Protein AF-A0A496BIS8-F1 (afdb_monomer_lite)

Foldseek 3Di:
DDPVVLVVLLVVLVVVLVVVQVLDPPVLNPDPVNLLVSLQVSLVSSLVVVPDDPPVVSVVSSVVSSVVSVVVSVVVVVVVVPPPPPPQLQPQLALVSLCVAAVVVLLVVLVVDFDWDFDDDVNDTPDIDRHRDPVVVLCVVPNSNNQSVVCSVVVNRQRDNVLVNQSSSVSVVLVVVVVPLCCQQVCPPVRDHDNDSVSSSVVSNVVSSVVSVVVVVVVVVVVVVVVVVVVVDSDDPPDDPCVVVVCVVDDPSCVQVPPPLPVQPLALVSLCVPAVVVLVVCQVPDWDKDWDADPVRHTQAIDIPPDPVVLLCVVVNSNNQSVVCVVVVHGDSDNVSVNLSSSCSRVLSRQVVRLSCQQVCPPVRDHDNDSVSSVVSVNVVSSVVVVVCVVVDDDDDDDDDVVVVVVVVVVVVVVVVVVPDDPPDD

Secondary structure (DSSP, 8-state):
--HHHHHHHHHHHHHHHHHHHHHS-HHHHS-HHHHHHHHHHHHHHHHHHT-S--HHHHHHHHHHHHHHHHHHHHHHHHHHHSPP----GGG--SHHHHHHHHHHHHHHHHHH---EEEEEETTEEEEEEE-PPPHHHHHHHS-HHHHHHHHHHTT----SHHHHHHHHHHHHHHHHHHT-HHHHTTTGGGPPP-S-HHHHHHHHHHHHHHHHHHHHHHHHHHHHHHHHHHHHT---TTS-THHHHHHHSSTTTTTTT--------SSHHHHHHHHHHHHHHHHHH--EEEEEE-TTS-EEEEEEESPPHHHHHHHS-HHHHHHHHHHTT----SHHHHHHHHTHHHHHHHHHT-HHHHTTTGGGPPP-S-HHHHHHHHHHHHHHHHHHHHTT------PPPHHHHHHHHHHHHHHHHHHTS-----

Sequence (426 aa):
MTAKHIVQTFTVLLALGMVAFFVAPAAAQTAADAWETWIDEQTDAALKSAGEIDETQRAEMRASIRSKFSTLAAELKKELASPPQTQDYAILQTVKELRDAYDEDYDRKHEDTSVRVSYTTGDTEIFAYDESIPLAEVDAKYPRDTWLQMLLDRGIAIKNADAYWEYLFLRDTLVHIERQPHVWTSGLFGISATEDWETYKTAYIERELNQIQKRLEEKGKRVIIFNDLSEKHHFPLEKHKDLEKILGDLPNLSTRFSVNVSKVPQTVKALRDAYDKKYNERYATTSGSFSWNRDDGSTVFAYKVPLPMSEVDKKYPRDEWLQMLLDKSISIDNFEEYWAYLSKRDTLVALEKQPDAWTSGFFGIPPTEDWETYKAAYLKQMIEKLHHNKEIVYFGKADVPEAIRKKVEDVEKQFKRHLQRPLLDR

Structure (mmCIF, N/CA/C/O backbone):
data_AF-A0A496BIS8-F1
#
_entry.id   AF-A0A496BIS8-F1
#
loop_
_atom_site.group_PDB
_atom_site.id
_atom_site.type_symbol
_atom_site.label_atom_id
_atom_site.label_alt_id
_atom_site.label_comp_id
_atom_site.label_asym_id
_atom_site.label_entity_id
_atom_site.label_seq_id
_atom_site.pdbx_PDB_ins_code
_atom_site.Cartn_x
_atom_site.Cartn_y
_atom_site.Cartn_z
_atom_site.occupancy
_atom_site.B_iso_or_equiv
_atom_site.auth_seq_id
_atom_site.auth_comp_id
_atom_site.auth_asym_id
_atom_site.auth_atom_id
_atom_site.pdbx_PDB_model_num
ATOM 1 N N . MET A 1 1 ? -20.203 -22.746 0.451 1.00 44.84 1 MET A N 1
ATOM 2 C CA . MET A 1 1 ? -19.801 -21.431 0.994 1.00 44.84 1 MET A CA 1
ATOM 3 C C . MET A 1 1 ? -18.278 -21.406 1.077 1.00 44.84 1 MET A C 1
ATOM 5 O O . MET A 1 1 ? -17.712 -22.365 1.584 1.00 44.84 1 MET A O 1
ATOM 9 N N . THR A 1 2 ? -17.596 -20.422 0.481 1.00 37.09 2 THR A N 1
ATOM 10 C CA . THR A 1 2 ? -16.121 -20.388 0.464 1.00 37.09 2 THR A CA 1
ATOM 11 C C . THR A 1 2 ? -15.595 -19.832 1.788 1.00 37.09 2 THR A C 1
ATOM 13 O O . THR A 1 2 ? -16.146 -18.864 2.310 1.00 37.09 2 THR A O 1
ATOM 16 N N . ALA A 1 3 ? -14.518 -20.417 2.325 1.00 39.53 3 ALA A N 1
ATOM 17 C CA . ALA A 1 3 ? -13.895 -20.027 3.600 1.00 39.53 3 ALA A CA 1
ATOM 18 C C . ALA A 1 3 ? -13.641 -18.506 3.739 1.00 39.53 3 ALA A C 1
ATOM 20 O O . ALA A 1 3 ? -13.649 -17.967 4.842 1.00 39.53 3 ALA A O 1
ATOM 21 N N . LYS A 1 4 ? -13.511 -17.799 2.609 1.00 37.94 4 LYS A N 1
ATOM 22 C CA . LYS A 1 4 ? -13.340 -16.345 2.510 1.00 37.94 4 LYS A CA 1
ATOM 23 C C . LYS A 1 4 ? -14.506 -15.529 3.104 1.00 37.94 4 LYS A C 1
ATOM 25 O O . LYS A 1 4 ? -14.252 -14.533 3.769 1.00 37.94 4 LYS A O 1
ATOM 30 N N . HIS A 1 5 ? -15.761 -15.963 2.933 1.00 43.12 5 HIS A N 1
ATOM 31 C CA . HIS A 1 5 ? -16.930 -15.242 3.480 1.00 43.12 5 HIS A CA 1
ATOM 32 C C . HIS A 1 5 ? -17.041 -15.373 5.007 1.00 43.12 5 HIS A C 1
ATOM 34 O O . HIS A 1 5 ? -17.509 -14.458 5.687 1.00 43.12 5 HIS A O 1
ATOM 40 N N . ILE A 1 6 ? -16.567 -16.496 5.554 1.00 47.53 6 ILE A N 1
ATOM 41 C CA . ILE A 1 6 ? -16.536 -16.740 6.999 1.00 47.53 6 ILE A CA 1
ATOM 42 C C . ILE A 1 6 ? -15.524 -15.787 7.645 1.00 47.53 6 ILE A C 1
ATOM 44 O O . ILE A 1 6 ? -15.872 -15.090 8.592 1.00 47.53 6 ILE A O 1
ATOM 48 N N . VAL A 1 7 ? -14.316 -15.667 7.081 1.00 47.19 7 VAL A N 1
ATOM 49 C CA . VAL A 1 7 ? -13.269 -14.764 7.596 1.00 47.19 7 VAL A CA 1
ATOM 50 C C . VAL A 1 7 ? -13.730 -13.301 7.608 1.00 47.19 7 VAL A C 1
ATOM 52 O O . VAL A 1 7 ? -13.605 -12.640 8.632 1.00 47.19 7 VAL A O 1
ATOM 55 N N . GLN A 1 8 ? -14.341 -12.813 6.525 1.00 46.12 8 GLN A N 1
ATOM 56 C CA . GLN A 1 8 ? -14.828 -11.427 6.442 1.00 46.12 8 GLN A CA 1
ATOM 57 C C . GLN A 1 8 ? -15.937 -11.116 7.451 1.00 46.12 8 GLN A C 1
ATOM 59 O O . GLN A 1 8 ? -15.941 -10.050 8.067 1.00 46.12 8 GLN A O 1
ATOM 64 N N . THR A 1 9 ? -16.856 -12.060 7.663 1.00 50.38 9 THR A N 1
ATOM 65 C CA . THR A 1 9 ? -17.918 -11.898 8.663 1.00 50.38 9 THR A CA 1
ATOM 66 C C . THR A 1 9 ? -17.335 -11.857 10.077 1.00 50.38 9 THR A C 1
ATOM 68 O O . THR A 1 9 ? -17.741 -11.021 10.881 1.00 50.38 9 THR A O 1
ATOM 71 N N . PHE A 1 10 ? -16.325 -12.686 10.362 1.00 52.19 10 PHE A N 1
ATOM 72 C CA . PHE A 1 10 ? -15.593 -12.658 11.631 1.00 52.19 10 PHE A CA 1
ATOM 73 C C . PHE A 1 10 ? -14.899 -11.311 11.881 1.00 52.19 10 PHE A C 1
ATOM 75 O O . PHE A 1 10 ? -15.003 -10.776 12.981 1.00 52.19 10 PHE A O 1
ATOM 82 N N . THR A 1 11 ? -14.241 -10.723 10.877 1.00 51.44 11 THR A N 1
ATOM 83 C CA . THR A 1 11 ? -13.547 -9.429 11.021 1.00 51.44 11 THR A CA 1
ATOM 84 C C . THR A 1 11 ? -14.511 -8.271 11.302 1.00 51.44 11 THR A C 1
ATOM 86 O O . THR A 1 11 ? -14.224 -7.418 12.140 1.00 51.44 11 THR A O 1
ATOM 89 N N . VAL A 1 12 ? -15.680 -8.246 10.652 1.00 50.66 12 VAL A N 1
ATOM 90 C CA . VAL A 1 12 ? -16.698 -7.204 10.883 1.00 50.66 12 VAL A CA 1
ATOM 91 C C . VAL A 1 12 ? -17.345 -7.348 12.263 1.00 50.66 12 VAL A C 1
ATOM 93 O O . VAL A 1 12 ? -17.527 -6.349 12.960 1.00 50.66 12 VAL A O 1
ATOM 96 N N . LEU A 1 13 ? -17.642 -8.578 12.691 1.00 52.47 13 LEU A N 1
ATOM 97 C CA . LEU A 1 13 ? -18.185 -8.857 14.026 1.00 52.47 13 LEU A CA 1
ATOM 98 C C . LEU A 1 13 ? -17.187 -8.489 15.138 1.00 52.47 13 LEU A C 1
ATOM 100 O O . LEU A 1 13 ? -17.584 -7.931 16.158 1.00 52.47 13 LEU A O 1
ATOM 104 N N . LEU A 1 14 ? -15.886 -8.691 14.908 1.00 55.94 14 LEU A N 1
ATOM 105 C CA . LEU A 1 14 ? -14.819 -8.251 15.813 1.00 55.94 14 LEU A CA 1
ATOM 106 C C . LEU A 1 14 ? -14.750 -6.727 15.956 1.00 55.94 14 LEU A C 1
ATOM 108 O O . LEU A 1 14 ? -14.685 -6.214 17.074 1.00 55.94 14 LEU A O 1
ATOM 112 N N . ALA A 1 15 ? -14.813 -5.997 14.840 1.00 54.56 15 ALA A N 1
ATOM 113 C CA . ALA A 1 15 ? -14.792 -4.536 14.853 1.00 54.56 15 ALA A CA 1
ATOM 114 C C . ALA A 1 15 ? -16.030 -3.948 15.555 1.00 54.56 15 ALA A C 1
ATOM 116 O O . ALA A 1 15 ? -15.913 -3.011 16.345 1.00 54.56 15 ALA A O 1
ATOM 117 N N . LEU A 1 16 ? -17.212 -4.524 15.316 1.00 50.16 16 LEU A N 1
ATOM 118 C CA . LEU A 1 16 ? -18.456 -4.107 15.970 1.00 50.16 16 LEU A CA 1
ATOM 119 C C . LEU A 1 16 ? -18.479 -4.471 17.460 1.00 50.16 16 LEU A C 1
ATOM 121 O O . LEU A 1 16 ? -18.944 -3.675 18.274 1.00 50.16 16 LEU A O 1
ATOM 125 N N . GLY A 1 17 ? -17.935 -5.636 17.822 1.00 54.38 17 GLY A N 1
ATOM 126 C CA . GLY A 1 17 ? -17.794 -6.070 19.208 1.00 54.38 17 GLY A CA 1
ATOM 127 C C . GLY A 1 17 ? -16.905 -5.142 20.026 1.00 54.38 17 GLY A C 1
ATOM 128 O O . GLY A 1 17 ? -17.297 -4.755 21.123 1.00 54.38 17 GLY A O 1
ATOM 129 N N . MET A 1 18 ? -15.774 -4.697 19.468 1.00 55.94 18 MET A N 1
ATOM 130 C CA . MET A 1 18 ? -14.928 -3.696 20.121 1.00 55.94 18 MET A CA 1
ATOM 131 C C . MET A 1 18 ? -15.689 -2.383 20.354 1.00 55.94 18 MET A C 1
ATOM 133 O O . MET A 1 18 ? -15.742 -1.907 21.484 1.00 55.94 18 MET A O 1
ATOM 137 N N . VAL A 1 19 ? -16.359 -1.828 19.338 1.00 52.78 19 VAL A N 1
ATOM 138 C CA . VAL A 1 19 ? -17.106 -0.561 19.483 1.00 52.78 19 VAL A CA 1
ATOM 139 C C . VAL A 1 19 ? -18.215 -0.661 20.538 1.00 52.78 19 VAL A C 1
ATOM 141 O O . VAL A 1 19 ? -18.371 0.252 21.346 1.00 52.78 19 VAL A O 1
ATOM 144 N N . ALA A 1 20 ? -18.958 -1.769 20.581 1.00 52.22 20 ALA A N 1
ATOM 145 C CA . ALA A 1 20 ? -20.011 -1.969 21.576 1.00 52.22 20 ALA A CA 1
ATOM 146 C C . ALA A 1 20 ? -19.456 -2.102 23.009 1.00 52.22 20 ALA A C 1
ATOM 148 O O . ALA A 1 20 ? -20.039 -1.555 23.946 1.00 52.22 20 ALA A O 1
ATOM 149 N N . PHE A 1 21 ? -18.310 -2.770 23.188 1.00 55.84 21 PHE A N 1
ATOM 150 C CA . PHE A 1 21 ? -17.704 -2.973 24.508 1.00 55.84 21 PHE A CA 1
ATOM 151 C C . PHE A 1 21 ? -16.993 -1.724 25.050 1.00 55.84 21 PHE A C 1
ATOM 153 O O . PHE A 1 21 ? -17.063 -1.462 26.251 1.00 55.84 21 PHE A O 1
ATOM 160 N N . PHE A 1 22 ? -16.364 -0.916 24.188 1.00 54.00 22 PHE A N 1
ATOM 161 C CA . PHE A 1 22 ? -15.695 0.332 24.589 1.00 54.00 22 PHE A CA 1
ATOM 162 C C . PHE A 1 22 ? -16.672 1.455 24.974 1.00 54.00 22 PHE A C 1
ATOM 164 O O . PHE A 1 22 ? -16.296 2.357 25.719 1.00 54.00 22 PHE A O 1
ATOM 171 N N . VAL A 1 23 ? -17.927 1.395 24.515 1.00 50.38 23 VAL A N 1
ATOM 172 C CA . VAL A 1 23 ? -18.979 2.365 24.877 1.00 50.38 23 VAL A CA 1
ATOM 173 C C . VAL A 1 23 ? -19.758 1.930 26.131 1.00 50.38 23 VAL A C 1
ATOM 175 O O . VAL A 1 23 ? -20.436 2.747 26.759 1.00 50.38 23 VAL A O 1
ATOM 178 N N . ALA A 1 24 ? -19.648 0.663 26.542 1.00 52.38 24 ALA A N 1
ATOM 179 C CA . ALA A 1 24 ? -20.301 0.164 27.745 1.00 52.38 24 ALA A CA 1
ATOM 180 C C . ALA A 1 24 ? -19.664 0.758 29.024 1.00 52.38 24 ALA A C 1
ATOM 182 O O . ALA A 1 24 ? -18.443 0.915 29.092 1.00 52.38 24 ALA A O 1
ATOM 183 N N . PRO A 1 25 ? -20.451 1.065 30.075 1.00 52.03 25 PRO A N 1
ATOM 184 C CA . PRO A 1 25 ? -19.917 1.552 31.347 1.00 52.03 25 PRO A CA 1
ATOM 185 C C . PRO A 1 25 ? -18.877 0.584 31.931 1.00 52.03 25 PRO A C 1
ATOM 187 O O . PRO A 1 25 ? -19.069 -0.628 31.863 1.00 52.03 25 PRO A O 1
ATOM 190 N N . ALA A 1 26 ? -17.833 1.088 32.598 1.00 56.12 26 ALA A N 1
ATOM 191 C CA . ALA A 1 26 ? -16.767 0.266 33.202 1.00 56.12 26 ALA A CA 1
ATOM 192 C C . ALA A 1 26 ? -17.280 -0.856 34.142 1.00 56.12 26 ALA A C 1
ATOM 194 O O . ALA A 1 26 ? -16.652 -1.903 34.290 1.00 56.12 26 ALA A O 1
ATOM 195 N N . ALA A 1 27 ? -18.462 -0.672 34.744 1.00 52.56 27 ALA A N 1
ATOM 196 C CA . ALA A 1 27 ? -19.133 -1.690 35.555 1.00 52.56 27 ALA A CA 1
ATOM 197 C C . ALA A 1 27 ? -19.678 -2.881 34.734 1.00 52.56 27 ALA A C 1
ATOM 199 O O . ALA A 1 27 ? -19.747 -3.992 35.248 1.00 52.56 27 ALA A O 1
ATOM 200 N N . ALA A 1 28 ? -20.037 -2.675 33.464 1.00 53.62 28 ALA A N 1
ATOM 201 C CA . ALA A 1 28 ? -20.460 -3.733 32.545 1.00 53.62 28 ALA A CA 1
ATOM 202 C C . ALA A 1 28 ? -19.264 -4.506 31.958 1.00 53.62 28 ALA A C 1
ATOM 204 O O . ALA A 1 28 ? -19.388 -5.684 31.645 1.00 53.62 28 ALA A O 1
ATOM 205 N N . GLN A 1 29 ? -18.089 -3.873 31.871 1.00 53.28 29 GLN A N 1
ATOM 206 C CA . GLN A 1 29 ? -16.870 -4.482 31.321 1.00 53.28 29 GLN A CA 1
ATOM 207 C C . GLN A 1 29 ? -16.220 -5.516 32.261 1.00 53.28 29 GLN A C 1
ATOM 209 O O . GLN A 1 29 ? -15.496 -6.400 31.798 1.00 53.28 29 GLN A O 1
ATOM 214 N N . THR A 1 30 ? -16.488 -5.430 33.571 1.00 55.94 30 THR A N 1
ATOM 215 C CA . THR A 1 30 ? -15.933 -6.329 34.604 1.00 55.94 30 THR A CA 1
ATOM 216 C C . THR A 1 30 ? -16.857 -7.490 34.984 1.00 55.94 30 THR A C 1
ATOM 218 O O . THR A 1 30 ? -16.419 -8.425 35.657 1.00 55.94 30 THR A O 1
ATOM 221 N N . ALA A 1 31 ? -18.115 -7.484 34.534 1.00 62.56 31 ALA A N 1
ATOM 222 C CA . ALA A 1 31 ? -19.036 -8.591 34.760 1.00 62.56 31 ALA A CA 1
ATOM 223 C C . ALA A 1 31 ? -18.650 -9.782 33.865 1.00 62.56 31 ALA A C 1
ATOM 225 O O . ALA A 1 31 ? -18.683 -9.681 32.637 1.00 62.56 31 ALA A O 1
ATOM 226 N N . ALA A 1 32 ? -18.297 -10.922 34.471 1.00 62.06 32 ALA A N 1
ATOM 227 C CA . ALA A 1 32 ? -17.979 -12.156 33.743 1.00 62.06 32 ALA A CA 1
ATOM 228 C C . ALA A 1 32 ? -19.094 -12.546 32.750 1.00 62.06 32 ALA A C 1
ATOM 230 O O . ALA A 1 32 ? -18.803 -12.981 31.635 1.00 62.06 32 ALA A O 1
ATOM 231 N N . ASP A 1 33 ? -20.346 -12.275 33.122 1.00 72.00 33 ASP A N 1
ATOM 232 C CA . ASP A 1 33 ? -21.542 -12.589 32.339 1.00 72.00 33 ASP A CA 1
ATOM 233 C C . ASP A 1 33 ? -21.665 -11.773 31.040 1.00 72.00 33 ASP A C 1
ATOM 235 O O . ASP A 1 33 ? -22.199 -12.274 30.050 1.00 72.00 33 ASP A O 1
ATOM 239 N N . ALA A 1 34 ? -21.142 -10.540 30.990 1.00 75.62 34 ALA A N 1
ATOM 240 C CA . ALA A 1 34 ? -21.241 -9.690 29.798 1.00 75.62 34 ALA A CA 1
ATOM 241 C C . ALA A 1 34 ? -20.382 -10.223 28.641 1.00 75.62 34 ALA A C 1
ATOM 243 O O . ALA A 1 34 ? -20.789 -10.185 27.480 1.00 75.62 34 ALA A O 1
ATOM 244 N N . TRP A 1 35 ? -19.210 -10.775 28.962 1.00 80.62 35 TRP A N 1
ATOM 245 C CA . TRP A 1 35 ? -18.322 -11.381 27.973 1.00 80.62 35 TRP A CA 1
ATOM 246 C C . TRP A 1 35 ? -18.868 -12.693 27.428 1.00 80.62 35 TRP A C 1
ATOM 248 O O . TRP A 1 35 ? -18.810 -12.908 26.223 1.00 80.62 35 TRP A O 1
ATOM 258 N N . GLU A 1 36 ? -19.418 -13.552 28.287 1.00 87.75 36 GLU A N 1
ATOM 259 C CA . GLU A 1 36 ? -20.032 -14.804 27.832 1.00 87.75 36 GLU A CA 1
ATOM 260 C C . GLU A 1 36 ? -21.264 -14.542 26.963 1.00 87.75 36 GLU A C 1
ATOM 262 O O . GLU A 1 36 ? -21.416 -15.177 25.923 1.00 87.75 36 GLU A O 1
ATOM 267 N N . THR A 1 37 ? -22.080 -13.547 27.327 1.00 85.25 37 THR A N 1
ATOM 268 C CA . THR A 1 37 ? -23.227 -13.114 26.515 1.00 85.25 37 THR A CA 1
ATOM 269 C C . THR A 1 37 ? -22.776 -12.612 25.144 1.00 85.25 37 THR A C 1
ATOM 271 O O . THR A 1 37 ? -23.310 -13.043 24.126 1.00 85.25 37 THR A O 1
ATOM 274 N N . TRP A 1 38 ? -21.742 -11.765 25.094 1.00 83.94 38 TRP A N 1
ATOM 275 C CA . TRP A 1 38 ? -21.187 -11.282 23.828 1.00 83.94 38 TRP A CA 1
ATOM 276 C C . TRP A 1 38 ? -20.620 -12.422 22.973 1.00 83.94 38 TRP A C 1
ATOM 278 O O . TRP A 1 38 ? -20.927 -12.502 21.784 1.00 83.94 38 TRP A O 1
ATOM 288 N N . ILE A 1 39 ? -19.841 -13.332 23.569 1.00 87.06 39 ILE A N 1
ATOM 289 C CA . ILE A 1 39 ? -19.305 -14.518 22.884 1.00 87.06 39 ILE A CA 1
ATOM 290 C C . ILE A 1 39 ? -20.451 -15.329 22.264 1.00 87.06 39 ILE A C 1
ATOM 292 O O . ILE A 1 39 ? -20.347 -15.754 21.109 1.00 87.06 39 ILE A O 1
ATOM 296 N N . ASP A 1 40 ? -21.541 -15.534 23.005 1.00 88.12 40 ASP A N 1
ATOM 297 C CA . ASP A 1 40 ? -22.722 -16.243 22.519 1.00 88.12 40 ASP A CA 1
ATOM 298 C C . ASP A 1 40 ? -23.402 -15.531 21.350 1.00 88.12 40 ASP A C 1
ATOM 300 O O . ASP A 1 40 ? -23.618 -16.149 20.307 1.00 88.12 40 ASP A O 1
ATOM 304 N N . GLU A 1 41 ? -23.662 -14.230 21.470 1.00 85.00 41 GLU A N 1
ATOM 305 C CA . GLU A 1 41 ? -24.293 -13.432 20.415 1.00 85.00 41 GLU A CA 1
ATOM 306 C C . GLU A 1 41 ? -23.467 -13.420 19.123 1.00 85.00 41 GLU A C 1
ATOM 308 O O . GLU A 1 41 ? -24.016 -13.597 18.031 1.00 85.00 41 GLU A O 1
ATOM 313 N N . GLN A 1 42 ? -22.141 -13.265 19.226 1.00 84.69 42 GLN A N 1
ATOM 314 C CA . GLN A 1 42 ? -21.257 -13.302 18.056 1.00 84.69 42 GLN A CA 1
ATOM 315 C C . GLN A 1 42 ? -21.198 -14.699 17.433 1.00 84.69 42 GLN A C 1
ATOM 317 O O . GLN A 1 42 ? -21.196 -14.838 16.206 1.00 84.69 42 GLN A O 1
ATOM 322 N N . THR A 1 43 ? -21.196 -15.742 18.266 1.00 87.31 43 THR A N 1
ATOM 323 C CA . THR A 1 43 ? -21.247 -17.133 17.804 1.00 87.31 43 THR A CA 1
ATOM 324 C C . THR A 1 43 ? -22.538 -17.399 17.031 1.00 87.31 43 THR A C 1
ATOM 326 O O . THR A 1 43 ? -22.501 -17.972 15.941 1.00 87.31 43 THR A O 1
ATOM 329 N N . ASP A 1 44 ? -23.674 -16.941 17.553 1.00 86.50 44 ASP A N 1
ATOM 330 C CA . ASP A 1 44 ? -24.978 -17.073 16.909 1.00 86.50 44 ASP A CA 1
ATOM 331 C C . ASP A 1 44 ? -25.080 -16.284 15.602 1.00 86.50 44 ASP A C 1
ATOM 333 O O . ASP A 1 44 ? -25.583 -16.800 14.598 1.00 86.50 44 ASP A O 1
ATOM 337 N N . ALA A 1 45 ? -24.551 -15.061 15.571 1.00 81.31 45 ALA A N 1
ATOM 338 C CA . ALA A 1 45 ? -24.499 -14.249 14.361 1.00 81.31 45 ALA A CA 1
ATOM 339 C C . ALA A 1 45 ? -23.668 -14.921 13.255 1.00 81.31 45 ALA A C 1
ATOM 341 O O . ALA A 1 45 ? -24.106 -14.979 12.102 1.00 81.31 45 ALA A O 1
ATOM 342 N N . ALA A 1 46 ? -22.508 -15.485 13.610 1.00 80.31 46 ALA A N 1
ATOM 343 C CA . ALA A 1 46 ? -21.642 -16.211 12.684 1.00 80.31 46 ALA A CA 1
ATOM 344 C C . ALA A 1 46 ? -22.277 -17.522 12.183 1.00 80.31 46 ALA A C 1
ATOM 346 O O . ALA A 1 46 ? -22.128 -17.883 11.017 1.00 80.31 46 ALA A O 1
ATOM 347 N N . LEU A 1 47 ? -23.032 -18.229 13.028 1.00 84.75 47 LEU A N 1
ATOM 348 C CA . LEU A 1 47 ? -23.787 -19.409 12.596 1.00 84.75 47 LEU A CA 1
ATOM 349 C C . LEU A 1 47 ? -24.943 -19.044 11.665 1.00 84.75 47 LEU A C 1
ATOM 351 O O . LEU A 1 47 ? -25.202 -19.758 10.700 1.00 84.75 47 LEU A O 1
ATOM 355 N N . LYS A 1 48 ? -25.638 -17.935 11.932 1.00 84.12 48 LYS A N 1
ATOM 356 C CA . LYS A 1 48 ? -26.753 -17.468 11.101 1.00 84.12 48 LYS A CA 1
ATOM 357 C C . LYS A 1 48 ? -26.289 -17.035 9.709 1.00 84.12 48 LYS A C 1
ATOM 359 O O . LYS A 1 48 ? -27.007 -17.262 8.738 1.00 84.12 48 LYS A O 1
ATOM 364 N N . SER A 1 49 ? -25.105 -16.432 9.599 1.00 78.56 49 SER A N 1
ATOM 365 C CA . SER A 1 49 ? -24.537 -16.031 8.306 1.00 78.56 49 SER A CA 1
ATOM 366 C C . SER A 1 49 ? -24.057 -17.216 7.466 1.00 78.56 49 SER A C 1
ATOM 368 O O . SER A 1 49 ? -23.994 -17.099 6.243 1.00 78.56 49 SER A O 1
ATOM 370 N N . ALA A 1 50 ? -23.776 -18.362 8.093 1.00 75.75 50 ALA A N 1
ATOM 371 C CA . ALA A 1 50 ? -23.297 -19.566 7.423 1.00 75.75 50 ALA A CA 1
ATOM 372 C C . ALA A 1 50 ? -24.387 -20.359 6.655 1.00 75.75 50 ALA A C 1
ATOM 374 O O . ALA A 1 50 ? -24.057 -21.283 5.911 1.00 75.75 50 ALA A O 1
ATOM 375 N N . GLY A 1 51 ? -25.658 -19.942 6.726 1.00 80.88 51 GLY A N 1
ATOM 376 C CA . GLY A 1 51 ? -26.764 -20.506 5.938 1.00 80.88 51 GLY A CA 1
ATOM 377 C C . GLY A 1 51 ? -27.363 -21.791 6.527 1.00 80.88 51 GLY A C 1
ATOM 378 O O . GLY A 1 51 ? -27.249 -22.042 7.725 1.00 80.88 51 GLY A O 1
ATOM 379 N N . GLU A 1 52 ? -28.049 -22.588 5.697 1.00 84.69 52 GLU A N 1
ATOM 380 C CA . GLU A 1 52 ? -28.594 -23.888 6.118 1.00 84.69 52 GLU A CA 1
ATOM 381 C C . GLU A 1 52 ? -27.453 -24.890 6.332 1.00 84.69 52 GLU A C 1
ATOM 383 O O . GLU A 1 52 ? -26.761 -25.286 5.393 1.00 84.69 52 GLU A O 1
ATOM 388 N N . ILE A 1 53 ? -27.253 -25.275 7.590 1.00 85.81 53 ILE A N 1
ATOM 389 C CA . ILE A 1 53 ? -26.263 -26.257 8.033 1.00 85.81 53 ILE A CA 1
ATOM 390 C C . ILE A 1 53 ? -27.040 -27.397 8.680 1.00 85.81 53 ILE A C 1
ATOM 392 O O . ILE A 1 53 ? -28.004 -27.144 9.405 1.00 85.81 53 ILE A O 1
ATOM 396 N N . ASP A 1 54 ? -26.613 -28.632 8.436 1.00 89.56 54 ASP A N 1
ATOM 397 C CA . ASP A 1 54 ? -27.172 -29.801 9.110 1.00 89.56 54 ASP A CA 1
ATOM 398 C C . ASP A 1 54 ? -27.099 -29.646 10.641 1.00 89.56 54 ASP A C 1
ATOM 400 O O . ASP A 1 54 ? -26.104 -29.152 11.177 1.00 89.56 54 ASP A O 1
ATOM 404 N N . GLU A 1 55 ? -28.142 -30.069 11.358 1.00 85.00 55 GLU A N 1
ATOM 405 C CA . GLU A 1 55 ? -28.270 -29.857 12.810 1.00 85.00 55 GLU A CA 1
ATOM 406 C C . GLU A 1 55 ? -27.097 -30.481 13.590 1.00 85.00 55 GLU A C 1
ATOM 408 O O . GLU A 1 55 ? -26.635 -29.928 14.590 1.00 85.00 55 GLU A O 1
ATOM 413 N N . THR A 1 56 ? -26.553 -31.594 13.087 1.00 83.81 56 THR A N 1
ATOM 414 C CA . THR A 1 56 ? -25.396 -32.283 13.671 1.00 83.81 56 THR A CA 1
ATOM 415 C C . THR A 1 56 ? -24.108 -31.480 13.463 1.00 83.81 56 THR A C 1
ATOM 417 O O . THR A 1 56 ? -23.339 -31.279 14.401 1.00 83.81 56 THR A O 1
ATOM 420 N N . GLN A 1 57 ? -23.906 -30.933 12.260 1.00 85.81 57 GLN A N 1
ATOM 421 C CA . GLN A 1 57 ? -22.758 -30.071 11.933 1.00 85.81 57 GLN A CA 1
ATOM 422 C C . GLN A 1 57 ? -22.834 -28.706 12.631 1.00 85.81 57 GLN A C 1
ATOM 424 O O . GLN A 1 57 ? -21.813 -28.088 12.942 1.00 85.81 57 GLN A O 1
ATOM 429 N N . ARG A 1 58 ? -24.050 -28.228 12.912 1.00 87.31 58 ARG A N 1
ATOM 430 C CA . ARG A 1 58 ? -24.299 -26.945 13.572 1.00 87.31 58 ARG A CA 1
ATOM 431 C C . ARG A 1 58 ? -23.745 -26.909 14.992 1.00 87.31 58 ARG A C 1
ATOM 433 O O . ARG A 1 58 ? -23.160 -25.900 15.382 1.00 87.31 58 ARG A O 1
ATOM 440 N N . ALA A 1 59 ? -23.902 -27.995 15.750 1.00 89.19 59 ALA A N 1
ATOM 441 C CA . ALA A 1 59 ? -23.392 -28.090 17.116 1.00 89.19 59 ALA A CA 1
ATOM 442 C C . ALA A 1 59 ? -21.854 -28.059 17.154 1.00 89.19 59 ALA A C 1
ATOM 444 O O . ALA A 1 59 ? -21.268 -27.300 17.930 1.00 89.19 59 ALA A O 1
ATOM 445 N N . GLU A 1 60 ? -21.203 -28.818 16.268 1.00 89.75 60 GLU A N 1
ATOM 446 C CA . GLU A 1 60 ? -19.740 -28.831 16.135 1.00 89.75 60 GLU A CA 1
ATOM 447 C C . GLU A 1 60 ? -19.201 -27.458 15.711 1.00 89.75 60 GLU A C 1
ATOM 449 O O . GLU A 1 60 ? -18.248 -26.940 16.300 1.00 89.75 60 GLU A O 1
ATOM 454 N N . MET A 1 61 ? -19.855 -26.817 14.737 1.00 84.88 61 MET A N 1
ATOM 455 C CA . MET A 1 61 ? -19.448 -25.499 14.262 1.00 84.88 61 MET A CA 1
ATOM 456 C C . MET A 1 61 ? -19.677 -24.411 15.319 1.00 84.88 61 MET A C 1
ATOM 458 O O . MET A 1 61 ? -18.817 -23.545 15.480 1.00 84.88 61 MET A O 1
ATOM 462 N N . ARG A 1 62 ? -20.764 -24.487 16.108 1.00 92.69 62 ARG A N 1
ATOM 463 C CA . ARG A 1 62 ? -20.987 -23.599 17.264 1.00 92.69 62 ARG A CA 1
ATOM 464 C C . ARG A 1 62 ? -19.839 -23.705 18.256 1.00 92.69 62 ARG A C 1
ATOM 466 O O . ARG A 1 62 ? -19.293 -22.680 18.651 1.00 92.69 62 ARG A O 1
ATOM 473 N N . ALA A 1 63 ? -19.468 -24.925 18.644 1.00 91.75 63 ALA A N 1
ATOM 474 C CA . ALA A 1 63 ? -18.397 -25.151 19.609 1.00 91.75 63 ALA A CA 1
ATOM 475 C C . ALA A 1 63 ? -17.055 -24.589 19.108 1.00 91.75 63 ALA A C 1
ATOM 477 O O . ALA A 1 63 ? -16.352 -23.908 19.855 1.00 91.75 63 ALA A O 1
ATOM 478 N N . SER A 1 64 ? -16.735 -24.803 17.826 1.00 87.00 64 SER A N 1
ATOM 479 C CA . SER A 1 64 ? -15.512 -24.278 17.206 1.00 87.00 64 SER A CA 1
ATOM 480 C C . SER A 1 64 ? -15.482 -22.745 17.158 1.00 87.00 64 SER A C 1
ATOM 482 O O . SER A 1 64 ? -14.494 -22.131 17.564 1.00 87.00 64 SER A O 1
ATOM 484 N N . ILE A 1 65 ? -16.570 -22.113 16.705 1.00 84.38 65 ILE A N 1
ATOM 485 C CA . ILE A 1 65 ? -16.697 -20.650 16.626 1.00 84.38 65 ILE A CA 1
ATOM 486 C C . ILE A 1 65 ? -16.618 -20.030 18.024 1.00 84.38 65 ILE A C 1
ATOM 488 O O . ILE A 1 65 ? -15.834 -19.102 18.235 1.00 84.38 65 ILE A O 1
ATOM 492 N N . ARG A 1 66 ? -17.370 -20.580 18.988 1.00 92.56 66 ARG A N 1
ATOM 493 C CA . ARG A 1 66 ? -17.373 -20.107 20.375 1.00 92.56 66 ARG A CA 1
ATOM 494 C C . ARG A 1 66 ? -15.975 -20.164 20.972 1.00 92.56 66 ARG A C 1
ATOM 496 O O . ARG A 1 66 ? -15.533 -19.178 21.542 1.00 92.56 66 ARG A O 1
ATOM 503 N N . SER A 1 67 ? -15.256 -21.275 20.785 1.00 89.50 67 SER A N 1
ATOM 504 C CA . SER A 1 67 ? -13.883 -21.419 21.280 1.00 89.50 67 SER A CA 1
ATOM 505 C C . SER A 1 67 ? -12.964 -20.311 20.762 1.00 89.50 67 SER A C 1
ATOM 507 O O . SER A 1 67 ? -12.162 -19.794 21.534 1.00 89.50 67 SER A O 1
ATOM 509 N N . LYS A 1 68 ? -13.085 -19.918 19.485 1.00 84.06 68 LYS A N 1
ATOM 510 C CA . LYS A 1 68 ? -12.289 -18.818 18.916 1.00 84.06 68 LYS A CA 1
ATOM 511 C C . LYS A 1 68 ? -12.642 -17.472 19.544 1.00 84.06 68 LYS A C 1
ATOM 513 O O . LYS A 1 68 ? -11.742 -16.725 19.918 1.00 84.06 68 LYS A O 1
ATOM 518 N N . PHE A 1 69 ? -13.934 -17.176 19.695 1.00 83.44 69 PHE A N 1
ATOM 519 C CA . PHE A 1 69 ? -14.374 -15.948 20.358 1.00 83.44 69 PHE A CA 1
ATOM 520 C C . PHE A 1 69 ? -13.983 -15.913 21.839 1.00 83.44 69 PHE A C 1
ATOM 522 O O . PHE A 1 69 ? -13.606 -14.855 22.329 1.00 83.44 69 PHE A O 1
ATOM 529 N N . SER A 1 70 ? -13.989 -17.051 22.537 1.00 87.12 70 SER A N 1
ATOM 530 C CA . SER A 1 70 ? -13.507 -17.157 23.918 1.00 87.12 70 SER A CA 1
ATOM 531 C C . SER A 1 70 ? -12.010 -16.868 24.039 1.00 87.12 70 SER A C 1
ATOM 533 O O . SER A 1 70 ? -11.620 -16.118 24.932 1.00 87.12 70 SER A O 1
ATOM 535 N N . THR A 1 71 ? -11.171 -17.410 23.145 1.00 82.00 71 THR A N 1
ATOM 536 C CA . THR A 1 71 ? -9.730 -17.099 23.117 1.00 82.00 71 THR A CA 1
ATOM 537 C C . THR A 1 71 ? -9.500 -15.607 22.905 1.00 82.00 71 THR A C 1
ATOM 539 O O . THR A 1 71 ? -8.792 -14.974 23.683 1.00 82.00 71 THR A O 1
ATOM 542 N N . LEU A 1 72 ? -10.174 -15.026 21.916 1.00 76.44 72 LEU A N 1
ATOM 543 C CA . LEU A 1 72 ? -10.027 -13.614 21.590 1.00 76.44 72 LEU A CA 1
ATOM 544 C C . LEU A 1 72 ? -10.556 -12.692 22.701 1.00 76.44 72 LEU A C 1
ATOM 546 O O . LEU A 1 72 ? -9.947 -11.674 23.016 1.00 76.44 72 LEU A O 1
ATOM 550 N N . ALA A 1 73 ? -11.658 -13.062 23.355 1.00 80.31 73 ALA A N 1
ATOM 551 C CA . ALA A 1 73 ? -12.155 -12.350 24.528 1.00 80.31 73 ALA A CA 1
ATOM 552 C C . ALA A 1 73 ? -11.158 -12.404 25.697 1.00 80.31 73 ALA A C 1
ATOM 554 O O . ALA A 1 73 ? -11.027 -11.429 26.432 1.00 80.31 73 ALA A O 1
ATOM 555 N N . ALA A 1 74 ? -10.446 -13.519 25.888 1.00 81.25 74 ALA A N 1
ATOM 556 C CA . ALA A 1 74 ? -9.405 -13.622 26.909 1.00 81.25 74 ALA A CA 1
ATOM 557 C C . ALA A 1 74 ? -8.192 -12.729 26.590 1.00 81.25 74 ALA A C 1
ATOM 559 O O . ALA A 1 74 ? -7.669 -12.077 27.495 1.00 81.25 74 ALA A O 1
ATOM 560 N N . GLU A 1 75 ? -7.783 -12.654 25.321 1.00 73.56 75 GLU A N 1
ATOM 561 C CA . GLU A 1 75 ? -6.729 -11.745 24.848 1.00 73.56 75 GLU A CA 1
ATOM 562 C C . GLU A 1 75 ? -7.125 -10.278 25.057 1.00 73.56 75 GLU A C 1
ATOM 564 O O . GLU A 1 75 ? -6.398 -9.542 25.722 1.00 73.56 75 GLU A O 1
ATOM 569 N N . LEU A 1 76 ? -8.329 -9.884 24.631 1.00 72.25 76 LEU A N 1
ATOM 570 C CA . LEU A 1 76 ? -8.864 -8.537 24.862 1.00 72.25 76 LEU A CA 1
ATOM 571 C C . LEU A 1 76 ? -8.987 -8.206 26.352 1.00 72.25 76 LEU A C 1
ATOM 573 O O . LEU A 1 76 ? -8.640 -7.105 26.764 1.00 72.25 76 LEU A O 1
ATOM 577 N N . LYS A 1 77 ? -9.444 -9.143 27.196 1.00 76.75 77 LYS A N 1
ATOM 578 C CA . LYS A 1 77 ? -9.469 -8.951 28.658 1.00 76.75 77 LYS A CA 1
ATOM 579 C C . LYS A 1 77 ? -8.072 -8.689 29.212 1.00 76.75 77 LYS A C 1
ATOM 581 O O . LYS A 1 77 ? -7.932 -7.854 30.099 1.00 76.75 77 LYS A O 1
ATOM 586 N N . LYS A 1 78 ? -7.050 -9.392 28.716 1.00 74.12 78 LYS A N 1
ATOM 587 C CA . LYS A 1 78 ? -5.651 -9.193 29.120 1.00 74.12 78 LYS A CA 1
ATOM 588 C C . LYS A 1 78 ? -5.134 -7.819 28.682 1.00 74.12 78 LYS A C 1
ATOM 590 O O . LYS A 1 78 ? -4.467 -7.152 29.470 1.00 74.12 78 LYS A O 1
ATOM 595 N N . GLU A 1 79 ? -5.470 -7.382 27.472 1.00 63.00 79 GLU A N 1
ATOM 596 C CA . GLU A 1 79 ? -5.147 -6.037 26.982 1.00 63.00 79 GLU A CA 1
ATOM 597 C C . GLU A 1 79 ? -5.868 -4.940 27.777 1.00 63.00 79 GLU A C 1
ATOM 599 O O . GLU A 1 79 ? -5.236 -3.977 28.190 1.00 63.00 79 GLU A O 1
ATOM 604 N N . LEU A 1 80 ? -7.160 -5.106 28.074 1.00 61.69 80 LEU A N 1
ATOM 605 C CA . LEU A 1 80 ? -7.962 -4.141 28.842 1.00 61.69 80 LEU A CA 1
ATOM 606 C C . LEU A 1 80 ? -7.604 -4.094 30.334 1.00 61.69 80 LEU A C 1
ATOM 608 O O . LEU A 1 80 ? -7.744 -3.052 30.969 1.00 61.69 80 LEU A O 1
ATOM 612 N N . ALA A 1 81 ? -7.190 -5.225 30.914 1.00 65.81 81 ALA A N 1
ATOM 613 C CA . ALA A 1 81 ? -6.713 -5.301 32.295 1.00 65.81 81 ALA A CA 1
ATOM 614 C C . ALA A 1 81 ? -5.276 -4.787 32.437 1.00 65.81 81 ALA A C 1
ATOM 616 O O . ALA A 1 81 ? -4.834 -4.488 33.550 1.00 65.81 81 ALA A O 1
ATOM 617 N N . SER A 1 82 ? -4.548 -4.681 31.323 1.00 49.62 82 SER A N 1
ATOM 618 C CA . SER A 1 82 ? -3.309 -3.921 31.302 1.00 49.62 82 SER A CA 1
ATOM 619 C C . SER A 1 82 ? -3.677 -2.448 31.505 1.00 49.62 82 SER A C 1
ATOM 621 O O . SER A 1 82 ? -4.637 -1.976 30.894 1.00 49.62 82 SER A O 1
ATOM 623 N N . PRO A 1 83 ? -2.977 -1.712 32.389 1.00 44.88 83 PRO A N 1
ATOM 624 C CA . PRO A 1 83 ? -3.211 -0.284 32.559 1.00 44.88 83 PRO A CA 1
ATOM 625 C C . PRO A 1 83 ? -3.262 0.374 31.179 1.00 44.88 83 PRO A C 1
ATOM 627 O O . PRO A 1 83 ? -2.420 0.013 30.346 1.00 44.88 83 PRO A O 1
ATOM 630 N N . PRO A 1 84 ? -4.199 1.310 30.915 1.00 46.00 84 PRO A N 1
ATOM 631 C CA . PRO A 1 84 ? -4.134 2.096 29.699 1.00 46.00 84 PRO A CA 1
ATOM 632 C C . PRO A 1 84 ? -2.706 2.602 29.610 1.00 46.00 84 PRO A C 1
ATOM 634 O O . PRO A 1 84 ? -2.169 3.166 30.568 1.00 46.00 84 PRO A O 1
ATOM 637 N N . GLN A 1 85 ? -2.071 2.292 28.490 1.00 43.94 85 GLN A N 1
ATOM 638 C CA . GLN A 1 85 ? -0.720 2.697 28.171 1.00 43.94 85 GLN A CA 1
ATOM 639 C C . GLN A 1 85 ? -0.734 4.219 27.906 1.00 43.94 85 GLN A C 1
ATOM 641 O O . GLN A 1 85 ? -0.446 4.714 26.831 1.00 43.94 85 GLN A O 1
ATOM 646 N N . THR A 1 86 ? -1.148 4.996 28.906 1.00 41.75 86 THR A N 1
ATOM 647 C CA . THR A 1 86 ? -0.933 6.431 29.057 1.00 41.75 86 THR A CA 1
ATOM 648 C C . THR A 1 86 ? 0.339 6.629 29.869 1.00 41.75 86 THR A C 1
ATOM 650 O O . THR A 1 86 ? 0.410 7.498 30.738 1.00 41.75 86 THR A O 1
ATOM 653 N N . GLN A 1 87 ? 1.352 5.788 29.638 1.00 44.69 87 GLN A N 1
ATOM 654 C CA . GLN A 1 87 ? 2.700 6.252 29.895 1.00 44.69 87 GLN A CA 1
ATOM 655 C C . GLN A 1 87 ? 2.878 7.431 28.952 1.00 44.69 87 GLN A C 1
ATOM 657 O O . GLN A 1 87 ? 2.612 7.324 27.758 1.00 44.69 87 GLN A O 1
ATOM 662 N N . ASP A 1 88 ? 3.216 8.586 29.507 1.00 46.38 88 ASP A N 1
ATOM 663 C CA . ASP A 1 88 ? 3.561 9.751 28.716 1.00 46.38 88 ASP A CA 1
ATOM 664 C C . ASP A 1 88 ? 4.827 9.378 27.931 1.00 46.38 88 ASP A C 1
ATOM 666 O O . ASP A 1 88 ? 5.951 9.509 28.411 1.00 46.38 88 ASP A O 1
ATOM 670 N N . TYR A 1 89 ? 4.647 8.775 26.752 1.00 51.06 89 TYR A N 1
ATOM 671 C CA . TYR A 1 89 ? 5.715 8.200 25.931 1.00 51.06 89 TYR A CA 1
ATOM 672 C C . TYR A 1 89 ? 6.714 9.247 25.445 1.00 51.06 89 TYR A C 1
ATOM 674 O O . TYR A 1 89 ? 7.755 8.911 24.886 1.00 51.06 89 TYR A O 1
ATOM 682 N N . ALA A 1 90 ? 6.433 10.524 25.709 1.00 52.38 90 ALA A N 1
ATOM 683 C CA . ALA A 1 90 ? 7.420 11.586 25.669 1.00 52.38 90 ALA A CA 1
ATOM 684 C C . ALA A 1 90 ? 8.651 11.299 26.558 1.00 52.38 90 ALA A C 1
ATOM 686 O O . ALA A 1 90 ? 9.707 11.867 26.295 1.00 52.38 90 ALA A O 1
ATOM 687 N N . ILE A 1 91 ? 8.545 10.420 27.565 1.00 58.97 91 ILE A N 1
ATOM 688 C CA . ILE A 1 91 ? 9.618 10.119 28.525 1.00 58.97 91 ILE A CA 1
ATOM 689 C C . ILE A 1 91 ? 10.603 9.052 28.012 1.00 58.97 91 ILE A C 1
ATOM 691 O O . ILE A 1 91 ? 11.773 9.111 28.378 1.00 58.97 91 ILE A O 1
ATOM 695 N N . LEU A 1 92 ? 10.188 8.116 27.145 1.00 68.19 92 LEU A N 1
ATOM 696 C CA . LEU A 1 92 ? 11.076 7.043 26.663 1.00 68.19 92 LEU A CA 1
ATOM 697 C C . LEU A 1 92 ? 12.018 7.579 25.577 1.00 68.19 92 LEU A C 1
ATOM 699 O O . LEU A 1 92 ? 11.694 7.541 24.392 1.00 68.19 92 LEU A O 1
ATOM 703 N N . GLN A 1 93 ? 13.164 8.127 25.978 1.00 82.94 93 GLN A N 1
ATOM 704 C CA . GLN A 1 93 ? 14.143 8.738 25.064 1.00 82.94 93 GLN A CA 1
ATOM 705 C C . GLN A 1 93 ? 15.568 8.220 25.301 1.00 82.94 93 GLN A C 1
ATOM 707 O O . GLN A 1 93 ? 16.546 8.877 24.949 1.00 82.94 93 GLN A O 1
ATOM 712 N N . THR A 1 94 ? 15.701 7.026 25.882 1.00 92.94 94 THR A N 1
ATOM 713 C CA . THR A 1 94 ? 16.951 6.259 25.860 1.00 92.94 94 THR A CA 1
ATOM 714 C C . THR A 1 94 ? 16.793 5.006 25.004 1.00 92.94 94 THR A C 1
ATOM 716 O O . THR A 1 94 ? 15.709 4.429 24.913 1.00 92.94 94 THR A O 1
ATOM 719 N N . VAL A 1 95 ? 17.890 4.549 24.388 1.00 95.31 95 VAL A N 1
ATOM 720 C CA . VAL A 1 95 ? 17.902 3.311 23.583 1.00 95.31 95 VAL A CA 1
ATOM 721 C C . VAL A 1 95 ? 17.343 2.136 24.381 1.00 95.31 95 VAL A C 1
ATOM 723 O O . VAL A 1 95 ? 16.499 1.400 23.882 1.00 95.31 95 VAL A O 1
ATOM 726 N N . LYS A 1 9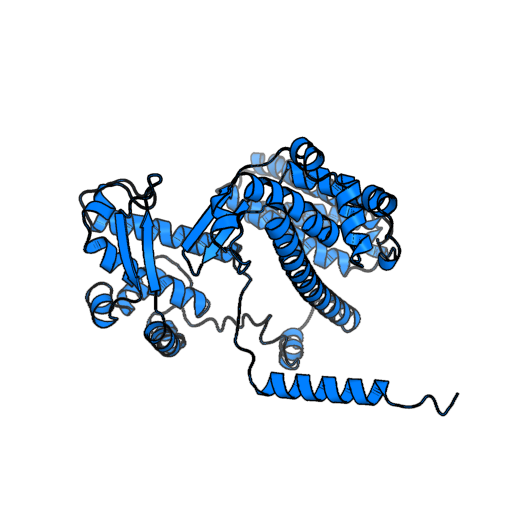6 ? 17.769 1.994 25.641 1.00 95.00 96 LYS A N 1
ATOM 727 C CA . LYS A 1 96 ? 17.329 0.909 26.518 1.00 95.00 96 LYS A CA 1
ATOM 728 C C . LYS A 1 96 ? 15.816 0.934 26.744 1.00 95.00 96 LYS A C 1
ATOM 730 O O . LYS A 1 96 ? 15.167 -0.082 26.552 1.00 95.00 96 LYS A O 1
ATOM 735 N N . GLU A 1 97 ? 15.260 2.085 27.112 1.00 92.50 97 GLU A N 1
ATOM 736 C CA . GLU A 1 97 ? 13.820 2.229 27.363 1.00 92.50 97 GLU A CA 1
ATOM 737 C C . GLU A 1 97 ? 12.978 1.912 26.127 1.00 92.50 97 GLU A C 1
ATOM 739 O O . GLU A 1 97 ? 11.948 1.254 26.234 1.00 92.50 97 GLU A O 1
ATOM 744 N N . LEU A 1 98 ? 13.422 2.359 24.951 1.00 93.00 98 LEU A N 1
ATOM 745 C CA . LEU A 1 98 ? 12.728 2.079 23.697 1.00 93.00 98 LEU A CA 1
ATOM 746 C C . LEU A 1 98 ? 12.751 0.589 23.350 1.00 93.00 98 LEU A C 1
ATOM 748 O O . LEU A 1 98 ? 11.748 0.054 22.886 1.00 93.00 98 LEU A O 1
ATOM 752 N N . ARG A 1 99 ? 13.878 -0.085 23.588 1.00 95.06 99 ARG A N 1
ATOM 753 C CA . ARG A 1 99 ? 14.010 -1.529 23.379 1.00 95.06 99 ARG A CA 1
ATOM 754 C C . ARG A 1 99 ? 13.154 -2.322 24.354 1.00 95.06 99 ARG A C 1
ATOM 756 O O . ARG A 1 99 ? 12.347 -3.130 23.914 1.00 95.06 99 ARG A O 1
ATOM 763 N N . ASP A 1 100 ? 13.260 -2.021 25.645 1.00 89.69 100 ASP A N 1
ATOM 764 C CA . ASP A 1 100 ? 12.472 -2.676 26.693 1.00 89.69 100 ASP A CA 1
ATOM 765 C C . ASP A 1 100 ? 10.957 -2.530 26.436 1.00 89.69 100 ASP A C 1
ATOM 767 O O . ASP A 1 100 ? 10.184 -3.423 26.774 1.00 89.69 100 ASP A O 1
ATOM 771 N N . ALA A 1 101 ? 10.526 -1.421 25.821 1.00 89.25 101 ALA A N 1
ATOM 772 C CA . ALA A 1 101 ? 9.122 -1.167 25.509 1.00 89.25 101 ALA A CA 1
ATOM 773 C C . ALA A 1 101 ? 8.625 -1.808 24.200 1.00 89.25 101 ALA A C 1
ATOM 775 O O . ALA A 1 101 ? 7.446 -2.158 24.127 1.00 89.25 101 ALA A O 1
ATOM 776 N N . TYR A 1 102 ? 9.466 -1.915 23.162 1.00 93.00 102 TYR A N 1
ATOM 777 C CA . TYR A 1 102 ? 8.993 -2.188 21.795 1.00 93.00 102 TYR A CA 1
ATOM 778 C C . TYR A 1 102 ? 9.707 -3.325 21.048 1.00 93.00 102 TYR A C 1
ATOM 780 O O . TYR A 1 102 ? 9.196 -3.736 20.006 1.00 93.00 102 TYR A O 1
ATOM 788 N N . ASP A 1 103 ? 10.833 -3.858 21.541 1.00 94.06 103 ASP A N 1
ATOM 789 C CA . ASP A 1 103 ? 11.595 -4.897 20.821 1.00 94.06 103 ASP A CA 1
ATOM 790 C C . ASP A 1 103 ? 10.763 -6.160 20.578 1.00 94.06 103 ASP A C 1
ATOM 792 O O . ASP A 1 103 ? 10.799 -6.696 19.479 1.00 94.06 103 ASP A O 1
ATOM 796 N N . GLU A 1 104 ? 9.983 -6.616 21.563 1.00 88.12 104 GLU A N 1
ATOM 797 C CA . GLU A 1 104 ? 9.190 -7.847 21.426 1.00 88.12 104 GLU A CA 1
ATOM 798 C C . GLU A 1 104 ? 8.147 -7.736 20.300 1.00 88.12 104 GLU A C 1
ATOM 800 O O . GLU A 1 104 ? 8.002 -8.650 19.487 1.00 88.12 104 GLU A O 1
ATOM 805 N N . ASP A 1 105 ? 7.444 -6.599 20.210 1.00 84.69 105 ASP A N 1
ATOM 806 C CA . ASP A 1 105 ? 6.473 -6.359 19.135 1.00 84.69 105 ASP A CA 1
ATOM 807 C C . ASP A 1 105 ? 7.165 -6.182 17.780 1.00 84.69 105 ASP A C 1
ATOM 809 O O . ASP A 1 105 ? 6.663 -6.670 16.767 1.00 84.69 105 ASP A O 1
ATOM 813 N N . TYR A 1 106 ? 8.320 -5.513 17.762 1.00 89.50 106 TYR A N 1
ATOM 814 C CA . TYR A 1 106 ? 9.119 -5.350 16.555 1.00 89.50 106 TYR A CA 1
ATOM 815 C C . TYR A 1 106 ? 9.629 -6.698 16.033 1.00 89.50 106 TYR A C 1
ATOM 817 O O . TYR A 1 106 ? 9.383 -7.021 14.877 1.00 89.50 106 TYR A O 1
ATOM 825 N N . ASP A 1 107 ? 10.270 -7.519 16.862 1.00 90.94 107 ASP A N 1
ATOM 826 C CA . ASP A 1 107 ? 10.832 -8.804 16.435 1.00 90.94 107 ASP A CA 1
ATOM 827 C C . ASP A 1 107 ? 9.733 -9.726 15.880 1.00 90.94 107 ASP A C 1
ATOM 829 O O . ASP A 1 107 ? 9.892 -10.302 14.803 1.00 90.94 107 ASP A O 1
ATOM 833 N N . ARG A 1 108 ? 8.572 -9.776 16.549 1.00 85.88 108 ARG A N 1
ATOM 834 C CA . ARG A 1 108 ? 7.395 -10.516 16.073 1.00 85.88 108 ARG A CA 1
ATOM 835 C C . ARG A 1 108 ? 6.891 -9.997 14.724 1.00 85.88 108 ARG A C 1
ATOM 837 O O . ARG A 1 108 ? 6.691 -10.774 13.798 1.00 85.88 108 ARG A O 1
ATOM 844 N N . LYS A 1 109 ? 6.682 -8.681 14.593 1.00 83.00 109 LYS A N 1
ATOM 845 C CA . LYS A 1 109 ? 6.208 -8.082 13.333 1.00 83.00 109 LYS A CA 1
ATOM 846 C C . LYS A 1 109 ? 7.197 -8.295 12.192 1.00 83.00 109 LYS A C 1
ATOM 848 O O . LYS A 1 109 ? 6.763 -8.445 11.055 1.00 83.00 109 LYS A O 1
ATOM 853 N N . HIS A 1 110 ? 8.496 -8.293 12.478 1.00 84.06 110 HIS A N 1
ATOM 854 C CA . HIS A 1 110 ? 9.548 -8.521 11.488 1.00 84.06 110 HIS A CA 1
ATOM 855 C C . HIS A 1 110 ? 9.533 -9.943 10.952 1.00 84.06 110 HIS A C 1
ATOM 857 O O . HIS A 1 110 ? 9.578 -10.122 9.739 1.00 84.06 110 HIS A O 1
ATOM 863 N N . GLU A 1 111 ? 9.354 -10.934 11.825 1.00 82.75 111 GLU A N 1
ATOM 864 C CA . GLU A 1 111 ? 9.202 -12.332 11.416 1.00 82.75 111 GLU A CA 1
ATOM 865 C C . GLU A 1 111 ? 7.992 -12.541 10.484 1.00 82.75 111 GLU A C 1
ATOM 867 O O . GLU A 1 111 ? 8.083 -13.278 9.501 1.00 82.75 111 GLU A O 1
ATOM 872 N N . ASP A 1 112 ? 6.887 -11.836 10.744 1.00 76.69 112 ASP A N 1
ATOM 873 C CA . ASP A 1 112 ? 5.628 -11.982 10.004 1.00 76.69 112 ASP A CA 1
ATOM 874 C C . ASP A 1 112 ? 5.521 -11.111 8.735 1.00 76.69 112 ASP A C 1
ATOM 876 O O . ASP A 1 112 ? 4.599 -11.290 7.932 1.00 76.69 112 ASP A O 1
ATOM 880 N N . THR A 1 113 ? 6.422 -10.143 8.538 1.00 74.69 113 THR A N 1
ATOM 881 C CA . THR A 1 113 ? 6.294 -9.136 7.472 1.00 74.69 113 THR A CA 1
ATOM 882 C C . THR A 1 113 ? 7.354 -9.330 6.395 1.00 74.69 113 THR A C 1
ATOM 884 O O . THR A 1 113 ? 8.540 -9.106 6.626 1.00 74.69 113 THR A O 1
ATOM 887 N N . SER A 1 114 ? 6.934 -9.650 5.164 1.00 72.75 114 SER A N 1
ATOM 888 C CA . SER A 1 114 ? 7.837 -9.527 4.017 1.00 72.75 114 SER A CA 1
ATOM 889 C C . SER A 1 114 ? 8.096 -8.049 3.717 1.00 72.75 114 SER A C 1
ATOM 891 O O . SER A 1 114 ? 7.185 -7.218 3.644 1.00 72.75 114 SER A O 1
ATOM 893 N N . VAL A 1 115 ? 9.372 -7.701 3.569 1.00 67.38 115 VAL A N 1
ATOM 894 C CA . VAL 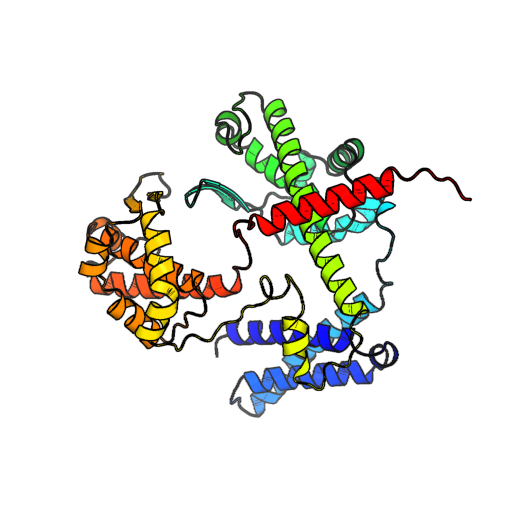A 1 115 ? 9.782 -6.340 3.244 1.00 67.38 115 VAL A CA 1
ATOM 895 C C . VAL A 1 115 ? 9.606 -6.151 1.744 1.00 67.38 115 VAL A C 1
ATOM 897 O O . VAL A 1 115 ? 10.371 -6.698 0.950 1.00 67.38 115 VAL A O 1
ATOM 900 N N . ARG A 1 116 ? 8.609 -5.343 1.358 1.00 72.88 116 ARG A N 1
ATOM 901 C CA . ARG A 1 116 ? 8.485 -4.867 -0.020 1.00 72.88 116 ARG A CA 1
ATOM 902 C C . ARG A 1 116 ? 8.994 -3.441 -0.169 1.00 72.88 116 ARG A C 1
ATOM 904 O O . ARG A 1 116 ? 8.314 -2.495 0.224 1.00 72.88 116 ARG A O 1
ATOM 911 N N . VAL A 1 117 ? 10.160 -3.273 -0.789 1.00 68.12 117 VAL A N 1
ATOM 912 C CA . VAL A 1 117 ? 10.666 -1.950 -1.189 1.00 68.12 117 VAL A CA 1
ATOM 913 C C . VAL A 1 117 ? 10.409 -1.779 -2.673 1.00 68.12 117 VAL A C 1
ATOM 915 O O . VAL A 1 117 ? 11.060 -2.423 -3.490 1.00 68.12 117 VAL A O 1
ATOM 918 N N . SER A 1 118 ? 9.479 -0.900 -3.029 1.00 75.75 118 SER A N 1
ATOM 919 C CA . SER A 1 118 ? 9.195 -0.564 -4.423 1.00 75.75 118 SER A CA 1
ATOM 920 C C . SER A 1 118 ? 9.373 0.925 -4.678 1.00 75.75 118 SER A C 1
ATOM 922 O O . SER A 1 118 ? 8.877 1.748 -3.905 1.00 75.75 118 SER A O 1
ATOM 924 N N . TYR A 1 119 ? 10.006 1.279 -5.793 1.00 71.25 119 TYR A N 1
ATOM 925 C CA . TYR A 1 119 ? 9.987 2.644 -6.308 1.00 71.25 119 TYR A CA 1
ATOM 926 C C . TYR A 1 119 ? 9.106 2.707 -7.548 1.00 71.25 119 TYR A C 1
ATOM 928 O O . TYR A 1 119 ? 9.394 2.084 -8.569 1.00 71.25 119 TYR A O 1
ATOM 936 N N . THR A 1 120 ? 8.038 3.495 -7.469 1.00 71.25 120 THR A N 1
ATOM 937 C CA . THR A 1 120 ? 7.107 3.700 -8.578 1.00 71.25 120 THR A CA 1
ATOM 938 C C . THR A 1 120 ? 7.195 5.133 -9.088 1.00 71.25 120 THR A C 1
ATOM 940 O O . THR A 1 120 ? 7.119 6.080 -8.304 1.00 71.25 120 THR A O 1
ATOM 943 N N . THR A 1 121 ? 7.305 5.316 -10.402 1.00 60.03 121 THR A N 1
ATOM 944 C CA . THR A 1 121 ? 7.150 6.625 -11.054 1.00 60.03 121 THR A CA 1
ATOM 945 C C . THR A 1 121 ? 5.873 6.605 -11.886 1.00 60.03 121 THR A C 1
ATOM 947 O O . THR A 1 121 ? 5.788 5.900 -12.890 1.00 60.03 121 THR A O 1
ATOM 950 N N . GLY A 1 122 ? 4.856 7.356 -11.450 1.00 72.69 122 GLY A N 1
ATOM 951 C CA . GLY A 1 122 ? 3.499 7.204 -11.984 1.00 72.69 122 GLY A CA 1
ATOM 952 C C . GLY A 1 122 ? 2.968 5.801 -11.685 1.00 72.69 122 GLY A C 1
ATOM 953 O O . GLY A 1 122 ? 3.052 5.353 -10.546 1.00 72.69 122 GLY A O 1
ATOM 954 N N . ASP A 1 123 ? 2.493 5.105 -12.717 1.00 65.56 123 ASP A N 1
ATOM 955 C CA . ASP A 1 123 ? 2.015 3.718 -12.617 1.00 65.56 123 ASP A CA 1
ATOM 956 C C . ASP A 1 123 ? 3.113 2.675 -12.918 1.00 65.56 123 ASP A C 1
ATOM 958 O O . ASP A 1 123 ? 2.835 1.479 -12.965 1.00 65.56 123 ASP A O 1
ATOM 962 N N . THR A 1 124 ? 4.356 3.105 -13.169 1.00 51.91 124 THR A N 1
ATOM 963 C CA . THR A 1 124 ? 5.471 2.199 -13.489 1.00 51.91 124 THR A CA 1
ATOM 964 C C . THR A 1 124 ? 6.266 1.875 -12.234 1.00 51.91 124 THR A C 1
ATOM 966 O O . THR A 1 124 ? 6.861 2.771 -11.632 1.00 51.91 124 THR A O 1
ATOM 969 N N . GLU A 1 125 ? 6.315 0.597 -11.867 1.00 75.94 125 GLU A N 1
ATOM 970 C CA . GLU A 1 125 ? 7.261 0.081 -10.881 1.00 75.94 125 GLU A CA 1
ATOM 971 C C . GLU A 1 125 ? 8.647 0.011 -11.528 1.00 75.94 125 GLU A C 1
ATOM 973 O O . GLU A 1 125 ? 8.895 -0.786 -12.427 1.00 75.94 125 GLU A O 1
ATOM 978 N N . ILE A 1 126 ? 9.524 0.928 -11.123 1.00 69.62 126 ILE A N 1
ATOM 979 C CA . ILE A 1 126 ? 10.905 1.012 -11.612 1.00 69.62 126 ILE A CA 1
ATOM 980 C C . ILE A 1 126 ? 11.723 -0.136 -11.027 1.00 69.62 126 ILE A C 1
ATOM 982 O O . ILE A 1 126 ? 12.586 -0.689 -11.701 1.00 69.62 126 ILE A O 1
ATOM 986 N N . PHE A 1 127 ? 11.424 -0.499 -9.783 1.00 76.81 127 PHE A N 1
ATOM 987 C CA . PHE A 1 127 ? 11.881 -1.726 -9.160 1.00 76.81 127 PHE A CA 1
ATOM 988 C C . PHE A 1 127 ? 10.963 -2.082 -7.992 1.00 76.81 127 PHE A C 1
ATOM 990 O O . PHE A 1 127 ? 10.377 -1.194 -7.361 1.00 76.81 127 PHE A O 1
ATOM 997 N N . ALA A 1 128 ? 10.899 -3.370 -7.677 1.00 76.56 128 ALA A N 1
ATOM 998 C CA . ALA A 1 128 ? 10.425 -3.867 -6.401 1.00 76.56 128 ALA A CA 1
ATOM 999 C C . ALA A 1 128 ? 11.303 -5.009 -5.921 1.00 76.56 128 ALA A C 1
ATOM 1001 O O . ALA A 1 128 ? 11.762 -5.835 -6.708 1.00 76.56 128 ALA A O 1
ATOM 1002 N N . TYR A 1 129 ? 11.485 -5.048 -4.612 1.00 73.44 129 TYR A N 1
ATOM 1003 C CA . TYR A 1 129 ? 12.089 -6.162 -3.906 1.00 73.44 129 TYR A CA 1
ATOM 1004 C C . TYR A 1 129 ? 11.040 -6.717 -2.981 1.00 73.44 129 TYR A C 1
ATOM 1006 O O . TYR A 1 129 ? 10.405 -5.935 -2.287 1.00 73.44 129 TYR A O 1
ATOM 1014 N N . ASP A 1 130 ? 10.854 -8.027 -3.017 1.00 73.88 130 ASP A N 1
ATOM 1015 C CA . ASP A 1 130 ? 9.920 -8.757 -2.164 1.00 73.88 130 ASP A CA 1
ATOM 1016 C C . ASP A 1 130 ? 10.689 -9.930 -1.550 1.00 73.88 130 ASP A C 1
ATOM 1018 O O . ASP A 1 130 ? 10.435 -11.103 -1.814 1.00 73.88 130 ASP A O 1
ATOM 1022 N N . GLU A 1 131 ? 11.752 -9.584 -0.825 1.00 76.19 131 GLU A N 1
ATOM 1023 C CA . GLU A 1 131 ? 12.612 -10.540 -0.139 1.00 76.19 131 GLU A CA 1
ATOM 1024 C C . GLU A 1 131 ? 12.656 -10.172 1.339 1.00 76.19 131 GLU A C 1
ATOM 1026 O O . GLU A 1 131 ? 13.035 -9.063 1.705 1.00 76.19 131 GLU A O 1
ATOM 1031 N N . SER A 1 132 ? 12.301 -11.116 2.206 1.00 81.06 132 SER A N 1
ATOM 1032 C CA . SER A 1 132 ? 12.524 -10.973 3.641 1.00 81.06 132 SER A CA 1
ATOM 1033 C C . SER A 1 132 ? 14.026 -11.017 3.923 1.00 81.06 132 SER A C 1
ATOM 1035 O O . SER A 1 132 ? 14.677 -12.034 3.664 1.00 81.06 132 SER A O 1
ATOM 1037 N N . ILE A 1 133 ? 14.581 -9.943 4.477 1.00 84.31 133 ILE A N 1
ATOM 1038 C CA . ILE A 1 133 ? 15.951 -9.958 4.990 1.00 84.31 133 ILE A CA 1
ATOM 1039 C C . ILE A 1 133 ? 15.901 -10.485 6.422 1.00 84.31 133 ILE A C 1
ATOM 1041 O O . ILE A 1 133 ? 15.166 -9.921 7.227 1.00 84.31 133 ILE A O 1
ATOM 1045 N N . PRO A 1 134 ? 16.668 -11.528 6.784 1.00 90.69 134 PRO A N 1
ATOM 1046 C CA . PRO A 1 134 ? 16.728 -11.983 8.165 1.00 90.69 134 PRO A CA 1
ATOM 1047 C C . PRO A 1 134 ? 17.171 -10.852 9.096 1.00 90.69 134 PRO A C 1
ATOM 1049 O O . PRO A 1 134 ? 18.168 -10.181 8.827 1.00 90.69 134 PRO A O 1
ATOM 1052 N N . LEU A 1 135 ? 16.490 -10.689 10.230 1.00 90.12 135 LEU A N 1
ATOM 1053 C CA . LEU A 1 135 ? 16.775 -9.612 11.182 1.00 90.12 135 LEU A CA 1
ATOM 1054 C C . LEU A 1 135 ? 18.238 -9.588 11.650 1.00 90.12 135 LEU A C 1
ATOM 1056 O O . LEU A 1 135 ? 18.836 -8.523 11.778 1.00 90.12 135 LEU A O 1
ATOM 1060 N N . ALA A 1 136 ? 18.854 -10.764 11.801 1.00 92.56 136 ALA A N 1
ATOM 1061 C CA . ALA A 1 136 ? 20.272 -10.893 12.130 1.00 92.56 136 ALA A CA 1
ATOM 1062 C C . ALA A 1 136 ? 21.198 -10.231 11.092 1.00 92.56 136 ALA A C 1
ATOM 1064 O O . ALA A 1 136 ? 22.246 -9.697 11.449 1.00 92.56 136 ALA A O 1
ATOM 1065 N N . GLU A 1 137 ? 20.827 -10.244 9.811 1.00 94.25 137 GLU A N 1
ATOM 1066 C CA . GLU A 1 137 ? 21.593 -9.572 8.762 1.00 94.25 137 GLU A CA 1
ATOM 1067 C C . GLU A 1 137 ? 21.441 -8.046 8.846 1.00 94.25 137 GLU A C 1
ATOM 1069 O O . GLU A 1 137 ? 22.413 -7.299 8.711 1.00 94.25 137 GLU A O 1
ATOM 1074 N N . VAL A 1 138 ? 20.225 -7.583 9.128 1.00 94.88 138 VAL A N 1
ATOM 1075 C CA . VAL A 1 138 ? 19.910 -6.161 9.308 1.00 94.88 138 VAL A CA 1
ATOM 1076 C C . VAL A 1 138 ? 20.649 -5.610 10.527 1.00 94.88 138 VAL A C 1
ATOM 1078 O O . VAL A 1 138 ? 21.265 -4.548 10.448 1.00 94.88 138 VAL A O 1
ATOM 1081 N N . ASP A 1 139 ? 20.653 -6.351 11.637 1.00 95.50 139 ASP A N 1
ATOM 1082 C CA . ASP A 1 139 ? 21.401 -6.033 12.855 1.00 95.50 139 ASP A CA 1
ATOM 1083 C C . ASP A 1 139 ? 22.921 -6.068 12.630 1.00 95.50 139 ASP A C 1
ATOM 1085 O O . ASP A 1 139 ? 23.635 -5.259 13.220 1.00 95.50 139 ASP A O 1
ATOM 1089 N N . ALA A 1 140 ? 23.428 -6.937 11.750 1.00 96.81 140 ALA A N 1
ATOM 1090 C CA . ALA A 1 140 ? 24.851 -6.972 11.417 1.00 96.81 140 ALA A CA 1
ATOM 1091 C C . ALA A 1 140 ? 25.311 -5.724 10.643 1.00 96.81 140 ALA A C 1
ATOM 1093 O O . ALA A 1 140 ? 26.415 -5.233 10.878 1.00 96.81 140 ALA A O 1
ATOM 1094 N N . LYS A 1 141 ? 24.484 -5.203 9.725 1.00 96.62 141 LYS A N 1
ATOM 1095 C CA . LYS A 1 141 ? 24.821 -4.013 8.922 1.00 96.62 141 LYS A CA 1
ATOM 1096 C C . LYS A 1 141 ? 24.477 -2.695 9.599 1.00 96.62 141 LYS A C 1
ATOM 1098 O O . LYS A 1 141 ? 25.262 -1.750 9.563 1.00 96.62 141 LYS A O 1
ATOM 1103 N N . TYR A 1 142 ? 23.302 -2.630 10.206 1.00 97.19 142 TYR A N 1
ATOM 1104 C CA . TYR A 1 142 ? 22.758 -1.430 10.822 1.00 97.19 142 TYR A CA 1
ATOM 1105 C C . TYR A 1 142 ? 22.356 -1.747 12.257 1.00 97.19 142 TYR A C 1
ATOM 1107 O O . TYR A 1 142 ? 21.161 -1.829 12.505 1.00 97.19 142 TYR A O 1
ATOM 1115 N N . PRO A 1 143 ? 23.289 -1.944 13.206 1.00 97.69 143 PRO A N 1
ATOM 1116 C CA . PRO A 1 143 ? 22.954 -2.380 14.560 1.00 97.69 143 PRO A CA 1
ATOM 1117 C C . PRO A 1 143 ? 21.858 -1.531 15.207 1.00 97.69 143 PRO A C 1
ATOM 1119 O O . PRO A 1 143 ? 21.914 -0.299 15.177 1.00 97.69 143 PRO A O 1
ATOM 1122 N N . ARG A 1 144 ? 20.866 -2.198 15.804 1.00 95.62 144 ARG A N 1
ATOM 1123 C CA . ARG A 1 144 ? 19.662 -1.560 16.356 1.00 95.62 144 ARG A CA 1
ATOM 1124 C C . ARG A 1 144 ? 19.984 -0.461 17.365 1.00 95.62 144 ARG A C 1
ATOM 1126 O O . ARG A 1 144 ? 19.466 0.644 17.239 1.00 95.62 144 ARG A O 1
ATOM 1133 N N . ASP A 1 145 ? 20.885 -0.728 18.308 1.00 97.44 145 ASP A N 1
ATOM 1134 C CA . ASP A 1 145 ? 21.276 0.241 19.341 1.00 97.44 145 ASP A CA 1
ATOM 1135 C C . ASP A 1 145 ? 21.897 1.501 18.731 1.00 97.44 145 ASP A C 1
ATOM 1137 O O . ASP A 1 145 ? 21.536 2.621 19.090 1.00 97.44 145 ASP A O 1
ATOM 1141 N N . THR A 1 146 ? 22.797 1.322 17.760 1.00 97.50 146 THR A N 1
ATOM 1142 C CA . THR A 1 146 ? 23.433 2.427 17.034 1.00 97.50 146 THR A CA 1
ATOM 1143 C C . THR A 1 146 ? 22.408 3.228 16.238 1.00 97.50 146 THR A C 1
ATOM 1145 O O . THR A 1 146 ? 22.467 4.456 16.211 1.00 97.50 146 THR A O 1
ATOM 1148 N N . TRP A 1 147 ? 21.446 2.547 15.617 1.00 97.69 147 TRP A N 1
ATOM 1149 C CA . TRP A 1 147 ? 20.382 3.186 14.857 1.00 97.69 147 TRP A CA 1
ATOM 1150 C C . TRP A 1 147 ? 19.457 4.019 15.744 1.00 97.69 147 TRP A C 1
ATOM 1152 O O . TRP A 1 147 ? 19.210 5.186 15.454 1.00 97.69 147 TRP A O 1
ATOM 1162 N N . LEU A 1 148 ? 18.986 3.447 16.853 1.00 97.31 148 LEU A N 1
ATOM 1163 C CA . LEU A 1 148 ? 18.145 4.152 17.817 1.00 97.31 148 LEU A CA 1
ATOM 1164 C C . LEU A 1 148 ? 18.879 5.356 18.407 1.00 97.31 148 LEU A C 1
ATOM 1166 O O . LEU A 1 148 ? 18.303 6.439 18.469 1.00 97.31 148 LEU A O 1
ATOM 1170 N N . GLN A 1 149 ? 20.160 5.204 18.757 1.00 97.50 149 GLN A N 1
ATOM 1171 C CA . GLN A 1 149 ? 20.961 6.325 19.241 1.00 97.50 149 GLN A CA 1
ATOM 1172 C C . GLN A 1 149 ? 21.063 7.438 18.189 1.00 97.50 149 GLN A C 1
ATOM 1174 O O . GLN A 1 149 ? 20.830 8.596 18.515 1.00 97.50 149 GLN A O 1
ATOM 1179 N N . MET A 1 150 ? 21.306 7.101 16.917 1.00 96.94 150 MET A N 1
ATOM 1180 C CA . MET A 1 150 ? 21.331 8.082 15.825 1.00 96.94 150 MET A CA 1
ATOM 1181 C C . MET A 1 150 ? 20.000 8.845 15.694 1.00 96.94 150 MET A C 1
ATOM 1183 O O . MET A 1 150 ? 20.009 10.049 15.437 1.00 96.94 150 MET A O 1
ATOM 1187 N N . LEU A 1 151 ? 18.853 8.175 15.844 1.00 96.19 151 LEU A N 1
ATOM 1188 C CA . LEU A 1 151 ? 17.542 8.834 15.799 1.00 96.19 151 LEU A CA 1
ATOM 1189 C C . LEU A 1 151 ? 17.375 9.817 16.966 1.00 96.19 151 LEU A C 1
ATOM 1191 O O . LEU A 1 151 ? 16.959 10.958 16.752 1.00 96.19 151 LEU A O 1
ATOM 1195 N N . LEU A 1 152 ? 17.751 9.399 18.177 1.00 94.56 152 LEU A N 1
ATOM 1196 C CA . LEU A 1 152 ? 17.695 10.231 19.381 1.00 94.56 152 LEU A CA 1
ATOM 1197 C C . LEU A 1 152 ? 18.627 11.446 19.276 1.00 94.56 152 LEU A C 1
ATOM 1199 O O . LEU A 1 152 ? 18.205 12.566 19.561 1.00 94.56 152 LEU A O 1
ATOM 1203 N N . ASP A 1 153 ? 19.849 11.256 18.777 1.00 93.88 153 ASP A N 1
ATOM 1204 C CA . ASP A 1 153 ? 20.823 12.333 18.553 1.00 93.88 153 ASP A CA 1
ATOM 1205 C C . ASP A 1 153 ? 20.320 13.362 17.525 1.00 93.88 153 ASP A C 1
ATOM 1207 O O . ASP A 1 153 ? 20.656 14.545 17.594 1.00 93.88 153 ASP A O 1
ATOM 1211 N N . ARG A 1 154 ? 19.465 12.933 16.587 1.00 93.25 154 ARG A N 1
ATOM 1212 C CA . ARG A 1 154 ? 18.769 13.800 15.619 1.00 93.25 154 ARG A CA 1
ATOM 1213 C C . ARG A 1 154 ? 17.503 14.459 16.186 1.00 93.25 154 ARG A C 1
ATOM 1215 O O . ARG A 1 154 ? 16.791 15.135 15.446 1.00 93.25 154 ARG A O 1
ATOM 1222 N N . GLY A 1 155 ? 17.207 14.277 17.473 1.00 92.62 155 GLY A N 1
ATOM 1223 C CA . GLY A 1 155 ? 16.036 14.850 18.142 1.00 92.62 155 GLY A CA 1
ATOM 1224 C C . GLY A 1 155 ? 14.712 14.183 17.762 1.00 92.62 155 GLY A C 1
ATOM 1225 O O . GLY A 1 155 ? 13.651 14.797 17.891 1.00 92.62 155 GLY A O 1
ATOM 1226 N N . ILE A 1 156 ? 14.750 12.946 17.261 1.00 92.25 156 ILE A N 1
ATOM 1227 C CA . ILE A 1 156 ? 13.552 12.218 16.843 1.00 92.25 156 ILE A CA 1
ATOM 1228 C C . ILE A 1 156 ? 12.910 11.546 18.053 1.00 92.25 156 ILE A C 1
ATOM 1230 O O . ILE A 1 156 ? 13.438 10.581 18.594 1.00 92.25 156 ILE A O 1
ATOM 1234 N N . ALA A 1 157 ? 11.725 12.026 18.430 1.00 90.94 157 ALA A N 1
ATOM 1235 C CA . ALA A 1 157 ? 10.937 11.424 19.498 1.00 90.94 157 ALA A CA 1
ATOM 1236 C C . ALA A 1 157 ? 10.139 10.213 18.990 1.00 90.94 157 ALA A C 1
ATOM 1238 O O . ALA A 1 157 ? 9.260 10.348 18.130 1.00 90.94 157 ALA A O 1
ATOM 1239 N N . ILE A 1 158 ? 10.398 9.039 19.567 1.00 91.44 158 ILE A N 1
ATOM 1240 C CA . ILE A 1 158 ? 9.681 7.795 19.258 1.00 91.44 158 ILE A CA 1
ATOM 1241 C C . ILE A 1 158 ? 8.579 7.582 20.298 1.00 91.44 158 ILE A C 1
ATOM 1243 O O . ILE A 1 158 ? 8.837 7.189 21.430 1.00 91.44 158 IL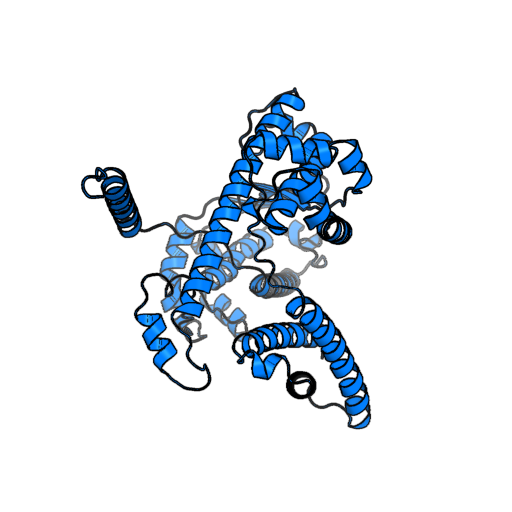E A O 1
ATOM 1247 N N . LYS A 1 159 ? 7.337 7.902 19.922 1.00 86.31 159 LYS A N 1
ATOM 1248 C CA . LYS A 1 159 ? 6.220 8.048 20.873 1.00 86.31 159 LYS A CA 1
ATOM 1249 C C . LYS A 1 159 ? 5.337 6.810 21.034 1.00 86.31 159 LYS A C 1
ATOM 1251 O O . LYS A 1 159 ? 4.452 6.828 21.875 1.00 86.31 159 LYS A O 1
ATOM 1256 N N . ASN A 1 160 ? 5.486 5.798 20.185 1.00 85.62 160 ASN A N 1
ATOM 1257 C CA . ASN A 1 160 ? 4.678 4.576 20.211 1.00 85.62 160 ASN A CA 1
ATOM 1258 C C . ASN A 1 160 ? 5.329 3.476 19.358 1.00 85.62 160 ASN A C 1
ATOM 1260 O O . ASN A 1 160 ? 6.286 3.738 18.622 1.00 85.62 160 ASN A O 1
ATOM 1264 N N . ALA A 1 161 ? 4.771 2.266 19.436 1.00 86.19 161 ALA A N 1
ATOM 1265 C CA . ALA A 1 161 ? 5.229 1.098 18.686 1.00 86.19 161 ALA A CA 1
ATOM 1266 C C . ALA A 1 161 ? 5.192 1.307 17.160 1.00 86.19 161 ALA A C 1
ATOM 1268 O O . ALA A 1 161 ? 6.102 0.870 16.465 1.00 86.19 161 ALA A O 1
ATOM 1269 N N . ASP A 1 162 ? 4.198 2.028 16.630 1.00 85.31 162 ASP A N 1
ATOM 1270 C CA . ASP A 1 162 ? 4.110 2.318 15.190 1.00 85.31 162 ASP A CA 1
ATOM 1271 C C . ASP A 1 162 ? 5.269 3.196 14.708 1.00 85.31 162 ASP A C 1
ATOM 1273 O O . ASP A 1 162 ? 5.871 2.928 13.670 1.00 85.31 162 ASP A O 1
ATOM 1277 N N . ALA A 1 163 ? 5.603 4.246 15.464 1.00 90.56 163 ALA A N 1
ATOM 1278 C CA . ALA A 1 163 ? 6.749 5.093 15.169 1.00 90.56 163 ALA A CA 1
ATOM 1279 C C . ALA A 1 163 ? 8.051 4.291 15.271 1.00 90.56 163 ALA A C 1
ATOM 1281 O O . ALA A 1 163 ? 8.894 4.385 14.383 1.00 90.56 163 ALA A O 1
ATOM 1282 N N . TYR A 1 164 ? 8.193 3.483 16.325 1.00 94.19 164 TYR A N 1
ATOM 1283 C CA . TYR A 1 164 ? 9.350 2.612 16.529 1.00 94.19 164 TYR A CA 1
ATOM 1284 C C . TYR A 1 164 ? 9.552 1.666 15.336 1.00 94.19 164 TYR A C 1
ATOM 1286 O O . TYR A 1 164 ? 10.638 1.623 14.755 1.00 94.19 164 TYR A O 1
ATOM 1294 N N . TRP A 1 165 ? 8.475 1.003 14.910 1.00 92.56 165 TRP A N 1
ATOM 1295 C CA . TRP A 1 165 ? 8.442 0.140 13.736 1.00 92.56 165 TRP A CA 1
ATOM 1296 C C . TRP A 1 165 ? 8.830 0.885 12.454 1.00 92.56 165 TRP A C 1
ATOM 1298 O O . TRP A 1 165 ? 9.765 0.465 11.778 1.00 92.56 165 TRP A O 1
ATOM 1308 N N . GLU A 1 166 ? 8.180 2.014 12.129 1.00 91.50 166 GLU A N 1
ATOM 1309 C CA . GLU A 1 166 ? 8.477 2.768 10.896 1.00 91.50 166 GLU A CA 1
ATOM 1310 C C . GLU A 1 166 ? 9.946 3.223 1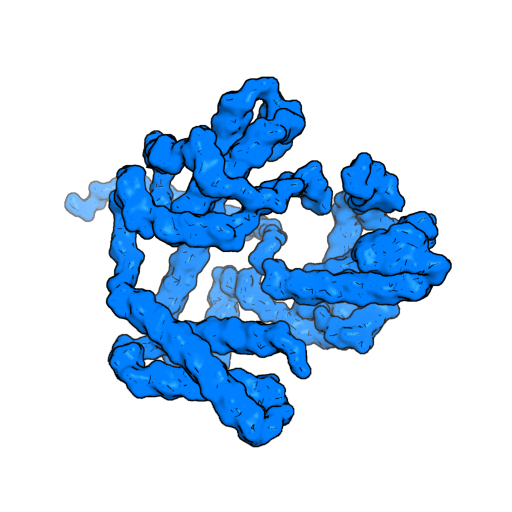0.832 1.00 91.50 166 GLU A C 1
ATOM 1312 O O . GLU A 1 166 ? 10.553 3.195 9.760 1.00 91.50 166 GLU A O 1
ATOM 1317 N N . TYR A 1 167 ? 10.542 3.611 11.965 1.00 95.62 167 TYR A N 1
ATOM 1318 C CA . TYR A 1 167 ? 11.944 4.023 12.000 1.00 95.62 167 TYR A CA 1
ATOM 1319 C C . TYR A 1 167 ? 12.933 2.860 11.911 1.00 95.62 167 TYR A C 1
ATOM 1321 O O . TYR A 1 167 ? 13.992 3.029 11.302 1.00 95.62 167 TYR A O 1
ATOM 1329 N N . LEU A 1 168 ? 12.639 1.703 12.512 1.00 95.00 168 LEU A N 1
ATOM 1330 C CA . LEU A 1 168 ? 13.506 0.531 12.386 1.00 95.00 168 LEU A CA 1
ATOM 1331 C C . LEU A 1 168 ? 13.378 -0.141 11.017 1.00 95.00 168 LEU A C 1
ATOM 1333 O O . LEU A 1 168 ? 14.388 -0.597 10.491 1.00 95.00 168 LEU A O 1
ATOM 1337 N N . PHE A 1 169 ? 12.198 -0.110 10.398 1.00 91.56 169 PHE A N 1
ATOM 1338 C CA . PHE A 1 169 ? 11.961 -0.639 9.050 1.00 91.56 169 PHE A CA 1
ATOM 1339 C C . PHE A 1 169 ? 12.825 0.042 7.970 1.00 91.56 169 PHE A C 1
ATOM 1341 O O . PHE A 1 169 ? 13.157 -0.528 6.928 1.00 91.56 169 PHE A O 1
ATOM 1348 N N . LEU A 1 170 ? 13.259 1.280 8.225 1.00 93.75 170 LEU A N 1
ATOM 1349 C CA . LEU A 1 170 ? 14.196 1.986 7.352 1.00 93.75 170 LEU A CA 1
ATOM 1350 C C . LEU A 1 170 ? 15.552 1.258 7.236 1.00 93.75 170 LEU A C 1
ATOM 1352 O O . LEU A 1 170 ? 16.202 1.348 6.194 1.00 93.75 170 LEU A O 1
ATOM 1356 N N . ARG A 1 171 ? 15.961 0.497 8.261 1.00 95.38 171 ARG A N 1
ATOM 1357 C CA . ARG A 1 171 ? 17.192 -0.313 8.253 1.00 95.38 171 ARG A CA 1
ATOM 1358 C C . ARG A 1 171 ? 17.097 -1.441 7.235 1.00 95.38 171 ARG A C 1
ATOM 1360 O O . ARG A 1 171 ? 18.017 -1.611 6.440 1.00 95.38 171 ARG A O 1
ATOM 1367 N N . ASP A 1 172 ? 15.966 -2.144 7.215 1.00 91.44 172 ASP A N 1
ATOM 1368 C CA . ASP A 1 172 ? 15.685 -3.208 6.245 1.00 91.44 172 ASP A CA 1
ATOM 1369 C C . ASP A 1 172 ? 15.779 -2.666 4.817 1.00 91.44 172 ASP A C 1
ATOM 1371 O O . ASP A 1 172 ? 16.472 -3.206 3.952 1.00 91.44 172 ASP A O 1
ATOM 1375 N N . THR A 1 173 ? 15.154 -1.507 4.601 1.00 90.81 173 THR A N 1
ATOM 1376 C CA . THR A 1 173 ? 15.159 -0.822 3.307 1.00 90.81 173 THR A CA 1
ATOM 1377 C C . THR A 1 173 ? 16.575 -0.457 2.853 1.00 90.81 173 THR A C 1
ATOM 1379 O O . THR A 1 173 ? 16.912 -0.625 1.680 1.00 90.81 173 THR A O 1
ATOM 1382 N N . LEU A 1 174 ? 17.436 0.005 3.765 1.00 94.44 174 LEU A N 1
ATOM 1383 C CA . LEU A 1 174 ? 18.824 0.328 3.437 1.00 94.44 174 LEU A CA 1
ATOM 1384 C C . LEU A 1 174 ? 19.642 -0.894 3.026 1.00 94.44 174 LEU A C 1
ATOM 1386 O O . LEU A 1 174 ? 20.441 -0.774 2.101 1.00 94.44 174 LEU A O 1
ATOM 1390 N N . VAL A 1 175 ? 19.440 -2.058 3.654 1.00 94.44 175 VAL A N 1
ATOM 1391 C CA . VAL A 1 175 ? 20.153 -3.283 3.252 1.00 94.44 175 VAL A CA 1
ATOM 1392 C C . VAL A 1 175 ? 19.811 -3.657 1.807 1.00 94.44 175 VAL A C 1
ATOM 1394 O O . VAL A 1 175 ? 20.716 -3.994 1.039 1.00 94.44 175 VAL A O 1
ATOM 1397 N N . HIS A 1 176 ? 18.539 -3.550 1.406 1.00 90.38 176 HIS A N 1
ATOM 1398 C CA . HIS A 1 176 ? 18.137 -3.783 0.015 1.00 90.38 176 HIS A CA 1
ATOM 1399 C C . HIS A 1 176 ? 18.801 -2.801 -0.949 1.00 90.38 176 HIS A C 1
ATOM 1401 O O . HIS A 1 176 ? 19.399 -3.224 -1.938 1.00 90.38 176 HIS A O 1
ATOM 1407 N N . ILE A 1 177 ? 18.728 -1.503 -0.648 1.00 91.06 177 ILE A N 1
ATOM 1408 C CA . ILE A 1 177 ? 19.267 -0.466 -1.533 1.00 91.06 177 ILE A CA 1
ATOM 1409 C C . ILE A 1 177 ? 20.795 -0.588 -1.654 1.00 91.06 177 ILE A C 1
ATOM 1411 O O . ILE A 1 177 ? 21.344 -0.438 -2.744 1.00 91.06 177 ILE A O 1
ATOM 1415 N N . GLU A 1 178 ? 21.497 -0.905 -0.566 1.00 94.25 178 GLU A N 1
ATOM 1416 C CA . GLU A 1 178 ? 22.955 -1.063 -0.571 1.00 94.25 178 GLU A CA 1
ATOM 1417 C C . GLU A 1 178 ? 23.416 -2.169 -1.529 1.00 94.25 178 GLU A C 1
ATOM 1419 O O . GLU A 1 178 ? 24.422 -2.017 -2.222 1.00 94.25 178 GLU A O 1
ATOM 1424 N N . ARG A 1 179 ? 22.652 -3.266 -1.629 1.00 92.38 179 ARG A N 1
ATOM 1425 C CA . ARG A 1 179 ? 22.931 -4.386 -2.547 1.00 92.38 179 ARG A CA 1
ATOM 1426 C C . ARG A 1 179 ? 22.783 -4.005 -4.025 1.00 92.38 179 ARG A C 1
ATOM 1428 O O . ARG A 1 179 ? 23.056 -4.829 -4.897 1.00 92.38 179 ARG A O 1
ATOM 1435 N N . GLN A 1 180 ? 22.335 -2.788 -4.326 1.00 88.12 180 GLN A N 1
ATOM 1436 C CA . GLN A 1 180 ? 21.898 -2.388 -5.655 1.00 88.12 180 GLN A CA 1
ATOM 1437 C C . GLN A 1 180 ? 22.491 -1.043 -6.060 1.00 88.12 180 GLN A C 1
ATOM 1439 O O . GLN A 1 180 ? 21.823 -0.009 -5.997 1.00 88.12 180 GLN A O 1
ATOM 1444 N N . PRO A 1 181 ? 23.731 -1.060 -6.575 1.00 91.88 181 PRO A N 1
ATOM 1445 C CA . PRO A 1 181 ? 24.415 0.148 -7.010 1.00 91.88 181 PRO A CA 1
ATOM 1446 C C . PRO A 1 181 ? 23.580 1.043 -7.920 1.00 91.88 181 PRO A C 1
ATOM 1448 O O . PRO A 1 181 ? 23.497 2.248 -7.707 1.00 91.88 181 PRO A O 1
ATOM 1451 N N . HIS A 1 182 ? 22.856 0.435 -8.860 1.00 86.81 182 HIS A N 1
ATOM 1452 C CA . HIS A 1 182 ? 22.014 1.156 -9.806 1.00 86.81 182 HIS A CA 1
ATOM 1453 C C . HIS A 1 182 ? 20.942 2.042 -9.151 1.00 86.81 182 HIS A C 1
ATOM 1455 O O . HIS A 1 182 ? 20.530 3.012 -9.779 1.00 86.81 182 HIS A O 1
ATOM 1461 N N . VAL A 1 183 ? 20.485 1.761 -7.924 1.00 85.88 183 VAL A N 1
ATOM 1462 C CA . VAL A 1 183 ? 19.483 2.593 -7.239 1.00 85.88 183 VAL A CA 1
ATOM 1463 C C . VAL A 1 183 ? 20.090 3.914 -6.777 1.00 85.88 183 VAL A C 1
ATOM 1465 O O . VAL A 1 183 ? 19.515 4.978 -7.007 1.00 85.88 183 VAL A O 1
ATOM 1468 N N . TRP A 1 184 ? 21.272 3.867 -6.167 1.00 90.75 184 TRP A N 1
ATOM 1469 C CA . TRP A 1 184 ? 21.917 5.054 -5.615 1.00 90.75 184 TRP A CA 1
ATOM 1470 C C . TRP A 1 184 ? 22.817 5.801 -6.611 1.00 90.75 184 TRP A C 1
ATOM 1472 O O . TRP A 1 184 ? 23.065 6.996 -6.440 1.00 90.75 184 TRP A O 1
ATOM 1482 N N . THR A 1 185 ? 23.196 5.166 -7.725 1.00 89.81 185 THR A N 1
ATOM 1483 C CA . THR A 1 185 ? 23.895 5.830 -8.840 1.00 89.81 185 THR A CA 1
ATOM 1484 C C . THR A 1 185 ? 22.960 6.466 -9.873 1.00 89.81 185 THR A C 1
ATOM 1486 O O . THR A 1 185 ? 23.430 7.165 -10.766 1.00 89.81 185 THR A O 1
ATOM 1489 N N . SER A 1 186 ? 21.647 6.224 -9.819 1.00 84.44 186 SER A N 1
ATOM 1490 C CA . SER A 1 186 ? 20.687 6.718 -10.831 1.00 84.44 186 SER A CA 1
ATOM 1491 C C . SER A 1 186 ? 19.958 7.999 -10.432 1.00 84.44 186 SER A C 1
ATOM 1493 O O . SER A 1 186 ? 19.255 8.593 -11.248 1.00 84.44 186 SER A O 1
ATOM 1495 N N . GLY A 1 187 ? 20.123 8.440 -9.187 1.00 82.69 187 GLY A N 1
ATOM 1496 C CA . GLY A 1 187 ? 19.424 9.601 -8.652 1.00 82.69 187 GLY A CA 1
ATOM 1497 C C . GLY A 1 187 ? 17.930 9.361 -8.393 1.00 82.69 187 GLY A C 1
ATOM 1498 O O . GLY A 1 187 ? 17.113 10.287 -8.446 1.00 82.69 187 GLY A O 1
ATOM 1499 N N . LEU A 1 188 ? 17.548 8.102 -8.151 1.00 81.88 188 LEU A N 1
ATOM 1500 C CA . LEU A 1 188 ? 16.189 7.754 -7.749 1.00 81.88 188 LEU A CA 1
ATOM 1501 C C . LEU A 1 188 ? 15.843 8.398 -6.407 1.00 81.88 188 LEU A C 1
ATOM 1503 O O . LEU A 1 188 ? 16.694 8.934 -5.696 1.00 81.88 188 LEU A O 1
ATOM 1507 N N . PHE A 1 189 ? 14.550 8.397 -6.083 1.00 81.31 189 PHE A N 1
ATOM 1508 C CA . PHE A 1 189 ? 14.029 9.012 -4.863 1.00 81.31 189 PHE A CA 1
ATOM 1509 C C . PHE A 1 189 ? 14.228 10.536 -4.774 1.00 81.31 189 PHE A C 1
ATOM 1511 O O . PHE A 1 189 ? 13.944 11.134 -3.739 1.00 81.31 189 PHE A O 1
ATOM 1518 N N . GLY A 1 190 ? 14.653 11.197 -5.854 1.00 83.12 190 GLY A N 1
ATOM 1519 C CA . GLY A 1 190 ? 14.966 12.628 -5.827 1.00 83.12 190 GLY A CA 1
ATOM 1520 C C . GLY A 1 190 ? 16.212 12.949 -4.998 1.00 83.12 190 GLY A C 1
ATOM 1521 O O . GLY A 1 190 ? 16.356 14.075 -4.527 1.00 83.12 190 GLY A O 1
ATOM 1522 N N . ILE A 1 191 ? 17.084 11.960 -4.796 1.00 88.50 191 ILE A N 1
ATOM 1523 C CA . ILE A 1 191 ? 18.418 12.124 -4.217 1.00 88.50 191 ILE A CA 1
ATOM 1524 C C . ILE A 1 191 ? 19.389 12.219 -5.388 1.00 88.50 191 ILE A C 1
ATOM 1526 O O . ILE A 1 191 ? 19.229 11.500 -6.365 1.00 88.50 191 ILE A O 1
ATOM 1530 N N . SER A 1 192 ? 20.376 13.110 -5.335 1.00 89.06 192 SER A N 1
ATOM 1531 C CA . SER A 1 192 ? 21.360 13.217 -6.416 1.00 89.06 192 SER A CA 1
ATOM 1532 C C . SER A 1 192 ? 22.112 11.899 -6.609 1.00 89.06 192 SER A C 1
ATOM 1534 O O . SER A 1 192 ? 22.530 11.274 -5.636 1.00 89.06 192 SER A O 1
ATOM 1536 N N . ALA A 1 193 ? 22.313 11.507 -7.869 1.00 90.81 193 ALA A N 1
ATOM 1537 C CA . ALA A 1 193 ? 23.171 10.381 -8.216 1.00 90.81 193 ALA A CA 1
ATOM 1538 C C . ALA A 1 193 ? 24.572 10.573 -7.619 1.00 90.81 193 ALA A C 1
ATOM 1540 O O . ALA A 1 193 ? 25.152 11.657 -7.717 1.00 90.81 193 ALA A O 1
ATOM 1541 N N . THR A 1 194 ? 25.113 9.520 -7.016 1.00 93.50 194 THR A N 1
ATOM 1542 C CA . THR A 1 194 ? 26.456 9.515 -6.431 1.00 93.50 194 THR A CA 1
ATOM 1543 C C . THR A 1 194 ? 27.084 8.135 -6.590 1.00 93.50 194 THR A C 1
ATOM 1545 O O . THR A 1 194 ? 26.373 7.137 -6.665 1.00 93.50 194 THR A O 1
ATOM 1548 N N . GLU A 1 195 ? 28.413 8.075 -6.657 1.00 94.06 195 GLU A N 1
ATOM 1549 C CA . GLU A 1 195 ? 29.170 6.815 -6.606 1.00 94.06 195 GLU A CA 1
ATOM 1550 C C . GLU A 1 195 ? 29.521 6.404 -5.163 1.00 94.06 195 GLU A C 1
ATOM 1552 O O . GLU A 1 195 ? 29.990 5.294 -4.922 1.00 94.06 195 GLU A O 1
ATOM 1557 N N . ASP A 1 196 ? 29.282 7.294 -4.197 1.00 96.50 196 ASP A N 1
ATOM 1558 C CA . ASP A 1 196 ? 29.539 7.056 -2.781 1.00 96.50 196 ASP A CA 1
ATOM 1559 C C . ASP A 1 196 ? 28.258 6.647 -2.043 1.00 96.50 196 ASP A C 1
ATOM 1561 O O . ASP A 1 196 ? 27.351 7.463 -1.828 1.00 96.50 196 ASP A O 1
ATOM 1565 N N . TRP A 1 197 ? 28.221 5.380 -1.622 1.00 95.88 197 TRP A N 1
ATOM 1566 C CA . TRP A 1 197 ? 27.133 4.808 -0.833 1.00 95.88 197 TRP A CA 1
ATOM 1567 C C . TRP A 1 197 ? 26.866 5.598 0.450 1.00 95.88 197 TRP A C 1
ATOM 1569 O O . TRP A 1 197 ? 25.708 5.827 0.789 1.00 95.88 197 TRP A O 1
ATOM 1579 N N . GLU A 1 198 ? 27.901 6.056 1.157 1.00 97.12 198 GLU A N 1
ATOM 1580 C CA . GLU A 1 198 ? 27.730 6.732 2.448 1.00 97.12 198 GLU A CA 1
ATOM 1581 C C . GLU A 1 198 ? 27.046 8.098 2.288 1.00 97.12 198 GLU A C 1
ATOM 1583 O O . GLU A 1 198 ? 26.138 8.446 3.058 1.00 97.12 198 GLU A O 1
ATOM 1588 N N . THR A 1 199 ? 27.405 8.833 1.232 1.00 96.69 199 THR A N 1
ATOM 1589 C CA . THR A 1 199 ? 26.713 10.061 0.824 1.00 96.69 199 THR A CA 1
ATOM 1590 C C . THR A 1 199 ? 25.246 9.789 0.481 1.00 96.69 199 THR A C 1
ATOM 1592 O O . THR A 1 199 ? 24.363 10.484 0.992 1.00 96.69 199 THR A O 1
ATOM 1595 N N . TYR A 1 200 ? 24.955 8.763 -0.331 1.00 96.38 200 TYR A N 1
ATOM 1596 C CA . TYR A 1 200 ? 23.570 8.425 -0.678 1.00 96.38 200 TYR A CA 1
ATOM 1597 C C . TYR A 1 200 ? 22.760 8.013 0.553 1.00 96.38 200 TYR A C 1
ATOM 1599 O O . TYR A 1 200 ? 21.670 8.534 0.781 1.00 96.38 200 TYR A O 1
ATOM 1607 N N . LYS A 1 201 ? 23.302 7.099 1.365 1.00 96.75 201 LYS A N 1
ATOM 1608 C CA . LYS A 1 201 ? 22.679 6.584 2.587 1.00 96.75 201 LYS A CA 1
ATOM 1609 C C . LYS A 1 201 ? 22.281 7.726 3.513 1.00 96.75 201 LYS A C 1
ATOM 1611 O O . LYS A 1 201 ? 21.154 7.750 4.000 1.00 96.75 201 LYS A O 1
ATOM 1616 N N . THR A 1 202 ? 23.168 8.699 3.715 1.00 96.44 202 THR A N 1
ATOM 1617 C CA . THR A 1 202 ? 22.894 9.871 4.558 1.00 96.44 202 THR A CA 1
ATOM 1618 C C . THR A 1 202 ? 21.711 10.685 4.031 1.00 96.44 202 THR A C 1
ATOM 1620 O O . THR A 1 202 ? 20.784 10.973 4.793 1.00 96.44 202 THR A O 1
ATOM 1623 N N . ALA A 1 203 ? 21.701 11.000 2.732 1.00 94.75 203 ALA A N 1
ATOM 1624 C CA . ALA A 1 203 ? 20.614 11.746 2.098 1.00 94.75 203 ALA A CA 1
ATOM 1625 C C . ALA A 1 203 ? 19.286 10.967 2.103 1.00 94.75 203 ALA A C 1
ATOM 1627 O O . ALA A 1 203 ? 18.216 11.543 2.317 1.00 94.75 203 ALA A O 1
ATOM 1628 N N . TYR A 1 204 ? 19.348 9.648 1.910 1.00 95.12 204 TYR A N 1
ATOM 1629 C CA . TYR A 1 204 ? 18.186 8.767 1.944 1.00 95.12 204 TYR A CA 1
ATOM 1630 C C . TYR A 1 204 ? 17.562 8.705 3.334 1.00 95.12 204 TYR A C 1
ATOM 1632 O O . TYR A 1 204 ? 16.356 8.915 3.467 1.00 95.12 204 TYR A O 1
ATOM 1640 N N . ILE A 1 205 ? 18.383 8.501 4.369 1.00 96.31 205 ILE A N 1
ATOM 1641 C CA . ILE A 1 205 ? 17.940 8.528 5.765 1.00 96.31 205 ILE A CA 1
ATOM 1642 C C . ILE A 1 205 ? 17.246 9.856 6.061 1.00 96.31 205 ILE A C 1
ATOM 1644 O O . ILE A 1 205 ? 16.124 9.870 6.551 1.00 96.31 205 ILE A O 1
ATOM 1648 N N . GLU A 1 206 ? 17.866 10.984 5.724 1.00 95.19 206 GLU A N 1
ATOM 1649 C CA . GLU A 1 206 ? 17.301 12.302 6.017 1.00 95.19 206 GLU A CA 1
ATOM 1650 C C . GLU A 1 206 ? 15.955 12.538 5.311 1.00 95.19 206 GLU A C 1
ATOM 1652 O O . GLU A 1 206 ? 14.994 13.024 5.915 1.00 95.19 206 GLU A O 1
ATOM 1657 N N . ARG A 1 207 ? 15.841 12.122 4.047 1.00 93.94 207 ARG A N 1
ATOM 1658 C CA . ARG A 1 207 ? 14.585 12.172 3.293 1.00 93.94 207 ARG A CA 1
ATOM 1659 C C . ARG A 1 207 ? 13.498 11.299 3.920 1.00 93.94 207 ARG A C 1
ATOM 1661 O O . ARG A 1 207 ? 12.372 11.771 4.082 1.00 93.94 207 ARG A O 1
ATOM 1668 N N . GLU A 1 208 ? 13.799 10.045 4.242 1.00 93.56 208 GLU A N 1
ATOM 1669 C CA . GLU A 1 208 ? 12.804 9.108 4.770 1.00 93.56 208 GLU A CA 1
ATOM 1670 C C . GLU A 1 208 ? 12.371 9.464 6.191 1.00 93.56 208 GLU A C 1
ATOM 1672 O O . GLU A 1 208 ? 11.180 9.406 6.487 1.00 93.56 208 GLU A O 1
ATOM 1677 N N . LEU A 1 209 ? 13.279 9.948 7.044 1.00 94.69 209 LEU A N 1
ATOM 1678 C CA . LEU A 1 209 ? 12.920 10.436 8.379 1.00 94.69 209 LEU A CA 1
ATOM 1679 C C . LEU A 1 209 ? 11.909 11.587 8.306 1.00 94.69 209 LEU A C 1
ATOM 1681 O O . LEU A 1 209 ? 10.903 11.560 9.014 1.00 94.69 209 LEU A O 1
ATOM 1685 N N . ASN A 1 210 ? 12.108 12.540 7.391 1.00 92.06 210 ASN A N 1
ATOM 1686 C CA . ASN A 1 210 ? 11.145 13.620 7.155 1.00 92.06 210 ASN A CA 1
ATOM 1687 C C . ASN A 1 210 ? 9.773 13.090 6.694 1.00 92.06 210 ASN A C 1
ATOM 1689 O O . ASN A 1 210 ? 8.726 13.596 7.108 1.00 92.06 210 ASN A O 1
ATOM 1693 N N . GLN A 1 211 ? 9.750 12.064 5.837 1.00 88.81 211 GLN A N 1
ATOM 1694 C CA . GLN A 1 211 ? 8.498 11.461 5.375 1.00 88.81 211 GLN A CA 1
ATOM 1695 C C . GLN A 1 211 ? 7.780 10.683 6.481 1.00 88.81 211 GLN A C 1
ATOM 1697 O O . GLN A 1 211 ? 6.565 10.836 6.624 1.00 88.81 211 GLN A O 1
ATOM 1702 N N . ILE A 1 212 ? 8.513 9.887 7.265 1.00 91.81 212 ILE A N 1
ATOM 1703 C CA . ILE A 1 212 ? 7.984 9.147 8.417 1.00 91.81 212 ILE A CA 1
ATOM 1704 C C . ILE A 1 212 ? 7.360 10.130 9.409 1.00 91.81 212 ILE A C 1
ATOM 1706 O O . ILE A 1 212 ? 6.188 9.988 9.753 1.00 91.81 212 ILE A O 1
ATOM 1710 N N . GLN A 1 213 ? 8.080 11.188 9.792 1.00 90.94 213 GLN A N 1
ATOM 1711 C CA . GLN A 1 213 ? 7.568 12.210 10.711 1.00 90.94 213 GLN A CA 1
ATOM 1712 C C . GLN A 1 213 ? 6.271 12.840 10.203 1.00 90.94 213 GLN A C 1
ATOM 1714 O O . GLN A 1 213 ? 5.281 12.889 10.933 1.00 90.94 213 GLN A O 1
ATO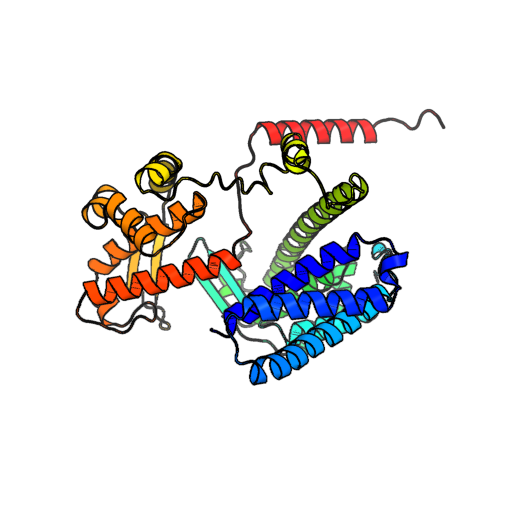M 1719 N N . LYS A 1 214 ? 6.224 13.236 8.926 1.00 88.00 214 LYS A N 1
ATOM 1720 C CA . LYS A 1 214 ? 5.009 13.788 8.319 1.00 88.00 214 LYS A CA 1
ATOM 1721 C C . LYS A 1 214 ? 3.834 12.803 8.373 1.00 88.00 214 LYS A C 1
ATOM 1723 O O . LYS A 1 214 ? 2.724 13.201 8.728 1.00 88.00 214 LYS A O 1
ATOM 1728 N N . ARG A 1 215 ? 4.056 11.521 8.052 1.00 86.88 215 ARG A N 1
ATOM 1729 C CA . ARG A 1 215 ? 3.009 10.484 8.127 1.00 86.88 215 ARG A CA 1
ATOM 1730 C C . ARG A 1 215 ? 2.524 10.274 9.559 1.00 86.88 215 ARG A C 1
ATOM 1732 O O . ARG A 1 215 ? 1.316 10.193 9.778 1.00 86.88 215 ARG A O 1
ATOM 1739 N N . LEU A 1 216 ? 3.434 10.225 10.529 1.00 84.56 216 LEU A N 1
ATOM 1740 C CA . LEU A 1 216 ? 3.103 10.071 11.947 1.00 84.56 216 LEU A CA 1
ATOM 1741 C C . LEU A 1 216 ? 2.320 11.276 12.485 1.00 84.56 216 LEU A C 1
ATOM 1743 O O . LEU A 1 216 ? 1.335 11.094 13.198 1.00 84.56 216 LEU A O 1
ATOM 1747 N N . GLU A 1 217 ? 2.678 12.502 12.100 1.00 83.81 217 GLU A N 1
ATOM 1748 C CA . GLU A 1 217 ? 1.907 13.703 12.444 1.00 83.81 217 GLU A CA 1
ATOM 1749 C C . GLU A 1 217 ? 0.497 13.681 11.846 1.00 83.81 217 GLU A C 1
ATOM 1751 O O . GLU A 1 217 ? -0.480 14.033 12.513 1.00 83.81 217 GLU A O 1
ATOM 1756 N N . GLU A 1 218 ? 0.368 13.272 10.582 1.00 80.50 218 GLU A N 1
ATOM 1757 C CA . GLU A 1 218 ? -0.926 13.129 9.916 1.00 80.50 218 GLU A CA 1
ATOM 1758 C C . GLU A 1 218 ? -1.793 12.051 10.582 1.00 80.50 218 GLU A C 1
ATOM 1760 O O . GLU A 1 218 ? -2.996 12.266 10.750 1.00 80.50 218 GLU A O 1
ATOM 1765 N N . LYS A 1 219 ? -1.198 10.925 11.003 1.00 76.50 219 LYS A N 1
ATOM 1766 C CA . LYS A 1 219 ? -1.872 9.872 11.782 1.00 76.50 219 LYS A CA 1
ATOM 1767 C C . LYS A 1 219 ? -2.301 10.385 13.160 1.00 76.50 219 LYS A C 1
ATOM 1769 O O . LYS A 1 219 ? -3.468 10.247 13.517 1.00 76.50 219 LYS A O 1
ATOM 1774 N N . GLY A 1 220 ? -1.414 11.054 13.898 1.00 73.44 220 GLY A N 1
ATOM 1775 C CA . GLY A 1 220 ? -1.713 11.604 15.225 1.00 73.44 220 GLY A CA 1
ATOM 1776 C C . GLY A 1 220 ? -2.864 12.614 15.205 1.00 73.44 220 GLY A C 1
ATOM 1777 O O . GLY A 1 220 ? -3.768 12.546 16.036 1.00 73.44 220 GLY A O 1
ATOM 1778 N N . LYS A 1 221 ? -2.909 13.491 14.192 1.00 71.75 221 LYS A N 1
ATOM 1779 C CA . LYS A 1 221 ? -4.035 14.421 13.988 1.00 71.75 221 LYS A CA 1
ATOM 1780 C C . LYS A 1 221 ? -5.370 13.691 13.805 1.00 71.75 221 LYS A C 1
ATOM 1782 O O . LYS A 1 221 ? -6.388 14.193 14.268 1.00 71.75 221 LYS A O 1
ATOM 1787 N N . ARG A 1 222 ? -5.389 12.514 13.163 1.00 61.12 222 ARG A N 1
ATOM 1788 C CA . ARG A 1 222 ? -6.619 11.712 13.002 1.00 61.12 222 ARG A CA 1
ATOM 1789 C C . ARG A 1 222 ? -7.110 11.145 14.332 1.00 61.12 222 ARG A C 1
ATOM 1791 O O . ARG A 1 222 ? -8.307 11.207 14.587 1.00 61.12 222 ARG A O 1
ATOM 1798 N N . VAL A 1 223 ? -6.199 10.640 15.164 1.00 57.16 223 VAL A N 1
ATOM 1799 C CA . VAL A 1 223 ? -6.537 10.059 16.476 1.00 57.16 223 VAL A CA 1
ATOM 1800 C C . VAL A 1 223 ? -7.106 11.122 17.415 1.00 57.16 223 VAL A C 1
ATOM 1802 O O . VAL A 1 223 ? -8.147 10.898 18.022 1.00 57.16 223 VAL A O 1
ATOM 1805 N N . ILE A 1 224 ? -6.492 12.310 17.470 1.00 54.84 224 ILE A N 1
ATOM 1806 C CA . ILE A 1 224 ? -6.986 13.418 18.305 1.00 54.84 224 ILE A CA 1
ATOM 1807 C C . ILE A 1 224 ? -8.402 13.823 17.886 1.00 54.84 224 ILE A C 1
ATOM 1809 O O . ILE A 1 224 ? -9.264 13.968 18.741 1.00 54.84 224 ILE A O 1
ATOM 1813 N N . ILE A 1 225 ? -8.669 13.944 16.580 1.00 49.78 225 ILE A N 1
ATOM 1814 C CA . ILE A 1 225 ? -10.013 14.267 16.076 1.00 49.78 225 ILE A CA 1
ATOM 1815 C C . ILE A 1 225 ? -11.032 13.204 16.509 1.00 49.78 225 ILE A C 1
ATOM 1817 O O . ILE A 1 225 ? -12.144 13.555 16.888 1.00 49.78 225 ILE A O 1
ATOM 1821 N N . PHE A 1 226 ? -10.663 11.922 16.473 1.00 39.88 226 PHE A N 1
ATOM 1822 C CA . PHE A 1 226 ? -11.548 10.830 16.877 1.00 39.88 226 PHE A CA 1
ATOM 1823 C C . PHE A 1 226 ? -11.845 10.846 18.386 1.00 39.88 226 PHE A C 1
ATOM 1825 O O . PHE A 1 226 ? -13.003 10.726 18.782 1.00 39.88 226 PHE A O 1
ATOM 1832 N N . ASN A 1 227 ? -10.828 11.075 19.220 1.00 42.66 227 ASN A N 1
ATOM 1833 C CA . ASN A 1 227 ? -10.985 11.141 20.676 1.00 42.66 227 ASN A CA 1
ATOM 1834 C C . ASN A 1 227 ? -11.803 12.366 21.111 1.00 42.66 227 ASN A C 1
ATOM 1836 O O . ASN A 1 227 ? -12.741 12.220 21.890 1.00 42.66 227 ASN A O 1
ATOM 1840 N N . ASP A 1 228 ? -11.543 13.543 20.532 1.00 47.59 228 ASP A N 1
ATOM 1841 C CA . ASP A 1 228 ? -12.320 14.765 20.784 1.00 47.59 228 ASP A CA 1
ATOM 1842 C C . ASP A 1 228 ? -13.810 14.591 20.437 1.00 47.59 228 ASP A C 1
ATOM 1844 O O . ASP A 1 228 ? -14.683 15.158 21.097 1.00 47.59 228 ASP A O 1
ATOM 1848 N N . LEU A 1 229 ? -14.112 13.824 19.381 1.00 45.03 229 LEU A N 1
ATOM 1849 C CA . LEU A 1 229 ? -15.481 13.496 18.974 1.00 45.03 229 LEU A CA 1
ATOM 1850 C C . LEU A 1 229 ? -16.131 12.494 19.931 1.00 45.03 229 LEU A C 1
ATOM 1852 O O . LEU A 1 229 ? -17.307 12.646 20.255 1.00 45.03 229 LEU A O 1
ATOM 1856 N N . SER A 1 230 ? -15.372 11.505 20.402 1.00 43.72 230 SER A N 1
ATOM 1857 C CA . SER A 1 230 ? -15.845 10.527 21.383 1.00 43.72 230 SER A CA 1
ATOM 1858 C C . SER A 1 230 ? -16.162 11.180 22.734 1.00 43.72 230 SER A C 1
ATOM 1860 O O . SER A 1 230 ? -17.199 10.891 23.325 1.00 43.72 230 SER A O 1
ATOM 1862 N N . GLU A 1 231 ? -15.314 12.097 23.208 1.00 47.91 231 GLU A N 1
ATOM 1863 C CA . GLU A 1 231 ? -15.507 12.799 24.485 1.00 47.91 231 GLU A CA 1
ATOM 1864 C C . GLU A 1 231 ? -16.655 13.818 24.434 1.00 47.91 231 GLU A C 1
ATOM 1866 O O . GLU A 1 231 ? -17.429 13.948 25.383 1.00 47.91 231 GLU A O 1
ATOM 1871 N N . LYS A 1 232 ? -16.825 14.532 23.312 1.00 46.19 232 LYS A N 1
ATOM 1872 C CA . LYS A 1 232 ? -17.910 15.522 23.163 1.00 46.19 232 LYS A CA 1
ATOM 1873 C C . LYS A 1 232 ? -19.291 14.891 22.974 1.00 46.19 232 LYS A C 1
ATOM 1875 O O . LYS A 1 232 ? -20.294 15.581 23.163 1.00 46.19 232 LYS A O 1
ATOM 1880 N N . HIS A 1 233 ? -19.364 13.608 22.621 1.00 45.88 233 HIS A N 1
ATOM 1881 C CA . HIS A 1 233 ? -20.611 12.937 22.256 1.00 45.88 233 HIS A CA 1
ATOM 1882 C C . HIS A 1 233 ? -20.848 11.630 23.027 1.00 45.88 233 HIS A C 1
ATOM 1884 O O . HIS A 1 233 ? -21.223 10.625 22.429 1.00 45.88 233 HIS A O 1
ATOM 1890 N N . HIS A 1 234 ? -20.718 11.661 24.360 1.00 42.50 234 HIS A N 1
ATOM 1891 C CA . HIS A 1 234 ? -21.211 10.619 25.277 1.00 42.50 234 HIS A CA 1
ATOM 1892 C C . HIS A 1 234 ? -22.745 10.419 25.182 1.00 42.50 234 HIS A C 1
ATOM 1894 O O . HIS A 1 234 ? -23.486 10.743 26.110 1.00 42.50 234 HIS A O 1
ATOM 1900 N N . PHE A 1 235 ? -23.249 9.897 24.062 1.00 40.97 235 PHE A N 1
ATOM 1901 C CA . PHE A 1 235 ? -24.653 9.539 23.872 1.00 40.97 235 PHE A CA 1
ATOM 1902 C C . PHE A 1 235 ? -24.797 8.041 23.576 1.00 40.97 235 PHE A C 1
ATOM 1904 O O . PHE A 1 235 ? -24.053 7.505 22.753 1.00 40.97 235 PHE A O 1
ATOM 1911 N N . PRO A 1 236 ? -25.762 7.353 24.214 1.00 40.38 236 PRO A N 1
ATOM 1912 C CA . PRO A 1 236 ? -26.045 5.956 23.927 1.00 40.38 236 PRO A CA 1
ATOM 1913 C C . PRO A 1 236 ? -26.546 5.824 22.482 1.00 40.38 236 PRO A C 1
ATOM 1915 O O . PRO A 1 236 ? -27.578 6.384 22.112 1.00 40.38 236 PRO A O 1
ATOM 1918 N N . LEU A 1 237 ? -25.798 5.072 21.673 1.00 39.69 237 LEU A N 1
ATOM 1919 C CA . LEU A 1 237 ? -25.985 4.879 20.226 1.00 39.69 237 LEU A CA 1
ATOM 1920 C C . LEU A 1 237 ? -27.294 4.172 19.828 1.00 39.69 237 LEU A C 1
ATOM 1922 O O . LEU A 1 237 ? -27.549 3.974 18.643 1.00 39.69 237 LEU A O 1
ATOM 1926 N N . GLU A 1 238 ? -28.142 3.783 20.779 1.00 35.78 238 GLU A N 1
ATOM 1927 C CA . GLU A 1 238 ? -29.252 2.873 20.494 1.00 35.78 238 GLU A CA 1
ATOM 1928 C C . GLU A 1 238 ? -30.458 3.514 19.803 1.00 35.78 238 GLU A C 1
ATOM 1930 O O . GLU A 1 238 ? -31.260 2.790 19.213 1.00 35.78 238 GLU A O 1
ATOM 1935 N N . LYS A 1 239 ? -30.630 4.843 19.815 1.00 45.00 239 LYS A N 1
ATOM 1936 C CA . LYS A 1 239 ? -31.776 5.472 19.134 1.00 45.00 239 LYS A CA 1
ATOM 1937 C C . LYS A 1 239 ? -31.461 6.895 18.676 1.00 45.00 239 LYS A C 1
ATOM 1939 O O . LYS A 1 239 ? -31.349 7.765 19.525 1.00 45.00 239 LYS A O 1
ATOM 1944 N N . HIS A 1 240 ? -31.419 7.138 17.359 1.00 38.53 240 HIS A N 1
ATOM 1945 C CA . HIS A 1 240 ? -32.191 8.183 16.645 1.00 38.53 240 HIS A CA 1
ATOM 1946 C C . HIS A 1 240 ? -31.553 8.708 15.342 1.00 38.53 240 HIS A C 1
ATOM 1948 O O . HIS A 1 240 ? -30.341 8.787 15.174 1.00 38.53 240 HIS A O 1
ATOM 1954 N N . LYS A 1 241 ? -32.455 9.165 14.457 1.00 42.28 241 LYS A N 1
ATOM 1955 C CA . LYS A 1 241 ? -32.281 9.906 13.188 1.00 42.28 241 LYS A CA 1
ATOM 1956 C C . LYS A 1 241 ? -31.428 11.187 13.264 1.00 42.28 241 LYS A C 1
ATOM 1958 O O . LYS A 1 241 ? -31.166 11.800 12.236 1.00 42.28 241 LYS A O 1
ATOM 1963 N N . ASP A 1 242 ? -31.000 11.605 14.450 1.00 42.06 242 ASP A N 1
ATOM 1964 C CA . ASP A 1 242 ? -30.250 12.850 14.645 1.00 42.06 242 ASP A CA 1
ATOM 1965 C C . ASP A 1 242 ? -28.761 12.718 14.295 1.00 42.06 242 ASP A C 1
ATOM 1967 O O . ASP A 1 242 ? -28.088 13.725 14.093 1.00 42.06 242 ASP A O 1
ATOM 1971 N N . LEU A 1 243 ? -28.263 11.489 14.121 1.00 40.78 243 LEU A N 1
ATOM 1972 C CA . LEU A 1 243 ? -26.905 11.211 13.646 1.00 40.78 243 LEU A CA 1
ATOM 1973 C C . LEU A 1 243 ? -26.656 11.801 12.243 1.00 40.78 243 LEU A C 1
ATOM 1975 O O . LEU A 1 243 ? -25.612 12.401 12.010 1.00 40.78 243 LEU A O 1
ATOM 1979 N N . GLU A 1 244 ? -27.642 11.741 11.337 1.00 40.41 244 GLU A N 1
ATOM 1980 C CA . GLU A 1 244 ? -27.556 12.361 10.000 1.00 40.41 244 GLU A CA 1
ATOM 1981 C C . GLU A 1 244 ? -27.500 13.893 10.064 1.00 40.41 244 GLU A C 1
ATOM 1983 O O . GLU A 1 244 ? -26.793 14.529 9.283 1.00 40.41 244 GLU A O 1
ATOM 1988 N N . LYS A 1 245 ? -28.216 14.497 11.017 1.00 40.97 245 LYS A N 1
ATOM 1989 C CA . LYS A 1 245 ? -28.263 15.952 11.194 1.00 40.97 245 LYS A CA 1
ATOM 1990 C C . LYS A 1 245 ? -26.984 16.484 11.844 1.00 40.97 245 LYS A C 1
ATOM 1992 O O . LYS A 1 245 ? -26.431 17.476 11.384 1.00 40.97 245 LYS A O 1
ATOM 1997 N N . ILE A 1 246 ? -26.470 15.780 12.853 1.00 42.12 246 ILE A N 1
ATOM 1998 C CA . ILE A 1 246 ? -25.214 16.116 13.540 1.00 42.12 246 ILE A CA 1
ATOM 1999 C C . ILE A 1 246 ? -24.015 15.964 12.590 1.00 42.12 246 ILE A C 1
ATOM 2001 O O . ILE A 1 246 ? -23.113 16.798 12.604 1.00 42.12 246 ILE A O 1
ATOM 2005 N N . LEU A 1 247 ? -24.026 14.960 11.706 1.00 40.41 247 LEU A N 1
ATOM 2006 C CA . LEU A 1 247 ? -23.010 14.801 10.659 1.00 40.41 247 LEU A CA 1
ATOM 2007 C C . LEU A 1 247 ? -23.116 15.864 9.548 1.00 40.41 247 LEU A C 1
ATOM 2009 O O . LEU A 1 247 ? -22.097 16.211 8.946 1.00 40.41 247 LEU A O 1
ATOM 2013 N N . GLY A 1 248 ? -24.317 16.396 9.293 1.00 39.69 248 GLY A N 1
ATOM 2014 C CA . GLY A 1 248 ? -24.575 17.450 8.305 1.00 39.69 248 GLY A CA 1
ATOM 2015 C C . GLY A 1 248 ? -24.106 18.851 8.720 1.00 39.69 248 GLY A C 1
ATOM 2016 O O . GLY A 1 248 ? -23.742 19.646 7.854 1.00 39.69 248 GLY A O 1
ATOM 2017 N N . ASP A 1 249 ? -24.044 19.137 10.023 1.00 38.41 249 ASP A N 1
ATOM 2018 C CA . ASP A 1 249 ? -23.678 20.459 10.560 1.00 38.41 249 ASP A CA 1
ATOM 2019 C C . ASP A 1 249 ? -22.156 20.633 10.812 1.00 38.41 249 ASP A C 1
ATOM 2021 O O . ASP A 1 249 ? -21.698 21.709 11.209 1.00 38.41 249 ASP A O 1
ATOM 2025 N N . LEU A 1 250 ? -21.337 19.605 10.545 1.00 39.56 250 LEU A N 1
ATOM 2026 C CA . LEU A 1 250 ? -19.880 19.617 10.753 1.00 39.56 250 LEU A CA 1
ATOM 2027 C C . LEU A 1 250 ? -19.113 20.012 9.471 1.00 39.56 250 LEU A C 1
ATOM 2029 O O . LEU A 1 250 ? -19.067 19.232 8.511 1.00 39.56 250 LEU A O 1
ATOM 2033 N N . PRO A 1 251 ? -18.404 21.160 9.429 1.00 38.50 251 PRO A N 1
ATOM 2034 C CA . PRO A 1 251 ? -17.535 21.473 8.303 1.00 38.50 251 PRO A CA 1
ATOM 2035 C C . PRO A 1 251 ? -16.299 20.558 8.354 1.00 38.50 251 PRO A C 1
ATOM 2037 O O . PRO A 1 251 ? -15.495 20.659 9.275 1.00 38.50 251 PRO A O 1
ATOM 2040 N N . ASN A 1 252 ? -16.149 19.699 7.336 1.00 43.12 252 ASN A N 1
ATOM 2041 C CA . ASN A 1 252 ? -15.065 18.721 7.082 1.00 43.12 252 ASN A CA 1
ATOM 2042 C C . ASN A 1 252 ? -15.187 17.273 7.604 1.00 43.12 252 ASN A C 1
ATOM 2044 O O . ASN A 1 252 ? -14.267 16.493 7.357 1.00 43.12 252 ASN A O 1
ATOM 2048 N N . LEU A 1 253 ? -16.312 16.836 8.178 1.00 33.56 253 LEU A N 1
ATOM 2049 C CA . LEU A 1 253 ? -16.600 15.386 8.270 1.00 33.56 253 LEU A CA 1
ATOM 2050 C C . LEU A 1 253 ? -17.404 14.884 7.060 1.00 33.56 253 LEU A C 1
ATOM 2052 O O . LEU A 1 253 ? -17.111 13.811 6.528 1.00 33.56 253 LEU A O 1
ATOM 2056 N N . SER A 1 254 ? -18.284 15.730 6.513 1.00 34.50 254 SER A N 1
ATOM 2057 C CA . SER A 1 254 ? -19.066 15.455 5.297 1.00 34.50 254 SER A CA 1
ATOM 2058 C C . SER A 1 254 ? -18.242 15.376 3.993 1.00 34.50 254 SER A C 1
ATOM 2060 O O . SER A 1 254 ? -18.800 15.165 2.924 1.00 34.50 254 SER A O 1
ATOM 2062 N N . THR A 1 255 ? -16.920 15.544 4.019 1.00 36.12 255 THR A N 1
ATOM 2063 C CA . THR A 1 255 ? -16.057 15.382 2.826 1.00 36.12 255 THR A CA 1
ATOM 2064 C C . THR A 1 255 ? -14.986 14.306 2.983 1.00 36.12 255 THR A C 1
ATOM 2066 O O . THR A 1 255 ? -14.345 13.957 1.996 1.00 36.12 255 THR A O 1
ATOM 2069 N N . ARG A 1 256 ? -14.794 13.744 4.186 1.00 35.25 256 ARG A N 1
ATOM 2070 C CA . ARG A 1 256 ? -13.857 12.624 4.419 1.00 35.25 256 ARG A CA 1
ATOM 2071 C C . ARG A 1 256 ? -14.504 11.352 4.960 1.00 35.25 256 ARG A C 1
ATOM 2073 O O . ARG A 1 256 ? -13.927 10.291 4.768 1.00 35.25 256 ARG A O 1
ATOM 2080 N N . PHE A 1 257 ? -15.695 11.441 5.551 1.00 30.53 257 PHE A N 1
ATOM 2081 C CA . PHE A 1 257 ? -16.509 10.277 5.918 1.00 30.53 257 PHE A CA 1
ATOM 2082 C C . PHE A 1 257 ? -17.915 10.294 5.310 1.00 30.53 257 PHE A C 1
ATOM 2084 O O . PHE A 1 257 ? -18.636 9.309 5.433 1.00 30.53 257 PHE A O 1
ATOM 2091 N N . SER A 1 258 ? -18.279 11.319 4.529 1.00 31.70 258 SER A N 1
ATOM 2092 C CA . SER A 1 258 ? -19.287 11.096 3.495 1.00 31.70 258 SER A CA 1
ATOM 2093 C C . SER A 1 258 ? -18.659 10.293 2.364 1.00 31.70 258 SER A C 1
ATOM 2095 O O . SER A 1 258 ? -18.285 10.832 1.326 1.00 31.70 258 SER A O 1
ATOM 2097 N N . VAL A 1 259 ? -18.728 8.974 2.492 1.00 35.62 259 VAL A N 1
ATOM 2098 C CA . VAL A 1 259 ? -19.424 8.281 1.417 1.00 35.62 259 VAL A CA 1
ATOM 2099 C C . VAL A 1 259 ? -20.908 8.571 1.651 1.00 35.62 259 VAL A C 1
ATOM 2101 O O . VAL A 1 259 ? -21.679 7.724 2.081 1.00 35.62 259 VAL A O 1
ATOM 2104 N N . ASN A 1 260 ? -21.338 9.796 1.324 1.00 38.28 260 ASN A N 1
ATOM 2105 C CA . ASN A 1 260 ? -22.624 9.898 0.664 1.00 38.28 260 ASN A CA 1
ATOM 2106 C C . ASN A 1 260 ? -22.357 9.176 -0.654 1.00 38.28 260 ASN A C 1
ATOM 2108 O O . ASN A 1 260 ? -22.061 9.799 -1.674 1.00 38.28 260 ASN A O 1
ATOM 2112 N N . VAL A 1 261 ? -22.422 7.839 -0.610 1.00 43.91 261 VAL A N 1
ATOM 2113 C CA . VAL A 1 261 ? -22.915 7.076 -1.735 1.00 43.91 261 VAL A CA 1
ATOM 2114 C C . VAL A 1 261 ? -24.322 7.636 -1.863 1.00 43.91 261 VAL A C 1
ATOM 2116 O O . VAL A 1 261 ? -25.282 7.100 -1.316 1.00 43.91 261 VAL A O 1
ATOM 2119 N N . SER A 1 262 ? -24.457 8.797 -2.515 1.00 45.56 262 SER A N 1
ATOM 2120 C CA . SER A 1 262 ? -25.645 9.032 -3.301 1.00 45.56 262 SER A CA 1
ATOM 2121 C C . SER A 1 262 ? -25.703 7.764 -4.119 1.00 45.56 262 SER A C 1
ATOM 2123 O O . SER A 1 262 ? -24.818 7.541 -4.947 1.00 45.56 262 SER A O 1
ATOM 2125 N N . LYS A 1 263 ? -26.592 6.846 -3.725 1.00 70.44 263 LYS A N 1
ATOM 2126 C CA . LYS A 1 263 ? -26.779 5.578 -4.408 1.00 70.44 263 LYS A CA 1
ATOM 2127 C C . LYS A 1 263 ? -27.352 5.979 -5.745 1.00 70.44 263 LYS A C 1
ATOM 2129 O O . LYS A 1 263 ? -28.567 6.049 -5.911 1.00 70.44 263 LYS A O 1
ATOM 2134 N N . VAL A 1 264 ? -26.454 6.354 -6.654 1.00 86.88 264 VAL A N 1
ATOM 2135 C CA . VAL A 1 264 ? -26.781 6.620 -8.036 1.00 86.88 264 VAL A CA 1
ATOM 2136 C C . VAL A 1 264 ? -27.488 5.350 -8.473 1.00 86.88 264 VAL A C 1
ATOM 2138 O O . VAL A 1 264 ? -26.936 4.258 -8.272 1.00 86.88 264 VAL A O 1
ATOM 2141 N N . PRO A 1 265 ? -28.737 5.449 -8.957 1.00 94.94 265 PRO A N 1
ATOM 2142 C CA . PRO A 1 265 ? -29.441 4.281 -9.442 1.00 94.94 265 PRO A CA 1
ATOM 2143 C C . PRO A 1 265 ? -28.519 3.493 -10.369 1.00 94.94 265 PRO A C 1
ATOM 2145 O O . PRO A 1 265 ? -27.887 4.078 -11.248 1.00 94.94 265 PRO A O 1
ATOM 2148 N N . GLN A 1 266 ? -28.408 2.184 -10.153 1.00 95.38 266 GLN A N 1
ATOM 2149 C CA . GLN A 1 266 ? -27.481 1.321 -10.890 1.00 95.38 266 GLN A CA 1
ATOM 2150 C C . GLN A 1 266 ? -28.052 1.019 -12.283 1.00 95.38 266 GLN A C 1
ATOM 2152 O O . GLN A 1 266 ? -28.453 -0.091 -12.609 1.00 95.38 266 GLN A O 1
ATOM 2157 N N . THR A 1 267 ? -28.162 2.078 -13.082 1.00 97.50 267 THR A N 1
ATOM 2158 C CA . THR A 1 267 ? -28.633 2.099 -14.465 1.00 97.50 267 THR A CA 1
ATOM 2159 C C . THR A 1 267 ? -27.626 2.893 -15.284 1.00 97.50 267 THR A C 1
ATOM 2161 O O . THR A 1 267 ? -27.075 3.881 -14.790 1.00 97.50 267 THR A O 1
ATOM 2164 N N . VAL A 1 268 ? -27.413 2.503 -16.543 1.00 97.50 268 VAL A N 1
ATOM 2165 C CA . VAL A 1 268 ? -26.465 3.178 -17.446 1.00 97.50 268 VAL A CA 1
ATOM 2166 C C . VAL A 1 268 ? -26.708 4.686 -17.473 1.00 97.50 268 VAL A C 1
ATOM 2168 O O . VAL A 1 268 ? -25.788 5.466 -17.243 1.00 97.50 268 VAL A O 1
ATOM 2171 N N . LYS A 1 269 ? -27.966 5.102 -17.668 1.00 97.69 269 LYS A N 1
ATOM 2172 C CA . LYS A 1 269 ? -28.344 6.516 -17.737 1.00 97.69 269 LYS A CA 1
ATOM 2173 C C . LYS A 1 269 ? -27.949 7.285 -16.475 1.00 97.69 269 LYS A C 1
ATOM 2175 O O . LYS A 1 269 ? -27.292 8.311 -16.579 1.00 97.69 269 LYS A O 1
ATOM 2180 N N . ALA A 1 270 ? -28.317 6.788 -15.294 1.00 96.62 270 ALA A N 1
ATOM 2181 C CA . ALA A 1 270 ? -28.049 7.502 -14.049 1.00 96.62 270 ALA A CA 1
ATOM 2182 C C . ALA A 1 270 ? -26.546 7.598 -13.742 1.00 96.62 270 ALA A C 1
ATOM 2184 O O . ALA A 1 270 ? -26.084 8.645 -13.293 1.00 96.62 270 ALA A O 1
ATOM 2185 N N . LEU A 1 271 ? -25.773 6.544 -14.026 1.00 96.94 271 LEU A N 1
ATOM 2186 C CA . LEU A 1 271 ? -24.316 6.562 -13.868 1.00 96.94 271 LEU A CA 1
ATOM 2187 C C . LEU A 1 271 ? -23.656 7.571 -14.813 1.00 96.94 271 LEU A C 1
ATOM 2189 O O . LEU A 1 271 ? -22.779 8.327 -14.394 1.00 96.94 271 LEU A O 1
ATOM 2193 N N . ARG A 1 272 ? -24.114 7.636 -16.067 1.00 97.31 272 ARG A N 1
ATOM 2194 C CA . ARG A 1 272 ? -23.637 8.632 -17.031 1.00 97.31 272 ARG A CA 1
ATOM 2195 C C . ARG A 1 272 ? -23.997 10.046 -16.605 1.00 97.31 272 ARG A C 1
ATOM 2197 O O . ARG A 1 272 ? -23.105 10.887 -16.532 1.00 97.31 272 ARG A O 1
ATOM 2204 N N . ASP A 1 273 ? -25.255 10.292 -16.253 1.00 96.00 273 ASP A N 1
ATOM 2205 C CA . ASP A 1 273 ? -25.722 11.602 -15.788 1.00 96.00 273 ASP A CA 1
ATOM 2206 C C . ASP A 1 273 ? -24.917 12.083 -14.564 1.00 96.00 273 ASP A C 1
ATOM 2208 O O . ASP A 1 273 ? -24.587 13.265 -14.458 1.00 96.00 273 ASP A O 1
ATOM 2212 N N . ALA A 1 274 ? -24.540 11.164 -13.666 1.00 94.56 274 ALA A N 1
ATOM 2213 C CA . ALA A 1 274 ? -23.747 11.474 -12.480 1.00 94.56 274 ALA A CA 1
ATOM 2214 C C . ALA A 1 274 ? -22.256 11.733 -12.774 1.00 94.56 274 ALA A C 1
ATOM 2216 O O . ALA A 1 274 ? -21.654 12.600 -12.133 1.00 94.56 274 ALA A O 1
ATOM 2217 N N . TYR A 1 275 ? -21.638 10.987 -13.700 1.00 96.50 275 TYR A N 1
ATOM 2218 C CA . TYR A 1 275 ? -20.173 10.895 -13.778 1.00 96.50 275 TYR A CA 1
ATOM 2219 C C . TYR A 1 275 ? -19.541 11.236 -15.135 1.00 96.50 275 TYR A C 1
ATOM 2221 O O . TYR A 1 275 ? -18.344 11.532 -15.164 1.00 96.50 275 TYR A O 1
ATOM 2229 N N . ASP A 1 276 ? -20.284 11.272 -16.248 1.00 96.81 276 ASP A N 1
ATOM 2230 C CA . ASP A 1 276 ? -19.692 11.420 -17.591 1.00 96.81 276 ASP A CA 1
ATOM 2231 C C . ASP A 1 276 ? -18.939 12.731 -17.784 1.00 96.81 276 ASP A C 1
ATOM 2233 O O . ASP A 1 276 ? -17.880 12.745 -18.413 1.00 96.81 276 ASP A O 1
ATOM 2237 N N . LYS A 1 277 ? -19.460 13.836 -17.240 1.00 95.81 277 LYS A N 1
ATOM 2238 C CA . LYS A 1 277 ? -18.796 15.138 -17.350 1.00 95.81 277 LYS A CA 1
ATOM 2239 C C . LYS A 1 277 ? -17.391 15.076 -16.745 1.00 95.81 277 LYS A C 1
ATOM 2241 O O . LYS A 1 277 ? -16.413 15.367 -17.429 1.00 95.81 277 LYS A O 1
ATOM 2246 N N . LYS A 1 278 ? -17.297 14.612 -15.494 1.00 94.06 278 LYS A N 1
ATOM 2247 C CA . LYS A 1 278 ? -16.028 14.475 -14.767 1.00 94.06 278 LYS A CA 1
ATOM 2248 C C . LYS A 1 278 ? -15.115 13.433 -15.421 1.00 94.06 278 LYS A C 1
ATOM 2250 O O . LYS A 1 278 ? -13.902 13.615 -15.463 1.00 94.06 278 LYS A O 1
ATOM 2255 N N . TYR A 1 279 ? -15.691 12.360 -15.965 1.00 94.31 279 TYR A N 1
ATOM 2256 C CA . TYR A 1 279 ? -14.947 11.340 -16.700 1.00 94.31 279 TYR A CA 1
ATOM 2257 C C . TYR A 1 279 ? -14.288 11.931 -17.948 1.00 94.31 279 TYR A C 1
ATOM 2259 O O . TYR A 1 279 ? -13.087 11.767 -18.129 1.00 94.31 279 TYR A O 1
ATOM 2267 N N . ASN A 1 280 ? -15.035 12.672 -18.771 1.00 94.62 280 ASN A N 1
ATOM 2268 C CA . ASN A 1 280 ? -14.514 13.290 -19.991 1.00 94.62 280 ASN A CA 1
ATOM 2269 C C . ASN A 1 280 ? -13.432 14.345 -19.682 1.00 94.62 280 ASN A C 1
ATOM 2271 O O . ASN A 1 280 ? -12.416 14.391 -20.371 1.00 94.62 280 ASN A O 1
ATOM 2275 N N . GLU A 1 281 ? -13.617 15.152 -18.632 1.00 90.50 281 GLU A N 1
ATOM 2276 C CA . GLU A 1 281 ? -12.620 16.130 -18.167 1.00 90.50 281 GLU A CA 1
ATOM 2277 C C . GLU A 1 281 ? -11.314 15.450 -17.715 1.00 90.50 281 GLU A C 1
ATOM 2279 O O . GLU A 1 281 ? -10.217 15.852 -18.119 1.00 90.50 281 GLU A O 1
ATOM 2284 N N . ARG A 1 282 ? -11.419 14.374 -16.922 1.00 89.50 282 ARG A N 1
ATOM 2285 C CA . ARG A 1 282 ? -10.254 13.587 -16.490 1.00 89.50 282 ARG A CA 1
ATOM 2286 C C . ARG A 1 282 ? -9.587 12.880 -17.664 1.00 89.50 282 ARG A C 1
ATOM 2288 O O . ARG A 1 282 ? -8.365 12.867 -17.747 1.00 89.50 282 ARG A O 1
ATOM 2295 N N . TYR A 1 283 ? -10.365 12.338 -18.595 1.00 88.75 283 TYR A N 1
ATOM 2296 C CA . TYR A 1 283 ? -9.833 11.671 -19.779 1.00 88.75 283 TYR A CA 1
ATOM 2297 C C . TYR A 1 283 ? -9.037 12.634 -20.657 1.00 88.75 283 TYR A C 1
ATOM 2299 O O . TYR A 1 283 ? -7.918 12.320 -21.034 1.00 88.75 283 TYR A O 1
ATOM 2307 N N . ALA A 1 284 ? -9.550 13.841 -20.905 1.00 87.06 284 ALA A N 1
ATOM 2308 C CA . ALA A 1 284 ? -8.866 14.841 -21.725 1.00 87.06 284 ALA A CA 1
ATOM 2309 C C . ALA A 1 284 ? -7.526 15.325 -21.137 1.00 87.06 284 ALA A C 1
ATOM 2311 O O . ALA A 1 284 ? -6.663 15.782 -21.882 1.00 87.06 284 ALA A O 1
ATOM 2312 N N . THR A 1 285 ? -7.362 15.250 -19.814 1.00 86.00 285 THR A N 1
ATOM 2313 C CA . THR A 1 285 ? -6.143 15.689 -19.110 1.00 86.00 285 THR A CA 1
ATOM 2314 C C . THR A 1 285 ? -5.210 14.541 -18.731 1.00 86.00 285 THR A C 1
ATOM 2316 O O . THR A 1 285 ? -4.055 14.780 -18.378 1.00 86.00 285 THR A O 1
ATOM 2319 N N . THR A 1 286 ? -5.675 13.293 -18.825 1.00 81.69 286 THR A N 1
ATOM 2320 C CA . THR A 1 286 ? -4.834 12.117 -18.599 1.00 81.69 286 THR A CA 1
ATOM 2321 C C . THR A 1 286 ? -3.789 12.040 -19.706 1.00 81.69 286 THR A C 1
ATOM 2323 O O . THR A 1 286 ? -4.090 12.239 -20.879 1.00 81.69 286 THR A O 1
ATOM 2326 N N . SER A 1 287 ? -2.542 11.767 -19.340 1.00 83.44 287 SER A N 1
ATOM 2327 C CA . SER A 1 287 ? -1.474 11.488 -20.293 1.00 83.44 287 SER A CA 1
ATOM 2328 C C . SER A 1 287 ? -0.484 10.519 -19.664 1.00 83.44 287 SER A C 1
ATOM 2330 O O . SER A 1 287 ? -0.203 10.595 -18.468 1.00 83.44 287 SER A O 1
ATOM 2332 N N . GLY A 1 288 ? 0.020 9.585 -20.459 1.00 84.56 288 GLY A N 1
ATOM 2333 C CA . GLY A 1 288 ? 0.983 8.600 -19.998 1.00 84.56 288 GLY A CA 1
ATOM 2334 C C . GLY A 1 288 ? 1.264 7.533 -21.042 1.00 84.56 288 GLY A C 1
ATOM 2335 O O . GLY A 1 288 ? 0.825 7.606 -22.193 1.00 84.56 288 GLY A O 1
ATOM 2336 N N . SER A 1 289 ? 1.999 6.515 -20.625 1.00 82.50 289 SER A N 1
ATOM 2337 C CA . SER A 1 289 ? 2.203 5.293 -21.390 1.00 82.50 289 SER A CA 1
ATOM 2338 C C . SER A 1 289 ? 1.932 4.105 -20.492 1.00 82.50 289 SER A C 1
ATOM 2340 O O . SER A 1 289 ? 2.413 4.058 -19.363 1.00 82.50 289 SER A O 1
ATOM 2342 N N . PHE A 1 290 ? 1.185 3.143 -21.009 1.00 80.38 290 PHE A N 1
ATOM 2343 C CA . PHE A 1 290 ? 1.088 1.827 -20.416 1.00 80.38 290 PHE A CA 1
ATOM 2344 C C . PHE A 1 290 ? 2.101 0.932 -21.120 1.00 80.38 290 PHE A C 1
ATOM 2346 O O . PHE A 1 290 ? 2.096 0.858 -22.348 1.00 80.38 290 PHE A O 1
ATOM 2353 N N . SER A 1 291 ? 2.961 0.260 -20.362 1.00 83.75 291 SER A N 1
ATOM 2354 C CA . SER A 1 291 ? 3.880 -0.747 -20.886 1.00 83.75 291 SER A CA 1
ATOM 2355 C C . SER A 1 291 ? 3.880 -1.969 -19.984 1.00 83.75 291 SER A C 1
ATOM 2357 O O . SER A 1 291 ? 3.814 -1.850 -18.763 1.00 83.75 291 SER A O 1
ATOM 2359 N N . TRP A 1 292 ? 3.973 -3.138 -20.598 1.00 78.06 292 TRP A N 1
ATOM 2360 C CA . TRP A 1 292 ? 4.162 -4.415 -19.942 1.00 78.06 292 TRP A CA 1
ATOM 2361 C C . TRP A 1 292 ? 5.435 -5.057 -20.476 1.00 78.06 292 TRP A C 1
ATOM 2363 O O . TRP A 1 292 ? 5.586 -5.247 -21.690 1.00 78.06 292 TRP A O 1
ATOM 2373 N N . ASN A 1 293 ? 6.341 -5.370 -19.558 1.00 81.38 293 ASN A N 1
ATOM 2374 C CA . ASN A 1 293 ? 7.627 -5.977 -19.857 1.00 81.38 293 ASN A CA 1
ATOM 2375 C C . ASN A 1 293 ? 7.636 -7.422 -19.343 1.00 81.38 293 ASN A C 1
ATOM 2377 O O . ASN A 1 293 ? 6.956 -7.741 -18.369 1.00 81.38 293 ASN A O 1
ATOM 2381 N N . ARG A 1 294 ? 8.387 -8.295 -20.011 1.00 75.44 294 ARG A N 1
ATOM 2382 C CA . ARG A 1 294 ? 8.750 -9.620 -19.491 1.00 75.44 294 ARG A CA 1
ATOM 2383 C C . ARG A 1 294 ? 9.815 -9.492 -18.403 1.00 75.44 294 ARG A C 1
ATOM 2385 O O . ARG A 1 294 ? 10.465 -8.456 -18.284 1.00 75.44 294 ARG A O 1
ATOM 2392 N N . ASP A 1 295 ? 10.041 -10.588 -17.683 1.00 74.81 295 ASP A N 1
ATOM 2393 C CA . ASP A 1 295 ? 11.099 -10.700 -16.667 1.00 74.81 295 ASP A CA 1
ATOM 2394 C C . ASP A 1 295 ? 12.506 -10.471 -17.252 1.00 74.81 295 ASP A C 1
ATOM 2396 O O . ASP A 1 295 ? 13.418 -10.050 -16.548 1.00 74.81 295 ASP A O 1
ATOM 2400 N N . ASP A 1 296 ? 12.680 -10.688 -18.561 1.00 77.88 296 ASP A N 1
ATOM 2401 C CA . ASP A 1 296 ? 13.910 -10.383 -19.305 1.00 77.88 296 ASP A CA 1
ATOM 2402 C C . ASP A 1 296 ? 14.072 -8.887 -19.662 1.00 77.88 296 ASP A C 1
ATOM 2404 O O . ASP A 1 296 ? 15.034 -8.503 -20.327 1.00 77.88 296 ASP A O 1
ATOM 2408 N N . GLY A 1 297 ? 13.129 -8.038 -19.241 1.00 76.00 297 GLY A N 1
ATOM 2409 C CA . GLY A 1 297 ? 13.104 -6.601 -19.502 1.00 76.00 297 GLY A CA 1
ATOM 2410 C C . GLY A 1 297 ? 12.561 -6.206 -20.879 1.00 76.00 297 GLY A C 1
ATOM 2411 O O . GLY A 1 297 ? 12.425 -5.013 -21.154 1.00 76.00 297 GLY A O 1
ATOM 2412 N N . SER A 1 298 ? 12.217 -7.159 -21.752 1.00 79.06 298 SER A N 1
ATOM 2413 C CA . SER A 1 298 ? 11.665 -6.848 -23.072 1.00 79.06 298 SER A CA 1
ATOM 2414 C C . SER A 1 298 ? 10.222 -6.348 -22.975 1.00 79.06 298 SER A C 1
ATOM 2416 O O . SER A 1 298 ? 9.362 -6.978 -22.357 1.00 79.06 298 SER A O 1
ATOM 2418 N N . THR A 1 299 ? 9.931 -5.205 -23.604 1.00 81.31 299 THR A N 1
ATOM 2419 C CA . THR A 1 299 ? 8.562 -4.686 -23.714 1.00 81.31 299 THR A CA 1
ATOM 2420 C C . THR A 1 299 ? 7.773 -5.520 -24.700 1.00 81.31 299 THR A C 1
ATOM 2422 O O . THR A 1 299 ? 8.122 -5.580 -25.878 1.00 81.31 299 THR A O 1
ATOM 2425 N N . VAL A 1 300 ? 6.681 -6.122 -24.232 1.00 79.75 300 VAL A N 1
ATOM 2426 C CA . VAL A 1 300 ? 5.838 -6.965 -25.088 1.00 79.75 300 VAL A CA 1
ATOM 2427 C C . VAL A 1 300 ? 4.499 -6.347 -25.423 1.00 79.75 300 VAL A C 1
ATOM 2429 O O . VAL A 1 300 ? 3.866 -6.722 -26.403 1.00 79.75 300 VAL A O 1
ATOM 2432 N N . PHE A 1 301 ? 4.075 -5.374 -24.632 1.00 84.88 301 PHE A N 1
ATOM 2433 C CA . PHE A 1 301 ? 2.865 -4.629 -24.900 1.00 84.88 301 PHE A CA 1
ATOM 2434 C C . PHE A 1 301 ? 3.067 -3.205 -24.421 1.00 84.88 301 PHE A C 1
ATOM 2436 O O . PHE A 1 301 ? 3.398 -2.989 -23.260 1.00 84.88 301 PHE A O 1
ATOM 2443 N N . ALA A 1 302 ? 2.874 -2.222 -25.291 1.00 87.31 302 ALA A N 1
ATOM 2444 C CA . ALA A 1 302 ? 2.886 -0.831 -24.874 1.00 87.31 302 ALA A CA 1
ATOM 2445 C C . ALA A 1 302 ? 1.962 0.021 -25.735 1.00 87.31 302 ALA A C 1
ATOM 2447 O O . ALA A 1 302 ? 1.814 -0.212 -26.937 1.00 87.31 302 ALA A O 1
ATOM 2448 N N . TYR A 1 303 ? 1.356 1.030 -25.115 1.00 87.69 303 TYR A N 1
ATOM 2449 C CA . TYR A 1 303 ? 0.558 2.037 -25.802 1.00 87.69 303 TYR A CA 1
ATOM 2450 C C . TYR A 1 303 ? 0.503 3.345 -25.001 1.00 87.69 303 TYR A C 1
ATOM 2452 O O . TYR A 1 303 ? 0.768 3.380 -23.799 1.00 87.69 303 TYR A O 1
ATOM 2460 N N . LYS A 1 304 ? 0.180 4.452 -25.675 1.00 87.75 304 LYS A N 1
ATOM 2461 C CA . LYS A 1 304 ? -0.017 5.756 -25.025 1.00 87.75 304 LYS A CA 1
ATOM 2462 C C . LYS A 1 304 ? -1.433 5.860 -24.469 1.00 87.75 304 LYS A C 1
ATOM 2464 O O . LYS A 1 304 ? -2.382 5.509 -25.162 1.00 87.75 304 LYS A O 1
ATOM 2469 N N . VAL A 1 305 ? -1.551 6.374 -23.249 1.00 86.88 305 VAL A N 1
ATOM 2470 C CA . VAL A 1 305 ? -2.822 6.570 -22.545 1.00 86.88 305 VAL A CA 1
ATOM 2471 C C . VAL A 1 305 ? -3.125 8.072 -22.461 1.00 86.88 305 VAL A C 1
ATOM 2473 O O . VAL A 1 305 ? -2.210 8.849 -22.173 1.00 86.88 305 VAL A O 1
ATOM 2476 N N . PRO A 1 306 ? -4.385 8.488 -22.646 1.00 87.56 306 PRO A N 1
ATOM 2477 C CA . PRO A 1 306 ? -5.489 7.684 -23.155 1.00 87.56 306 PRO A CA 1
ATOM 2478 C C . PRO A 1 306 ? -5.386 7.476 -24.668 1.00 87.56 306 PRO A C 1
ATOM 2480 O O . PRO A 1 306 ? -4.712 8.227 -25.380 1.00 87.56 306 PRO A O 1
ATOM 2483 N N . LEU A 1 307 ? -6.103 6.475 -25.172 1.00 91.31 307 LEU A N 1
ATOM 2484 C CA . LEU A 1 307 ? -6.384 6.407 -26.605 1.00 91.31 307 LEU A CA 1
ATOM 2485 C C . LEU A 1 307 ? -7.389 7.510 -26.991 1.00 91.31 307 LEU A C 1
ATOM 2487 O O . LEU A 1 307 ? -8.053 8.085 -26.131 1.00 91.31 307 LEU A O 1
ATOM 2491 N N . PRO A 1 308 ? -7.536 7.868 -28.277 1.00 94.19 308 PRO A N 1
ATOM 2492 C CA . PRO A 1 308 ? -8.596 8.786 -28.674 1.00 94.19 308 PRO A CA 1
ATOM 2493 C C . PRO A 1 308 ? -9.969 8.229 -28.266 1.00 94.19 308 PRO A C 1
ATOM 2495 O O . PRO A 1 308 ? -10.326 7.124 -28.666 1.00 94.19 308 PRO A O 1
ATOM 2498 N N . MET A 1 309 ? -10.773 9.000 -27.524 1.00 92.19 309 MET A N 1
ATOM 2499 C CA . MET A 1 309 ? -12.087 8.540 -27.034 1.00 92.19 309 MET A CA 1
ATOM 2500 C C . MET A 1 309 ? -12.988 8.028 -28.168 1.00 92.19 309 MET A C 1
ATOM 2502 O O . MET A 1 309 ? -13.707 7.052 -27.999 1.00 92.19 309 MET A O 1
ATOM 2506 N N . SER A 1 310 ? -12.921 8.654 -29.347 1.00 94.38 310 SER A N 1
ATOM 2507 C CA . SER A 1 310 ? -13.665 8.224 -30.536 1.00 94.38 310 SER A CA 1
ATOM 2508 C C . SER A 1 310 ? -13.252 6.840 -31.043 1.00 94.38 310 SER A C 1
ATOM 2510 O O . SER A 1 310 ? -14.076 6.117 -31.595 1.00 94.38 310 SER A O 1
ATOM 2512 N N . GLU A 1 311 ? -11.989 6.459 -30.861 1.00 95.31 311 GLU A N 1
ATOM 2513 C CA . GLU A 1 311 ? -11.493 5.121 -31.171 1.00 95.31 311 GLU A CA 1
ATOM 2514 C C . GLU A 1 311 ? -12.015 4.104 -30.153 1.00 95.31 311 GLU A C 1
ATOM 2516 O O . GLU A 1 311 ? -12.478 3.026 -30.531 1.00 95.31 311 GLU A O 1
ATOM 2521 N N . VAL A 1 312 ? -11.996 4.479 -28.874 1.00 95.94 312 VAL A N 1
ATOM 2522 C CA . VAL A 1 312 ? -12.430 3.621 -27.770 1.00 95.94 312 VAL A CA 1
ATOM 2523 C C . VAL A 1 312 ? -13.929 3.381 -27.806 1.00 95.94 312 VAL A C 1
ATOM 2525 O O . VAL A 1 312 ? -14.353 2.230 -27.824 1.00 95.94 312 VAL A O 1
ATOM 2528 N N . ASP A 1 313 ? -14.737 4.434 -27.916 1.00 95.44 313 ASP A N 1
ATOM 2529 C CA . ASP A 1 313 ? -16.197 4.327 -27.967 1.00 95.44 313 ASP A CA 1
ATOM 2530 C C . ASP A 1 313 ? -16.688 3.642 -29.258 1.00 95.44 313 ASP A C 1
ATOM 2532 O O . ASP A 1 313 ? -17.778 3.077 -29.264 1.00 95.44 313 ASP A O 1
ATOM 2536 N N . LYS A 1 314 ? -15.892 3.623 -30.339 1.00 96.38 314 LYS A N 1
ATOM 2537 C CA . LYS A 1 314 ? -16.216 2.854 -31.555 1.00 96.38 314 LYS A CA 1
ATOM 2538 C C . LYS A 1 314 ? -16.131 1.341 -31.330 1.00 96.38 314 LYS A C 1
ATOM 2540 O O . LYS A 1 314 ? -16.858 0.594 -31.980 1.00 96.38 314 LYS A O 1
ATOM 2545 N N . LYS A 1 315 ? -15.208 0.887 -30.481 1.00 95.25 315 LYS A N 1
ATOM 2546 C CA . LYS A 1 315 ? -14.957 -0.539 -30.212 1.00 95.25 315 LYS A CA 1
ATOM 2547 C C . LYS A 1 315 ? -15.677 -1.036 -28.964 1.00 95.25 315 LYS A C 1
ATOM 2549 O O . LYS A 1 315 ? -16.242 -2.122 -28.979 1.00 95.25 315 LYS A O 1
ATOM 2554 N N . TYR A 1 316 ? -15.668 -0.225 -27.914 1.00 96.12 316 TYR A N 1
ATOM 2555 C CA . TYR A 1 316 ? -16.283 -0.504 -26.622 1.00 96.12 316 TYR A CA 1
ATOM 2556 C C . TYR A 1 316 ? -17.162 0.685 -26.216 1.00 96.12 316 TYR A C 1
ATOM 2558 O O . TYR A 1 316 ? -16.754 1.503 -25.375 1.00 96.12 316 TYR A O 1
ATOM 2566 N N . PRO A 1 317 ? -18.364 0.807 -26.819 1.00 97.06 317 PRO A N 1
ATOM 2567 C CA . PRO A 1 317 ? -19.298 1.874 -26.498 1.00 97.06 317 PRO A CA 1
ATOM 2568 C C . PRO A 1 317 ? -19.559 1.941 -24.996 1.00 97.06 317 PRO A C 1
ATOM 2570 O O . PRO A 1 317 ? -19.736 0.924 -24.324 1.00 97.06 317 PRO A O 1
ATOM 2573 N N . ARG A 1 318 ? -19.583 3.159 -24.455 1.00 95.50 318 ARG A N 1
ATOM 2574 C CA . ARG A 1 318 ? -19.719 3.383 -23.009 1.00 95.50 318 ARG A CA 1
ATOM 2575 C C . ARG A 1 318 ? -20.990 2.773 -22.430 1.00 95.50 318 ARG A C 1
ATOM 2577 O O . ARG A 1 318 ? -20.934 2.170 -21.365 1.00 95.50 318 ARG A O 1
ATOM 2584 N N . ASP A 1 319 ? -22.103 2.910 -23.143 1.00 97.19 319 ASP A N 1
ATOM 2585 C CA . ASP A 1 319 ? -23.404 2.407 -22.698 1.00 97.19 319 ASP A CA 1
ATOM 2586 C C . ASP A 1 319 ? -23.406 0.885 -22.586 1.00 97.19 319 ASP A C 1
ATOM 2588 O O . ASP A 1 319 ? -23.786 0.345 -21.551 1.00 97.19 319 ASP A O 1
ATOM 2592 N N . GLU A 1 320 ? -22.909 0.202 -23.617 1.00 96.25 320 GLU A N 1
ATOM 2593 C CA . GLU A 1 320 ? -22.791 -1.258 -23.640 1.00 96.25 320 GLU A CA 1
ATOM 2594 C C . GLU A 1 320 ? -21.825 -1.757 -22.564 1.00 96.25 320 GLU A C 1
ATOM 2596 O O . GLU A 1 320 ? -22.089 -2.755 -21.896 1.00 96.25 320 GLU A O 1
ATOM 2601 N N . TRP A 1 321 ? -20.727 -1.031 -22.341 1.00 95.25 321 TRP A N 1
ATOM 2602 C CA . TRP A 1 321 ? -19.762 -1.372 -21.305 1.00 95.25 321 TRP A CA 1
ATOM 2603 C C . TRP A 1 321 ? -20.350 -1.264 -19.901 1.00 95.25 321 TRP A C 1
ATOM 2605 O O . TRP A 1 321 ? -20.196 -2.175 -19.090 1.00 95.25 321 TRP A O 1
ATOM 2615 N N . LEU A 1 322 ? -21.039 -0.160 -19.608 1.00 96.12 322 LEU A N 1
ATOM 2616 C CA . LEU A 1 322 ? -21.714 0.027 -18.327 1.00 96.12 322 LEU A CA 1
ATOM 2617 C C . LEU A 1 322 ? -22.822 -1.008 -18.142 1.00 96.12 322 LEU A C 1
ATOM 2619 O O . LEU A 1 322 ? -22.919 -1.586 -17.063 1.00 96.12 322 LEU A O 1
ATOM 2623 N N . GLN A 1 323 ? -23.606 -1.292 -19.186 1.00 97.12 323 GLN A N 1
ATOM 2624 C CA . GLN A 1 323 ? -24.647 -2.316 -19.127 1.00 97.12 323 GLN A CA 1
ATOM 2625 C C . GLN A 1 323 ? -24.051 -3.688 -18.802 1.00 97.12 323 GLN A C 1
ATOM 2627 O O . GLN A 1 323 ? -24.513 -4.347 -17.880 1.00 97.12 323 GLN A O 1
ATOM 2632 N N . MET A 1 324 ? -22.962 -4.075 -19.468 1.00 93.94 324 MET A N 1
ATOM 2633 C CA . MET A 1 324 ? -22.253 -5.325 -19.191 1.00 93.94 324 MET A CA 1
ATOM 2634 C C . MET A 1 324 ? -21.773 -5.421 -17.733 1.00 93.94 324 MET A C 1
ATOM 2636 O O . MET A 1 324 ? -21.834 -6.499 -17.140 1.00 93.94 324 MET A O 1
ATOM 2640 N N . LEU A 1 325 ? -21.263 -4.329 -17.149 1.00 92.19 325 LEU A N 1
ATOM 2641 C CA . LEU A 1 325 ? -20.844 -4.321 -15.742 1.00 92.19 325 LEU A CA 1
ATOM 2642 C C . LEU A 1 325 ? -22.046 -4.529 -14.809 1.00 92.19 325 LEU A C 1
ATOM 2644 O O . LEU A 1 325 ? -21.982 -5.354 -13.895 1.00 92.19 325 LEU A O 1
ATOM 2648 N N . LEU A 1 326 ? -23.154 -3.837 -15.081 1.00 94.06 326 LEU A N 1
ATOM 2649 C CA . LEU A 1 326 ? -24.396 -3.952 -14.315 1.00 94.06 326 LEU A CA 1
ATOM 2650 C C . LEU A 1 326 ? -25.020 -5.350 -14.424 1.00 94.06 326 LEU A C 1
ATOM 2652 O O . LEU A 1 326 ? -25.417 -5.916 -13.408 1.00 94.06 326 LEU A O 1
ATOM 2656 N N . ASP A 1 327 ? -25.029 -5.952 -15.615 1.00 92.81 327 ASP A N 1
ATOM 2657 C CA . ASP A 1 327 ? -25.526 -7.316 -15.848 1.00 92.81 327 ASP A CA 1
ATOM 2658 C C . ASP A 1 327 ? -24.707 -8.360 -15.072 1.00 92.81 327 ASP A C 1
ATOM 2660 O O . ASP A 1 327 ? -25.221 -9.394 -14.647 1.00 92.81 327 ASP A O 1
ATOM 2664 N N . LYS A 1 328 ? -23.425 -8.066 -14.824 1.00 87.31 328 LYS A N 1
ATOM 2665 C CA . LYS A 1 328 ? -22.533 -8.860 -13.966 1.00 87.31 328 LYS A CA 1
ATOM 2666 C C . LYS A 1 328 ? -22.659 -8.517 -12.477 1.00 87.31 328 LYS A C 1
ATOM 2668 O O . LYS A 1 328 ? -21.838 -8.974 -11.686 1.00 87.31 328 LYS A O 1
ATOM 2673 N N . SER A 1 329 ? -23.683 -7.753 -12.089 1.00 89.12 329 SER A N 1
ATOM 2674 C CA . SER A 1 329 ? -23.947 -7.315 -10.710 1.00 89.12 329 SER A CA 1
ATOM 2675 C C . SER A 1 329 ? -22.803 -6.505 -10.086 1.00 89.12 329 SER A C 1
ATOM 2677 O O . SER A 1 329 ? -22.576 -6.564 -8.878 1.00 89.12 329 SER A O 1
ATOM 2679 N N . ILE A 1 330 ? -22.063 -5.745 -10.898 1.00 88.00 330 ILE A N 1
ATOM 2680 C CA . ILE A 1 330 ? -20.984 -4.878 -10.416 1.00 88.00 330 ILE A CA 1
ATOM 2681 C C . ILE A 1 330 ? -21.576 -3.514 -10.076 1.00 88.00 330 ILE A C 1
ATOM 2683 O O . ILE A 1 330 ? -22.014 -2.789 -10.971 1.00 88.00 330 ILE A O 1
ATOM 2687 N N . SER A 1 331 ? -21.565 -3.156 -8.790 1.00 90.94 331 SER A N 1
ATOM 2688 C CA . SER A 1 331 ? -21.942 -1.814 -8.351 1.00 90.94 331 SER A CA 1
ATOM 2689 C C . SER A 1 331 ? -20.835 -0.806 -8.649 1.00 90.94 331 SER A C 1
ATOM 2691 O O . SER A 1 331 ? -19.640 -1.085 -8.478 1.00 90.94 331 SER A O 1
ATOM 2693 N N . ILE A 1 332 ? -21.256 0.380 -9.082 1.00 91.62 332 ILE A N 1
ATOM 2694 C CA . ILE A 1 332 ? -20.404 1.556 -9.217 1.00 91.62 332 ILE A CA 1
ATOM 2695 C C . ILE A 1 332 ? -20.928 2.599 -8.242 1.00 91.62 332 ILE A C 1
ATOM 2697 O O . ILE A 1 332 ? -21.942 3.258 -8.488 1.00 91.62 332 ILE A O 1
ATOM 2701 N N . ASP A 1 333 ? -20.239 2.708 -7.114 1.00 88.44 333 ASP A N 1
ATOM 2702 C CA . ASP A 1 333 ? -20.707 3.462 -5.954 1.00 88.44 333 ASP A CA 1
ATOM 2703 C C . ASP A 1 333 ? -20.143 4.890 -5.931 1.00 88.44 333 ASP A C 1
ATOM 2705 O O . ASP A 1 333 ? -20.647 5.770 -5.231 1.00 88.44 333 ASP A O 1
ATOM 2709 N N . ASN A 1 334 ? -19.086 5.144 -6.705 1.00 87.88 334 ASN A N 1
ATOM 2710 C CA . ASN A 1 334 ? -18.447 6.449 -6.784 1.00 87.88 334 ASN A CA 1
ATOM 2711 C C . ASN A 1 334 ? -17.743 6.683 -8.132 1.00 87.88 334 ASN A C 1
ATOM 2713 O O . ASN A 1 334 ? -17.603 5.795 -8.975 1.00 87.88 334 ASN A O 1
ATOM 2717 N N . PHE A 1 335 ? -17.270 7.916 -8.321 1.00 89.75 335 PHE A N 1
ATOM 2718 C CA . PHE A 1 335 ? -16.575 8.322 -9.539 1.00 89.75 335 PHE A CA 1
ATOM 2719 C C . PHE A 1 335 ? -15.246 7.585 -9.771 1.00 89.75 335 PHE A C 1
ATOM 2721 O O . PHE A 1 335 ? -14.889 7.350 -10.922 1.00 89.75 335 PHE A O 1
ATOM 2728 N N . GLU A 1 336 ? -14.498 7.245 -8.720 1.00 86.94 336 GLU A N 1
ATOM 2729 C CA . GLU A 1 336 ? -13.200 6.577 -8.884 1.00 86.94 336 GLU A CA 1
ATOM 2730 C C . GLU A 1 336 ? -13.383 5.161 -9.427 1.00 86.94 336 GLU A C 1
ATOM 2732 O O . GLU A 1 336 ? -12.660 4.753 -10.331 1.00 86.94 336 GLU A O 1
ATOM 2737 N N . GLU A 1 337 ? -14.415 4.453 -8.972 1.00 89.94 337 GLU A N 1
ATOM 2738 C CA . GLU A 1 337 ? -14.819 3.170 -9.547 1.00 89.94 337 GLU A CA 1
ATOM 2739 C C . GLU A 1 337 ? -15.293 3.326 -10.993 1.00 89.94 337 GLU A C 1
ATOM 2741 O O . GLU A 1 337 ? -14.846 2.588 -11.870 1.00 89.94 337 GLU A O 1
ATOM 2746 N N . TYR A 1 338 ? -16.144 4.321 -11.267 1.00 93.75 338 TYR A N 1
ATOM 2747 C CA . TYR A 1 338 ? -16.612 4.620 -12.624 1.00 93.75 338 TYR A CA 1
ATOM 2748 C C . TYR A 1 338 ? -15.436 4.840 -13.587 1.00 93.75 338 TYR A C 1
ATOM 2750 O O . TYR A 1 338 ? -15.373 4.247 -14.666 1.00 93.75 338 TYR A O 1
ATOM 2758 N N . TRP A 1 339 ? -14.460 5.648 -13.168 1.00 91.94 339 TRP A N 1
ATOM 2759 C CA . TRP A 1 339 ? -13.224 5.896 -13.903 1.00 91.94 339 TRP A CA 1
ATOM 2760 C C . TRP A 1 339 ? -12.376 4.627 -14.060 1.00 91.94 339 TRP A C 1
ATOM 2762 O O . TRP A 1 339 ? -11.935 4.312 -15.170 1.00 91.94 339 TRP A O 1
ATOM 2772 N N . ALA A 1 340 ? -12.156 3.881 -12.976 1.00 89.50 340 ALA A N 1
ATOM 2773 C CA . ALA A 1 340 ? -11.343 2.670 -12.979 1.00 89.50 340 ALA A CA 1
ATOM 2774 C C . ALA A 1 340 ? -11.915 1.600 -13.917 1.00 89.50 340 ALA A C 1
ATOM 2776 O O . ALA A 1 340 ? -11.153 0.964 -14.640 1.00 89.50 340 ALA A O 1
ATOM 2777 N N . TYR A 1 341 ? -13.239 1.438 -13.965 1.00 91.94 341 TYR A N 1
ATOM 2778 C CA . TYR A 1 341 ? -13.883 0.494 -14.875 1.00 91.94 341 TYR A CA 1
ATOM 2779 C C . TYR A 1 341 ? -13.880 0.972 -16.330 1.00 91.94 341 TYR A C 1
ATOM 2781 O O . TYR A 1 341 ? -13.601 0.179 -17.230 1.00 91.94 341 TYR A O 1
ATOM 2789 N N . LEU A 1 342 ? -14.178 2.249 -16.592 1.00 93.75 342 LEU A N 1
ATOM 2790 C CA . LEU A 1 342 ? -14.247 2.758 -17.965 1.00 93.75 342 LEU A CA 1
ATOM 2791 C C . LEU A 1 342 ? -12.880 2.951 -18.622 1.00 93.75 342 LEU A C 1
ATOM 2793 O O . LEU A 1 342 ? -12.789 2.823 -19.842 1.00 93.75 342 LEU A O 1
ATOM 2797 N N . SER A 1 343 ? -11.829 3.254 -17.857 1.00 90.81 343 SER A N 1
ATOM 2798 C CA . SER A 1 343 ? -10.465 3.420 -18.391 1.00 90.81 343 SER A CA 1
ATOM 2799 C C . SER A 1 343 ? -9.872 2.121 -18.944 1.00 90.81 343 SER A C 1
ATOM 2801 O O . SER A 1 343 ? -8.973 2.153 -19.776 1.00 90.81 343 SER A O 1
ATOM 2803 N N . LYS A 1 344 ? -10.403 0.957 -18.554 1.00 91.50 344 LYS A N 1
ATOM 2804 C CA . LYS A 1 344 ? -9.924 -0.350 -19.034 1.00 91.50 344 LYS A CA 1
ATOM 2805 C C . LYS A 1 344 ? -10.326 -0.662 -20.472 1.00 91.50 344 LYS A C 1
ATOM 2807 O O . LYS A 1 344 ? -9.730 -1.543 -21.091 1.00 91.50 344 LYS A O 1
ATOM 2812 N N . ARG A 1 345 ? -11.285 0.087 -21.019 1.00 94.56 345 ARG A N 1
ATOM 2813 C CA . ARG A 1 345 ? -11.659 0.017 -22.435 1.00 94.56 345 ARG A CA 1
ATOM 2814 C C . ARG A 1 345 ? -10.473 0.354 -23.334 1.00 94.56 345 ARG A C 1
ATOM 2816 O O . ARG A 1 345 ? -10.244 -0.358 -24.305 1.00 94.56 345 ARG A O 1
ATOM 2823 N N . ASP A 1 346 ? -9.674 1.354 -22.961 1.00 91.81 346 ASP A N 1
ATOM 2824 C CA . ASP A 1 346 ? -8.453 1.735 -23.679 1.00 91.81 346 ASP A CA 1
ATOM 2825 C C . ASP A 1 346 ? -7.483 0.552 -23.782 1.00 91.81 346 ASP A C 1
ATOM 2827 O O . ASP A 1 346 ? -6.995 0.228 -24.866 1.00 91.81 346 ASP A O 1
ATOM 2831 N N . THR A 1 347 ? -7.264 -0.151 -22.665 1.00 90.75 347 THR A N 1
ATOM 2832 C CA . THR A 1 347 ? -6.393 -1.328 -22.634 1.00 90.75 347 THR A CA 1
ATOM 2833 C C . THR A 1 347 ? -6.908 -2.432 -23.550 1.00 90.75 347 THR A C 1
ATOM 2835 O O . THR A 1 347 ? -6.106 -3.026 -24.264 1.00 90.75 347 THR A O 1
ATOM 2838 N N . LEU A 1 348 ? -8.220 -2.692 -23.591 1.00 93.50 348 LEU A N 1
ATOM 2839 C CA . LEU A 1 348 ? -8.773 -3.686 -24.516 1.00 93.50 348 LEU A CA 1
ATOM 2840 C C . LEU A 1 348 ? -8.593 -3.296 -25.984 1.00 93.50 348 LEU A C 1
ATOM 2842 O O . LEU A 1 348 ? -8.228 -4.158 -26.775 1.00 93.50 348 LEU A O 1
ATOM 2846 N N . VAL A 1 349 ? -8.799 -2.027 -26.355 1.00 96.00 349 VAL A N 1
ATOM 2847 C CA . VAL A 1 349 ? -8.561 -1.576 -27.741 1.00 96.00 349 VAL A CA 1
ATOM 2848 C C . VAL A 1 349 ? -7.104 -1.782 -28.135 1.00 96.00 349 VAL A C 1
ATOM 2850 O O . VAL A 1 349 ? -6.817 -2.250 -29.236 1.00 96.00 349 VAL A O 1
ATOM 2853 N N . ALA A 1 350 ? -6.178 -1.437 -27.242 1.00 93.50 350 ALA A N 1
ATOM 2854 C CA . ALA A 1 350 ? -4.760 -1.636 -27.490 1.00 93.50 350 ALA A CA 1
ATOM 2855 C C . ALA A 1 350 ? -4.399 -3.132 -27.581 1.00 93.50 350 ALA A C 1
ATOM 2857 O O . ALA A 1 350 ? -3.647 -3.509 -28.478 1.00 93.50 350 ALA A O 1
ATOM 2858 N N . LEU A 1 351 ? -4.962 -3.984 -26.713 1.00 91.94 351 LEU A N 1
ATOM 2859 C CA . LEU A 1 351 ? -4.740 -5.437 -26.729 1.00 91.94 351 LEU A CA 1
ATOM 2860 C C . LEU A 1 351 ? -5.289 -6.099 -27.994 1.00 91.94 351 LEU A C 1
ATOM 2862 O O . LEU A 1 351 ? -4.607 -6.925 -28.589 1.00 91.94 351 LEU A O 1
ATOM 2866 N N . GLU A 1 352 ? -6.475 -5.704 -28.451 1.00 94.31 352 GLU A N 1
ATOM 2867 C CA . GLU A 1 352 ? -7.086 -6.237 -29.675 1.00 94.31 352 GLU A CA 1
ATOM 2868 C C . GLU A 1 352 ? -6.188 -6.012 -30.902 1.00 94.31 352 GLU A C 1
ATOM 2870 O O . GLU A 1 352 ? -6.111 -6.851 -31.797 1.00 94.31 352 GLU A O 1
ATOM 2875 N N . LYS A 1 353 ? -5.457 -4.890 -30.927 1.00 93.19 353 LYS A N 1
ATOM 2876 C CA . LYS A 1 353 ? -4.516 -4.538 -32.000 1.00 93.19 353 LYS A CA 1
ATOM 2877 C C . LYS A 1 353 ? -3.203 -5.324 -31.961 1.00 93.19 353 LYS A C 1
ATOM 2879 O O . LYS A 1 353 ? -2.420 -5.198 -32.900 1.00 93.19 353 LYS A O 1
ATOM 2884 N N . GLN A 1 354 ? -2.935 -6.089 -30.903 1.00 90.38 354 GLN A N 1
ATOM 2885 C CA . GLN A 1 354 ? -1.674 -6.805 -30.706 1.00 90.38 354 GLN A CA 1
ATOM 2886 C C . GLN A 1 354 ? -1.945 -8.296 -30.444 1.00 90.38 354 GLN A C 1
ATOM 2888 O O . GLN A 1 354 ? -1.973 -8.711 -29.288 1.00 90.38 354 GLN A O 1
ATOM 2893 N N . PRO A 1 355 ? -2.137 -9.118 -31.497 1.00 89.44 355 PRO A N 1
ATOM 2894 C CA . PRO A 1 355 ? -2.384 -10.557 -31.367 1.00 89.44 355 PRO A CA 1
ATOM 2895 C C . PRO A 1 355 ? -1.357 -11.304 -30.521 1.00 89.44 355 PRO A C 1
ATOM 2897 O O . PRO A 1 355 ? -1.717 -12.144 -29.695 1.00 89.44 355 PRO A O 1
ATOM 2900 N N . ASP A 1 356 ? -0.086 -10.928 -30.647 1.00 86.88 356 ASP A N 1
ATOM 2901 C CA . ASP A 1 356 ? 1.015 -11.478 -29.852 1.00 86.88 356 ASP A CA 1
ATOM 2902 C C . ASP A 1 356 ? 0.789 -11.300 -28.343 1.00 86.88 356 ASP A C 1
ATOM 2904 O O . ASP A 1 356 ? 1.299 -12.077 -27.533 1.00 86.88 356 ASP A O 1
ATOM 2908 N N . ALA A 1 357 ? -0.007 -10.299 -27.947 1.00 83.69 357 ALA A N 1
ATOM 2909 C CA . ALA A 1 357 ? -0.300 -10.041 -26.552 1.00 83.69 357 ALA A CA 1
ATOM 2910 C C . ALA A 1 357 ? -1.198 -11.116 -25.924 1.00 83.69 357 ALA A C 1
ATOM 2912 O O . ALA A 1 357 ? -0.957 -11.596 -24.820 1.00 83.69 357 ALA A O 1
ATOM 2913 N N . TRP A 1 358 ? -2.241 -11.534 -26.623 1.00 86.56 358 TRP A N 1
ATOM 2914 C CA . TRP A 1 358 ? -3.217 -12.468 -26.066 1.00 86.56 358 TRP A CA 1
ATOM 2915 C C . TRP A 1 358 ? -2.983 -13.929 -26.480 1.00 86.56 358 TRP A C 1
ATOM 2917 O O . TRP A 1 358 ? -3.477 -14.846 -25.823 1.00 86.56 358 TRP A O 1
ATOM 2927 N N . THR A 1 359 ? -2.130 -14.163 -27.479 1.00 86.12 359 THR A N 1
ATOM 2928 C CA . THR A 1 359 ? -1.654 -15.502 -27.885 1.00 86.12 359 THR A CA 1
ATOM 2929 C C . THR A 1 359 ? -0.439 -16.000 -27.095 1.00 86.12 359 THR A C 1
ATOM 2931 O O . THR A 1 359 ? -0.040 -17.150 -27.247 1.00 86.12 359 THR A O 1
ATOM 2934 N N . SER A 1 360 ? 0.149 -15.172 -26.228 1.00 81.50 360 SER A N 1
ATOM 2935 C CA . SER A 1 360 ? 1.312 -15.534 -25.398 1.00 81.50 360 SER A CA 1
ATOM 2936 C C . SER A 1 360 ? 0.979 -15.750 -23.919 1.00 81.50 360 SER A C 1
ATOM 2938 O O . SER A 1 360 ? 1.860 -16.072 -23.124 1.00 81.50 360 SER A O 1
ATOM 2940 N N . GLY A 1 361 ? -0.297 -15.614 -23.547 1.00 75.75 361 GLY A N 1
ATOM 2941 C CA . GLY A 1 361 ? -0.771 -15.836 -22.184 1.00 75.75 361 GLY A CA 1
ATOM 2942 C C . GLY A 1 361 ? -0.532 -14.666 -21.225 1.00 75.75 361 GLY A C 1
ATOM 2943 O O . GLY A 1 361 ? -0.268 -14.873 -20.036 1.00 75.75 361 GLY A O 1
ATOM 2944 N N . PHE A 1 362 ? -0.573 -13.422 -21.722 1.00 77.12 362 PHE A N 1
ATOM 2945 C CA . PHE A 1 362 ? -0.347 -12.252 -20.873 1.00 77.12 362 PHE A CA 1
ATOM 2946 C C . PHE A 1 362 ? -1.407 -12.051 -19.794 1.00 77.12 362 PHE A C 1
ATOM 2948 O O . PHE A 1 362 ? -2.522 -12.564 -19.844 1.00 77.12 362 PHE A O 1
ATOM 2955 N N . PHE A 1 363 ? -1.009 -11.294 -18.768 1.00 73.06 363 PHE A N 1
ATOM 2956 C CA . PHE A 1 363 ? -1.790 -11.025 -17.560 1.00 73.06 363 PHE A CA 1
ATOM 2957 C C . PHE A 1 363 ? -2.155 -12.276 -16.748 1.00 73.06 363 PHE A C 1
ATOM 2959 O O . PHE A 1 363 ? -3.016 -12.200 -15.878 1.00 73.06 363 PHE A O 1
ATOM 2966 N N . GLY A 1 364 ? -1.496 -13.417 -16.972 1.00 79.44 364 GLY A N 1
ATOM 2967 C CA . GLY A 1 364 ? -1.870 -14.680 -16.329 1.00 79.44 364 GLY A CA 1
ATOM 2968 C C . GLY A 1 364 ? -3.198 -15.237 -16.852 1.00 79.44 364 GLY A C 1
ATOM 2969 O O . GLY A 1 364 ? -3.850 -16.025 -16.168 1.00 79.44 364 GLY A O 1
ATOM 2970 N N . ILE A 1 365 ? -3.619 -14.799 -18.041 1.00 87.12 365 ILE A N 1
ATOM 2971 C CA . ILE A 1 365 ? -4.739 -15.366 -18.788 1.00 87.12 365 ILE A CA 1
ATOM 2972 C C . ILE A 1 365 ? -4.156 -16.436 -19.712 1.00 87.12 365 ILE A C 1
ATOM 2974 O O . ILE A 1 365 ? -3.168 -16.147 -20.380 1.00 87.12 365 ILE A O 1
ATOM 2978 N N . PRO A 1 366 ? -4.719 -17.654 -19.781 1.00 87.25 366 PRO A N 1
ATOM 2979 C CA . PRO A 1 366 ? -4.223 -18.675 -20.693 1.00 87.25 366 PRO A CA 1
ATOM 2980 C C . PRO A 1 366 ? -4.150 -18.170 -22.146 1.00 87.25 366 PRO A C 1
ATOM 2982 O O . PRO A 1 366 ? -5.086 -17.497 -22.590 1.00 87.25 366 PRO A O 1
ATOM 2985 N N . PRO A 1 367 ? -3.075 -18.494 -22.889 1.00 89.25 367 PRO A N 1
ATOM 2986 C CA . PRO A 1 367 ? -2.977 -18.140 -24.297 1.00 89.25 367 PRO A CA 1
ATOM 2987 C C . PRO A 1 367 ? -4.162 -18.693 -25.095 1.00 89.25 367 PRO A C 1
ATOM 2989 O O . PRO A 1 367 ? -4.582 -19.831 -24.881 1.00 89.25 367 PRO A O 1
ATOM 2992 N N . THR A 1 368 ? -4.689 -17.904 -26.027 1.00 92.56 368 THR A N 1
ATOM 2993 C CA . THR A 1 368 ? -5.780 -18.322 -26.920 1.00 92.56 368 THR A CA 1
ATOM 2994 C C . THR A 1 368 ? -5.633 -17.655 -28.283 1.00 92.56 368 THR A C 1
ATOM 2996 O O . THR A 1 368 ? -5.065 -16.574 -28.375 1.00 92.56 368 THR A O 1
ATOM 2999 N N . GLU A 1 369 ? -6.137 -18.295 -29.339 1.00 93.00 369 GLU A N 1
ATOM 3000 C CA . GLU A 1 369 ? -6.220 -17.720 -30.693 1.00 93.00 369 GLU A CA 1
ATOM 3001 C C . GLU A 1 369 ? -7.540 -16.958 -30.932 1.00 93.00 369 GLU A C 1
ATOM 3003 O O . GLU A 1 369 ? -7.687 -16.256 -31.931 1.00 93.00 369 GLU A O 1
ATOM 3008 N N . ASP A 1 370 ? -8.492 -17.059 -30.000 1.00 95.12 370 ASP A N 1
ATOM 3009 C CA . ASP A 1 370 ? -9.781 -16.374 -30.067 1.00 95.12 370 ASP A CA 1
ATOM 3010 C C . ASP A 1 370 ? -9.809 -15.127 -29.173 1.00 95.12 370 ASP A C 1
ATOM 3012 O O . ASP A 1 370 ? -9.790 -15.216 -27.937 1.00 95.12 370 ASP A O 1
ATOM 3016 N N . TRP A 1 371 ? -9.913 -13.961 -29.816 1.00 93.56 371 TRP A N 1
ATOM 3017 C CA . TRP A 1 371 ? -10.005 -12.663 -29.151 1.00 93.56 371 TRP A CA 1
ATOM 3018 C C . TRP A 1 371 ? -11.182 -12.581 -28.176 1.00 93.56 371 TRP A C 1
ATOM 3020 O O . TRP A 1 371 ? -11.016 -12.057 -27.075 1.00 93.56 371 TRP A O 1
ATOM 3030 N N . GLU A 1 372 ? -12.362 -13.100 -28.531 1.00 93.69 372 GLU A N 1
ATOM 3031 C CA . GLU A 1 372 ? -13.535 -12.977 -27.657 1.00 93.69 372 GLU A CA 1
ATOM 3032 C C . GLU A 1 372 ? -13.380 -13.837 -26.393 1.00 93.69 372 GLU A C 1
ATOM 3034 O O . GLU A 1 372 ? -13.707 -13.381 -25.292 1.00 93.69 372 GLU A O 1
ATOM 3039 N N . THR A 1 373 ? -12.777 -15.026 -26.514 1.00 93.88 373 THR A N 1
ATOM 3040 C CA . THR A 1 373 ? -12.364 -15.844 -25.363 1.00 93.88 373 THR A CA 1
ATOM 3041 C C . THR A 1 373 ? -11.362 -15.104 -24.473 1.00 93.88 373 THR A C 1
ATOM 3043 O O . THR A 1 373 ? -11.548 -15.051 -23.252 1.00 93.88 373 THR A O 1
ATOM 3046 N N . TYR A 1 374 ? -10.327 -14.482 -25.052 1.00 93.38 374 TYR A N 1
ATOM 3047 C CA . TYR A 1 374 ? -9.340 -13.729 -24.273 1.00 93.38 374 TYR A CA 1
ATOM 3048 C C . TYR A 1 374 ? -9.967 -12.532 -23.556 1.00 93.38 374 TYR A C 1
ATOM 3050 O O . TYR A 1 374 ? -9.784 -12.346 -22.353 1.00 93.38 374 TYR A O 1
ATOM 3058 N N . LYS A 1 375 ? -10.747 -11.729 -24.282 1.00 92.12 375 LYS A N 1
ATOM 3059 C CA . LYS A 1 375 ? -11.453 -10.555 -23.766 1.00 92.12 375 LYS A CA 1
ATOM 3060 C C . LYS A 1 375 ? -12.358 -10.922 -22.594 1.00 92.12 375 LYS A C 1
ATOM 3062 O O . LYS A 1 375 ? -12.353 -10.219 -21.584 1.00 92.12 375 LYS A O 1
ATOM 3067 N N . ALA A 1 376 ? -13.091 -12.033 -22.676 1.00 90.38 376 ALA A N 1
ATOM 3068 C CA . ALA A 1 376 ? -13.920 -12.514 -21.573 1.00 90.38 376 ALA A CA 1
ATOM 3069 C C . ALA A 1 376 ? -13.090 -12.864 -20.324 1.00 90.38 376 ALA A C 1
ATOM 3071 O O . ALA A 1 376 ? -13.457 -12.475 -19.210 1.00 90.38 376 ALA A O 1
ATOM 3072 N N . ALA A 1 377 ? -11.958 -13.552 -20.498 1.00 91.25 377 ALA A N 1
ATOM 3073 C CA . ALA A 1 377 ? -11.054 -13.894 -19.402 1.00 91.25 377 ALA A CA 1
ATOM 3074 C C . ALA A 1 377 ? -10.380 -12.652 -18.791 1.00 91.25 377 ALA A C 1
ATOM 3076 O O . ALA A 1 377 ? -10.318 -12.525 -17.566 1.00 91.25 377 ALA A O 1
ATOM 3077 N N . TYR A 1 378 ? -9.966 -11.698 -19.628 1.00 90.88 378 TYR A N 1
ATOM 3078 C CA . TYR A 1 378 ? -9.420 -10.412 -19.201 1.00 90.88 378 TYR A CA 1
ATOM 3079 C C . TYR A 1 378 ? -10.416 -9.630 -18.357 1.00 90.88 378 TYR A C 1
ATOM 3081 O O . TYR A 1 378 ? -10.090 -9.192 -17.254 1.00 90.88 378 TYR A O 1
ATOM 3089 N N . LEU A 1 379 ? -11.652 -9.497 -18.842 1.00 89.38 379 LEU A N 1
ATOM 3090 C CA . LEU A 1 379 ? -12.716 -8.815 -18.116 1.00 89.38 379 LEU A CA 1
ATOM 3091 C C . LEU A 1 379 ? -12.970 -9.473 -16.762 1.00 89.38 379 LEU A C 1
ATOM 3093 O O . LEU A 1 379 ? -13.035 -8.769 -15.757 1.00 89.38 379 LEU A O 1
ATOM 3097 N N . LYS A 1 380 ? -13.059 -10.807 -16.717 1.00 88.12 380 LYS A N 1
ATOM 3098 C CA . LYS A 1 380 ? -13.235 -11.554 -15.467 1.00 88.12 380 LYS A CA 1
ATOM 3099 C C . LYS A 1 380 ? -12.126 -11.226 -14.463 1.00 88.12 380 LYS A C 1
ATOM 3101 O O . LYS A 1 380 ? -12.424 -10.796 -13.352 1.00 88.12 380 LYS A O 1
ATOM 3106 N N . GLN A 1 381 ? -10.865 -11.353 -14.872 1.00 88.06 381 GLN A N 1
ATOM 3107 C CA . GLN A 1 381 ? -9.723 -11.103 -13.996 1.00 88.06 381 GLN A CA 1
ATOM 3108 C C . GLN A 1 381 ? -9.643 -9.636 -13.543 1.00 88.06 381 GLN A C 1
ATOM 3110 O O . GLN A 1 381 ? -9.349 -9.343 -12.386 1.00 88.06 381 GLN A O 1
ATOM 3115 N N . MET A 1 382 ? -9.903 -8.695 -14.450 1.00 86.12 382 MET A N 1
ATOM 3116 C CA . MET A 1 382 ? -9.924 -7.264 -14.157 1.00 86.12 382 MET A CA 1
ATOM 3117 C C . MET A 1 382 ? -10.999 -6.922 -13.122 1.00 86.12 382 MET A C 1
ATOM 3119 O O . MET A 1 382 ? -10.724 -6.178 -12.181 1.00 86.12 382 MET A O 1
ATOM 3123 N N . ILE A 1 383 ? -12.207 -7.466 -13.286 1.00 84.50 383 ILE A N 1
ATOM 3124 C CA . ILE A 1 383 ? -13.315 -7.280 -12.348 1.00 84.50 383 ILE A CA 1
ATOM 3125 C C . ILE A 1 383 ? -12.935 -7.844 -10.978 1.00 84.50 383 ILE A C 1
ATOM 3127 O O . ILE A 1 383 ? -13.081 -7.137 -9.987 1.00 84.50 383 ILE A O 1
ATOM 3131 N N . GLU A 1 384 ? -12.393 -9.064 -10.922 1.00 83.81 384 GLU A N 1
ATOM 3132 C CA . GLU A 1 384 ? -11.935 -9.695 -9.677 1.00 83.81 384 GLU A CA 1
ATOM 3133 C C . GLU A 1 384 ? -10.868 -8.850 -8.964 1.00 83.81 384 GLU A C 1
ATOM 3135 O O . GLU A 1 384 ? -10.991 -8.593 -7.767 1.00 83.81 384 GLU A O 1
ATOM 3140 N N . LYS A 1 385 ? -9.860 -8.350 -9.693 1.00 80.50 385 LYS A N 1
ATOM 3141 C CA . LYS A 1 385 ? -8.803 -7.483 -9.139 1.00 80.50 385 LYS A CA 1
ATOM 3142 C C . LYS A 1 385 ? -9.356 -6.164 -8.607 1.00 80.50 385 LYS A C 1
ATOM 3144 O O . LYS A 1 385 ? -9.003 -5.753 -7.507 1.00 80.50 385 LYS A O 1
ATOM 3149 N N . LEU A 1 386 ? -10.224 -5.498 -9.368 1.00 74.75 386 LEU A N 1
ATOM 3150 C CA . LEU A 1 386 ? -10.827 -4.234 -8.938 1.00 74.75 386 LEU A CA 1
ATOM 3151 C C . LEU A 1 386 ? -11.730 -4.434 -7.720 1.00 74.75 386 LEU A C 1
ATOM 3153 O O . LEU A 1 386 ? -11.698 -3.614 -6.810 1.00 74.75 386 LEU A O 1
ATOM 3157 N N . HIS A 1 387 ? -12.478 -5.537 -7.669 1.00 69.94 387 HIS A N 1
ATOM 3158 C CA . HIS A 1 387 ? -13.327 -5.868 -6.529 1.00 69.94 387 HIS A CA 1
ATOM 3159 C C . HIS A 1 387 ? -12.502 -6.202 -5.281 1.00 69.94 387 HIS A C 1
ATOM 3161 O O . HIS A 1 387 ? -12.833 -5.744 -4.195 1.00 69.94 387 HIS A O 1
ATOM 3167 N N . HIS A 1 388 ? -11.392 -6.931 -5.431 1.00 63.28 388 HIS A N 1
ATOM 3168 C CA . HIS A 1 388 ? -10.491 -7.208 -4.313 1.00 63.28 388 HIS A CA 1
ATOM 3169 C C . HIS A 1 388 ? -9.797 -5.936 -3.805 1.00 63.28 388 HIS A C 1
ATOM 3171 O O . HIS A 1 388 ? -9.642 -5.752 -2.603 1.00 63.28 388 HIS A O 1
ATOM 3177 N N . ASN A 1 389 ? -9.467 -5.001 -4.699 1.00 54.88 389 ASN A N 1
ATOM 3178 C CA . ASN A 1 389 ? -8.896 -3.712 -4.316 1.00 54.88 389 ASN A CA 1
ATOM 3179 C C . ASN A 1 389 ? -9.916 -2.760 -3.667 1.00 54.88 389 ASN A C 1
ATOM 3181 O O . ASN A 1 389 ? -9.492 -1.877 -2.922 1.00 54.88 389 ASN A O 1
ATOM 3185 N N . LYS A 1 390 ? -11.236 -2.935 -3.861 1.00 56.94 390 LYS A N 1
ATOM 3186 C CA . LYS A 1 390 ? -12.250 -2.191 -3.080 1.00 56.94 390 LYS A CA 1
ATOM 3187 C C . LYS A 1 390 ? -12.104 -2.439 -1.571 1.00 56.94 390 LYS A C 1
ATOM 3189 O O . LYS A 1 390 ? -12.453 -1.573 -0.780 1.00 56.94 390 LYS A O 1
ATOM 3194 N N . GLU A 1 391 ? -11.541 -3.581 -1.176 1.00 42.97 391 GLU A N 1
ATOM 3195 C CA . GLU A 1 391 ? -11.275 -3.925 0.227 1.00 42.97 391 GLU A CA 1
ATOM 3196 C C . GLU A 1 391 ? -9.988 -3.265 0.769 1.00 42.97 391 GLU A C 1
ATOM 3198 O O . GLU A 1 391 ? -9.788 -3.234 1.979 1.00 42.97 391 GLU A O 1
ATOM 3203 N N . ILE A 1 392 ? -9.127 -2.712 -0.102 1.00 34.34 392 ILE A N 1
ATOM 3204 C CA . ILE A 1 392 ? -7.774 -2.227 0.244 1.00 34.34 392 ILE A CA 1
ATOM 3205 C C . ILE A 1 392 ? -7.595 -0.713 -0.021 1.00 34.34 392 ILE A C 1
ATOM 3207 O O . ILE A 1 392 ? -6.748 -0.066 0.598 1.00 34.34 392 ILE A O 1
ATOM 3211 N N . VAL A 1 393 ? -8.391 -0.085 -0.895 1.00 31.20 393 VAL A N 1
ATOM 3212 C CA . VAL A 1 393 ? -8.184 1.322 -1.291 1.00 31.20 393 VAL A CA 1
ATOM 3213 C C . VAL A 1 393 ? -8.933 2.299 -0.377 1.00 31.20 393 VAL A C 1
ATOM 3215 O O . VAL A 1 393 ? -10.075 2.671 -0.624 1.00 31.20 393 VAL A O 1
ATOM 3218 N N . TYR A 1 394 ? -8.227 2.803 0.638 1.00 31.44 394 TYR A N 1
ATOM 3219 C CA . TYR A 1 394 ? -8.573 4.041 1.347 1.00 31.44 394 TYR A CA 1
ATOM 3220 C C . TYR A 1 394 ? -7.384 5.011 1.425 1.00 31.44 394 TYR A C 1
ATOM 3222 O O . TYR A 1 394 ? -7.026 5.430 2.512 1.00 31.44 394 TYR A O 1
ATOM 3230 N N . PHE A 1 395 ? -6.774 5.441 0.311 1.00 28.09 395 PHE A N 1
ATOM 3231 C CA . PHE A 1 395 ? -5.888 6.624 0.329 1.00 28.09 395 PHE A CA 1
ATOM 3232 C C . PHE A 1 395 ? -5.730 7.316 -1.039 1.00 28.09 395 PHE A C 1
ATOM 3234 O O . PHE A 1 395 ? -5.417 6.664 -2.027 1.00 28.09 395 PHE A O 1
ATOM 3241 N N . GLY A 1 396 ? -5.808 8.661 -1.044 1.00 30.12 396 GLY A N 1
ATOM 3242 C CA . GLY A 1 396 ? -4.927 9.500 -1.878 1.00 30.12 396 GLY A CA 1
ATOM 3243 C C . GLY A 1 396 ? -5.528 10.640 -2.722 1.00 30.12 396 GLY A C 1
ATOM 3244 O O . GLY A 1 396 ? -5.993 10.404 -3.824 1.00 30.12 396 GLY A O 1
ATOM 3245 N N . LYS A 1 397 ? -5.308 11.881 -2.247 1.00 28.92 397 LYS A N 1
ATOM 3246 C CA . LYS A 1 397 ? -5.283 13.201 -2.935 1.00 28.92 397 LYS A CA 1
ATOM 3247 C C . LYS A 1 397 ? -6.591 13.782 -3.509 1.00 28.92 397 LYS A C 1
ATOM 3249 O O . LYS A 1 397 ? -7.066 13.398 -4.567 1.00 28.92 397 LYS A O 1
ATOM 3254 N N . ALA A 1 398 ? -7.059 14.856 -2.869 1.00 31.95 398 ALA A N 1
ATOM 3255 C CA . ALA A 1 398 ? -7.889 15.884 -3.494 1.00 31.95 398 ALA A CA 1
ATOM 3256 C C . ALA A 1 398 ? -7.189 17.242 -3.343 1.00 31.95 398 ALA A C 1
ATOM 3258 O O . ALA A 1 398 ? -6.627 17.527 -2.279 1.00 31.95 398 ALA A O 1
ATOM 3259 N N . ASP A 1 399 ? -7.221 18.052 -4.401 1.00 35.12 399 ASP A N 1
ATOM 3260 C CA . ASP A 1 399 ? -6.742 19.432 -4.394 1.00 35.12 399 ASP A CA 1
ATOM 3261 C C . ASP A 1 399 ? -7.447 20.242 -3.305 1.00 35.12 399 ASP A C 1
ATOM 3263 O O . ASP A 1 399 ? -8.666 20.170 -3.136 1.00 35.12 399 ASP A O 1
ATOM 3267 N N . VAL A 1 400 ? -6.664 21.003 -2.541 1.00 38.00 400 VAL A N 1
ATOM 3268 C CA . VAL A 1 400 ? -7.163 21.836 -1.445 1.00 38.00 400 VAL A CA 1
ATOM 3269 C C . VAL A 1 400 ? -7.802 23.093 -2.047 1.00 38.00 400 VAL A C 1
ATOM 3271 O O . VAL A 1 400 ? -7.087 23.885 -2.659 1.00 38.00 400 VAL A O 1
ATOM 3274 N N . PRO A 1 401 ? -9.117 23.333 -1.877 1.00 41.62 401 PRO A N 1
ATOM 3275 C CA . PRO A 1 401 ? -9.752 24.544 -2.389 1.00 41.62 401 PRO A CA 1
ATOM 3276 C C . PRO A 1 401 ? -9.180 25.806 -1.727 1.00 41.62 401 PRO A C 1
ATOM 3278 O O . PRO A 1 401 ? -8.935 25.826 -0.520 1.00 41.62 401 PRO A O 1
ATOM 3281 N N . GLU A 1 402 ? -9.054 26.897 -2.485 1.00 38.53 402 GLU A N 1
ATOM 3282 C CA . GLU A 1 402 ? -8.426 28.163 -2.057 1.00 38.53 402 GLU A CA 1
ATOM 3283 C C . GLU A 1 402 ? -9.065 28.789 -0.796 1.00 38.53 402 GLU A C 1
ATOM 3285 O O . GLU A 1 402 ? -8.410 29.468 -0.004 1.00 38.53 402 GLU A O 1
ATOM 3290 N N . ALA A 1 403 ? -10.341 28.489 -0.532 1.00 37.59 403 ALA A N 1
ATOM 3291 C CA . ALA A 1 403 ? -11.035 28.891 0.693 1.00 37.59 403 ALA A CA 1
ATOM 3292 C C . ALA A 1 403 ? -10.454 28.243 1.969 1.00 37.59 403 ALA A C 1
ATOM 3294 O O . ALA A 1 403 ? -10.536 28.826 3.052 1.00 37.59 403 ALA A O 1
ATOM 3295 N N . ILE A 1 404 ? -9.852 27.054 1.851 1.00 41.03 404 ILE A N 1
ATOM 3296 C CA . ILE A 1 404 ? -9.156 26.364 2.943 1.00 41.03 404 ILE A CA 1
ATOM 3297 C C . ILE A 1 404 ? -7.767 26.968 3.146 1.00 41.03 404 ILE A C 1
ATOM 3299 O O . ILE A 1 404 ? -7.391 27.214 4.289 1.00 41.03 404 ILE A O 1
ATOM 3303 N N . ARG A 1 405 ? -7.045 27.297 2.066 1.00 46.88 405 ARG A N 1
ATOM 3304 C CA . ARG A 1 405 ? -5.744 27.983 2.143 1.00 46.88 405 ARG A CA 1
ATOM 3305 C C . ARG A 1 405 ? -5.857 29.301 2.914 1.00 46.88 405 ARG A C 1
ATOM 3307 O O . ARG A 1 405 ? -5.116 29.528 3.865 1.00 46.88 405 ARG A O 1
ATOM 3314 N N . LYS A 1 406 ? -6.889 30.090 2.603 1.00 47.59 406 LYS A N 1
ATOM 3315 C CA . LYS A 1 406 ? -7.178 31.359 3.284 1.00 47.59 406 LYS A CA 1
ATOM 3316 C C . LYS A 1 406 ? -7.545 31.187 4.765 1.00 47.59 406 LYS A C 1
ATOM 3318 O O . LYS A 1 406 ? -7.123 31.979 5.600 1.00 47.59 406 LYS A O 1
ATOM 3323 N N . LYS A 1 407 ? -8.291 30.132 5.119 1.00 44.56 407 LYS A N 1
ATOM 3324 C CA . LYS A 1 407 ? -8.624 29.829 6.524 1.00 44.56 407 LYS A CA 1
ATOM 3325 C C . LYS A 1 407 ? -7.419 29.340 7.326 1.00 44.56 407 LYS A C 1
ATOM 3327 O O . LYS A 1 407 ? -7.310 29.685 8.496 1.00 44.56 407 LYS A O 1
ATOM 3332 N N . VAL A 1 408 ? -6.524 28.564 6.716 1.00 44.56 408 VAL A N 1
ATOM 3333 C CA . VAL A 1 408 ? -5.268 28.142 7.356 1.00 44.56 408 VAL A CA 1
ATOM 3334 C C . VAL A 1 408 ? -4.381 29.358 7.620 1.00 44.56 408 VAL A C 1
ATOM 3336 O O . VAL A 1 408 ? -3.903 29.515 8.739 1.00 44.56 408 VAL A O 1
ATOM 3339 N N . GLU A 1 409 ? -4.258 30.269 6.652 1.00 58.09 409 GLU A N 1
ATOM 3340 C CA . GLU A 1 409 ? -3.525 31.528 6.831 1.00 58.09 409 GLU A CA 1
ATOM 3341 C C . GLU A 1 409 ? -4.126 32.406 7.941 1.00 58.09 409 GLU A C 1
ATOM 3343 O O . GLU A 1 409 ? -3.381 32.969 8.745 1.00 58.09 409 GLU A O 1
ATOM 3348 N N . ASP A 1 410 ? -5.456 32.494 8.046 1.00 59.69 410 ASP A N 1
ATOM 3349 C CA . ASP A 1 410 ? -6.129 33.263 9.101 1.00 59.69 410 ASP A CA 1
ATOM 3350 C C . ASP A 1 410 ? -5.950 32.643 10.500 1.00 59.69 410 ASP A C 1
ATOM 3352 O O . ASP A 1 410 ? -5.721 33.372 11.473 1.00 59.69 410 ASP A O 1
ATOM 3356 N N . VAL A 1 411 ? -5.990 31.311 10.609 1.00 53.62 411 VAL A N 1
ATOM 3357 C CA . VAL A 1 411 ? -5.729 30.583 11.865 1.00 53.62 411 VAL A CA 1
ATOM 3358 C C . VAL A 1 411 ? -4.270 30.743 12.287 1.00 53.62 411 VAL A C 1
ATOM 3360 O O . VAL A 1 411 ? -3.992 31.032 13.451 1.00 53.62 411 VAL A O 1
ATOM 3363 N N . GLU A 1 412 ? -3.329 30.655 11.349 1.00 52.19 412 GLU A N 1
ATOM 3364 C CA . GLU A 1 412 ? -1.907 30.865 11.627 1.00 52.19 412 GLU A CA 1
ATOM 3365 C C . GLU A 1 412 ? -1.631 32.313 12.076 1.00 52.19 412 GLU A C 1
ATOM 3367 O O . GLU A 1 412 ? -0.832 32.564 12.984 1.00 52.19 412 GLU A O 1
ATOM 3372 N N . LYS A 1 413 ? -2.364 33.285 11.513 1.00 65.69 413 LYS A N 1
ATOM 3373 C CA . LYS A 1 413 ? -2.338 34.690 11.946 1.00 65.69 413 LYS A CA 1
ATOM 3374 C C . LYS A 1 413 ? -2.906 34.876 13.351 1.00 65.69 413 LYS A C 1
ATOM 3376 O O . LYS A 1 413 ? -2.348 35.655 14.124 1.00 65.69 413 LYS A O 1
ATOM 3381 N N . GLN A 1 414 ? -3.998 34.195 13.700 1.00 53.88 414 GLN A N 1
ATOM 3382 C CA . GLN A 1 414 ? -4.553 34.227 15.057 1.00 53.88 414 GLN A CA 1
ATOM 3383 C C . GLN A 1 414 ? -3.600 33.600 16.076 1.00 53.88 414 GLN A C 1
ATOM 3385 O O . GLN A 1 414 ? -3.404 34.166 17.152 1.00 53.88 414 GLN A O 1
ATOM 3390 N N . PHE A 1 415 ? -2.951 32.495 15.713 1.00 47.28 415 PHE A N 1
ATOM 3391 C CA . PHE A 1 415 ? -1.992 31.808 16.571 1.00 47.28 415 PHE A CA 1
ATOM 3392 C C . PHE A 1 415 ? -0.749 32.671 16.841 1.00 47.28 415 PHE A C 1
ATOM 3394 O O . PHE A 1 415 ? -0.357 32.858 17.993 1.00 47.28 415 PHE A O 1
ATOM 3401 N N . LYS A 1 416 ? -0.202 33.330 15.807 1.00 61.88 416 LYS A N 1
ATOM 3402 C CA . LYS A 1 416 ? 0.900 34.301 15.959 1.00 61.88 416 LYS A CA 1
ATOM 3403 C C . LYS A 1 416 ? 0.514 35.502 16.833 1.00 61.88 416 LYS A C 1
ATOM 3405 O O . LYS A 1 416 ? 1.335 35.968 17.616 1.00 61.88 416 LYS A O 1
ATOM 3410 N N . ARG A 1 417 ? -0.742 35.966 16.776 1.00 63.66 417 ARG A N 1
ATOM 3411 C CA . ARG A 1 417 ? -1.249 37.027 17.673 1.00 63.66 417 ARG A CA 1
ATOM 3412 C C . ARG A 1 417 ? -1.396 36.571 19.125 1.00 63.66 417 ARG A C 1
ATOM 3414 O O . ARG A 1 417 ? -1.249 37.397 20.019 1.00 63.66 417 ARG A O 1
ATOM 3421 N N . HIS A 1 418 ? -1.700 35.298 19.370 1.00 51.09 418 HIS A N 1
ATOM 3422 C CA . HIS A 1 418 ? -1.757 34.745 20.727 1.00 51.09 418 HIS A CA 1
ATOM 3423 C C . HIS A 1 418 ? -0.366 34.567 21.338 1.00 51.09 418 HIS A C 1
ATOM 3425 O O . HIS A 1 418 ? -0.185 34.876 22.509 1.00 51.09 418 HIS A O 1
ATOM 3431 N N . LEU A 1 419 ? 0.625 34.172 20.537 1.00 47.69 419 LEU A N 1
ATOM 3432 C CA . LEU A 1 419 ? 2.016 34.038 20.985 1.00 47.69 419 LEU A CA 1
ATOM 3433 C C . LEU A 1 419 ? 2.721 35.383 21.227 1.00 47.69 419 LEU A C 1
ATOM 3435 O O 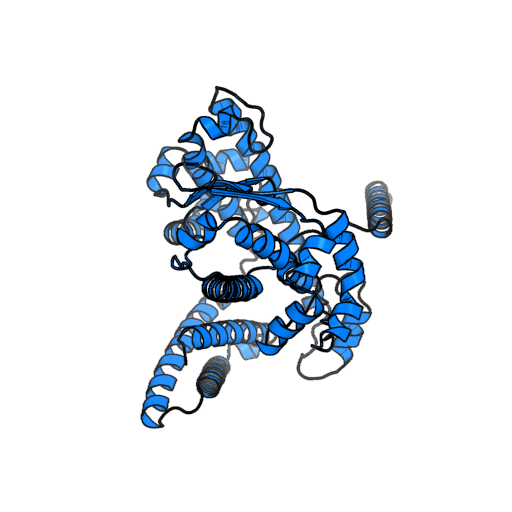. LEU A 1 419 ? 3.688 35.437 21.976 1.00 47.69 419 LEU A O 1
ATOM 3439 N N . GLN A 1 420 ? 2.242 36.469 20.615 1.00 48.69 420 GLN A N 1
ATOM 3440 C CA . GLN A 1 420 ? 2.795 37.819 20.791 1.00 48.69 420 GLN A CA 1
ATOM 3441 C C . GLN A 1 420 ? 2.063 38.666 21.843 1.00 48.69 420 GLN A C 1
ATOM 3443 O O . GLN A 1 420 ? 2.406 39.836 22.013 1.00 48.69 420 GLN A O 1
ATOM 3448 N N . ARG A 1 421 ? 1.067 38.124 22.562 1.00 51.50 421 ARG A N 1
ATOM 3449 C CA . ARG A 1 421 ? 0.487 38.840 23.709 1.00 51.50 421 ARG A CA 1
ATOM 3450 C C . ARG A 1 421 ? 1.511 38.860 24.850 1.00 51.50 421 ARG A C 1
ATOM 3452 O O . ARG A 1 421 ? 1.870 37.786 25.330 1.00 51.50 421 ARG A O 1
ATOM 3459 N N . PRO A 1 422 ? 1.977 40.037 25.306 1.00 47.47 422 PRO A N 1
ATOM 3460 C CA . PRO A 1 422 ? 2.848 40.105 26.467 1.00 47.47 422 PRO A CA 1
ATOM 3461 C C . PRO A 1 422 ? 2.086 39.587 27.687 1.00 47.47 422 PRO A C 1
ATOM 3463 O O . PRO A 1 422 ? 0.918 39.933 27.874 1.00 47.47 422 PRO A O 1
ATOM 3466 N N . LEU A 1 423 ? 2.756 38.783 28.513 1.00 53.03 423 LEU A N 1
ATOM 3467 C CA . LEU A 1 423 ? 2.330 38.446 29.871 1.00 53.03 423 LEU A CA 1
ATOM 3468 C C . LEU A 1 423 ? 2.356 39.724 30.727 1.00 53.03 423 LEU A C 1
ATOM 3470 O O . LEU A 1 423 ? 3.274 39.951 31.504 1.00 53.03 423 LEU A O 1
ATOM 3474 N N . LEU A 1 424 ? 1.377 40.595 30.526 1.00 47.81 424 LEU A N 1
ATOM 3475 C CA . LEU A 1 424 ? 1.079 41.734 31.384 1.00 47.81 424 LEU A CA 1
ATOM 3476 C C . LEU A 1 424 ? -0.316 41.492 31.941 1.00 47.81 424 LEU A C 1
ATOM 3478 O O . LEU A 1 424 ? -1.308 41.918 31.362 1.00 47.81 424 LEU A O 1
ATOM 3482 N N . ASP A 1 425 ? -0.335 40.629 32.953 1.00 51.53 425 ASP A N 1
ATOM 3483 C CA . ASP A 1 425 ? -1.237 40.609 34.111 1.00 51.53 425 ASP A CA 1
ATOM 3484 C C . ASP A 1 425 ? -1.220 39.196 34.704 1.00 51.53 425 ASP A C 1
ATOM 3486 O O . ASP A 1 425 ? -2.152 38.403 34.546 1.00 51.53 425 ASP A O 1
ATOM 3490 N N . ARG A 1 426 ? -0.104 38.875 35.363 1.00 45.78 426 ARG A N 1
ATOM 3491 C CA . ARG A 1 426 ? -0.048 37.968 36.510 1.00 45.78 426 ARG A CA 1
ATOM 3492 C C . ARG A 1 426 ? 1.013 38.447 37.480 1.00 45.78 426 ARG A C 1
ATOM 3494 O O . ARG A 1 426 ? 2.123 38.761 36.998 1.00 45.78 426 ARG A O 1
#

pLDDT: mean 75.7, std 20.38, range [28.09, 97.69]

Radius of gyration: 27.12 Å; chains: 1; bounding box: 62×74×68 Å